Protein AF-0000000065926184 (afdb_homodimer)

Foldseek 3Di:
DPDDDPDDPPPPPPPPPPPPPPPPPPPPPPPPPDCPPVNVVVVVVVVVVVVVVVVVVVVVVVVVVVVVVVVVVVVVVVVVVVVLLVVVLVCQVVLVVLVVCLVPPDPVLVPDPVNVVVSVVSVVVSVVVVVVVVVQQKDWDDAAQDADDVQAADEPEEDADPPDDWRGFHAWPGIWMDRHPGTSGHTYTYTYD/DDDDPPDDPPPPPPPPPPPPPPPPPDPPVPPPPDCPPVNVVVVVVVVVVVVVVVVVVVVVVVVVVVVVVVVVVVVVVVVVVVVLLVVVLVCQVVLVVLVVCLVPPDPVLVPDPVNVVVSVVSVVVSVVVVVVVVVQQKDWDDAAQDADDVQAADEPEEDADPPDDWRGFHAWPGIWMDRHPGTSGHTYTYTYD

Secondary structure (DSSP, 8-state):
------------------------------------HHHHHHHHHHHHHHHHHHHHHHHHHHHHHHHHHHHHHHHHHHHHHHHHHHHHHHHHHHHHHHHHHHHT--HHHHH-GGGHHHHHHHHHHHHHHHHHHHHTTEEEPP-TTSBP-TTTEEEEEEE--TT--TTBEEEEEE--EEETTEEEEPEEEEEE-/------------------------------------HHHHHHHHHHHHHHHHHHHHHHHHHHHHHHHHHHHHHHHHHHHHHHHHHHHHHHHHHHHHHHHHHHHT--HHHHH-GGGHHHHHHHHHHHHHHHHHHHHTTEEEEP-TTSBP-TTTEEEEEEE--TT--TTBEEEEEE-EEEETTEEEEPEEEEEE-

Solvent-accessible surface area (backbone atoms only — not comparable to full-atom values): 22439 Å² total; per-residue (Å²): 136,90,69,77,83,76,77,83,80,77,79,79,78,76,80,76,79,77,74,78,73,79,72,77,76,71,81,72,74,72,72,70,73,68,77,46,75,66,56,54,52,52,53,48,50,52,44,52,51,50,40,51,54,35,51,49,47,39,50,49,51,52,49,51,43,52,51,49,51,55,51,50,53,51,48,50,60,48,47,49,52,50,50,50,49,55,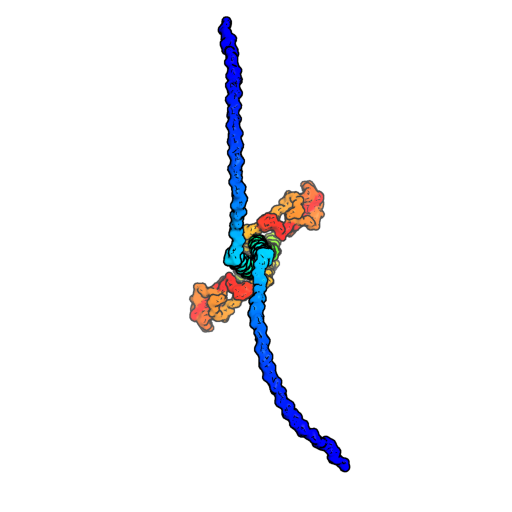53,49,57,70,46,45,62,57,56,50,50,49,51,51,52,67,73,62,60,49,69,72,48,73,71,31,76,80,38,44,65,58,55,51,49,52,52,49,52,47,51,50,50,50,50,53,44,38,76,7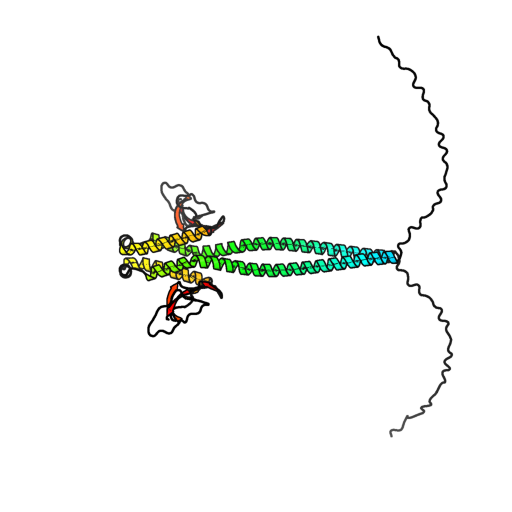4,41,40,39,78,52,87,51,70,74,33,69,74,41,76,88,53,35,39,75,78,48,72,43,87,44,85,99,43,62,65,40,24,22,75,38,72,78,37,87,11,33,26,50,72,93,37,73,74,37,58,17,31,28,30,23,24,80,135,89,82,75,90,70,82,85,84,81,78,81,78,78,80,76,80,77,78,78,74,81,73,81,75,72,79,73,75,73,71,70,75,68,75,48,74,65,56,54,52,50,52,48,52,52,44,52,50,52,40,52,53,36,52,51,48,38,51,49,51,53,51,51,45,53,51,48,52,54,51,50,54,52,50,50,61,49,46,50,53,50,51,51,49,54,54,50,56,70,45,45,61,55,55,49,50,49,51,52,51,66,74,62,60,49,71,72,49,74,70,30,76,80,38,43,64,57,54,50,49,52,52,50,52,49,50,50,50,51,49,54,42,39,75,74,40,39,40,79,52,88,50,70,74,33,68,74,41,78,85,52,36,40,75,77,50,71,43,89,43,86,98,44,61,65,40,24,22,77,38,71,79,37,85,10,32,23,51,71,92,38,72,75,37,57,16,31,26,31,22,22,80

Structure (mmCIF, N/CA/C/O backbone):
data_AF-0000000065926184-model_v1
#
loop_
_entity.id
_entity.type
_entity.pdbx_description
1 polymer 'Protein GrpE'
#
loop_
_atom_site.group_PDB
_atom_site.id
_atom_site.type_symbol
_atom_site.label_atom_id
_atom_site.label_alt_id
_atom_site.label_comp_id
_atom_site.label_asym_id
_atom_site.label_entity_id
_atom_site.label_seq_id
_atom_site.pdbx_PDB_ins_code
_atom_site.Cartn_x
_atom_site.Cartn_y
_atom_site.Cartn_z
_atom_site.occupancy
_atom_site.B_iso_or_equiv
_atom_site.auth_seq_id
_atom_site.auth_comp_id
_atom_site.auth_asym_id
_atom_site.auth_atom_id
_atom_site.pdbx_PDB_model_num
ATOM 1 N N . MET A 1 1 ? -38.688 32.719 99.688 1 26.2 1 MET A N 1
ATOM 2 C CA . MET A 1 1 ? -38.406 33.906 100.438 1 26.2 1 MET A CA 1
ATOM 3 C C . MET A 1 1 ? -38 35.062 99.562 1 26.2 1 MET A C 1
ATOM 5 O O . MET A 1 1 ? -37.094 35.844 99.875 1 26.2 1 MET A O 1
ATOM 9 N N . THR A 1 2 ? -38.438 35.031 98.188 1 29 2 THR A N 1
ATOM 10 C CA . THR A 1 2 ? -38 35.469 96.875 1 29 2 THR A CA 1
ATOM 11 C C . THR A 1 2 ? -38.281 36.969 96.688 1 29 2 THR A C 1
ATOM 13 O O . THR A 1 2 ? -39.312 37.312 96.062 1 29 2 THR A O 1
ATOM 16 N N . LYS A 1 3 ? -37.906 37.812 97.688 1 26.5 3 LYS A N 1
ATOM 17 C CA . LYS A 1 3 ? -38.531 39.125 97.875 1 26.5 3 LYS A CA 1
ATOM 18 C C . LYS A 1 3 ? -38.156 40.062 96.75 1 26.5 3 LYS A C 1
ATOM 20 O O . LYS A 1 3 ? -38.906 41 96.438 1 26.5 3 LYS A O 1
ATOM 25 N N . LYS A 1 4 ? -36.781 40.094 96.438 1 26.95 4 LYS A N 1
ATOM 26 C CA . LYS A 1 4 ? -36.312 41.469 96.562 1 26.95 4 LYS A CA 1
ATOM 27 C C . LYS A 1 4 ? -36.969 42.375 95.562 1 26.95 4 LYS A C 1
ATOM 29 O O . LYS A 1 4 ? -37.562 43.406 95.875 1 26.95 4 LYS A O 1
ATOM 34 N N . HIS A 1 5 ? -36.125 42.75 94.5 1 27.14 5 HIS A N 1
ATOM 35 C CA . HIS A 1 5 ? -35.438 43.969 94.188 1 27.14 5 HIS A CA 1
ATOM 36 C C . HIS A 1 5 ? -36.156 44.781 93.125 1 27.14 5 HIS A C 1
ATOM 38 O O . HIS A 1 5 ? -35.719 44.844 92 1 27.14 5 HIS A O 1
ATOM 44 N N . HIS A 1 6 ? -37.5 44.781 93.062 1 28.94 6 HIS A N 1
ATOM 45 C CA . HIS A 1 6 ? -38.156 45.281 91.875 1 28.94 6 HIS A CA 1
ATOM 46 C C . HIS A 1 6 ? -38.031 46.781 91.75 1 28.94 6 HIS A C 1
ATOM 48 O O . HIS A 1 6 ? -38.719 47.438 90.938 1 28.94 6 HIS A O 1
ATOM 54 N N . LYS A 1 7 ? -37 47.438 92.562 1 27.2 7 LYS A N 1
ATOM 55 C CA . LYS A 1 7 ? -37.375 48.844 92.75 1 27.2 7 LYS A CA 1
ATOM 56 C C . LYS A 1 7 ? -37.656 49.531 91.438 1 27.2 7 LYS A C 1
ATOM 58 O O . LYS A 1 7 ? -37.312 49.031 90.375 1 27.2 7 LYS A O 1
ATOM 63 N N . GLU A 1 8 ? -37.375 50.969 91.438 1 24.52 8 GLU A N 1
ATOM 64 C CA . GLU A 1 8 ? -37.906 52.312 91.25 1 24.52 8 GLU A CA 1
ATOM 65 C C . GLU A 1 8 ? -37.531 52.812 89.875 1 24.52 8 GLU A C 1
ATOM 67 O O . GLU A 1 8 ? -36.344 53 89.562 1 24.52 8 GLU A O 1
ATOM 72 N N . GLN A 1 9 ? -38.25 52.5 88.75 1 25.7 9 GLN A N 1
ATOM 73 C CA . GLN A 1 9 ? -38.188 52.844 87.312 1 25.7 9 GLN A CA 1
ATOM 74 C C . GLN A 1 9 ? -38.25 54.344 87.125 1 25.7 9 GLN A C 1
ATOM 76 O O . GLN A 1 9 ? -39.312 54.875 86.75 1 25.7 9 GLN A O 1
ATOM 81 N N . GLU A 1 10 ? -37.75 55.219 88.125 1 27.02 10 GLU A N 1
ATOM 82 C CA . GLU A 1 10 ? -38.094 56.625 87.875 1 27.02 10 GLU A CA 1
ATOM 83 C C . GLU A 1 10 ? -37.594 57.125 86.562 1 27.02 10 GLU A C 1
ATOM 85 O O . GLU A 1 10 ? -36.438 56.969 86.188 1 27.02 10 GLU A O 1
ATOM 90 N N . GLU A 1 11 ? -38.5 57.219 85.5 1 27.25 11 GLU A N 1
ATOM 91 C CA . GLU A 1 11 ? -38.5 57.594 84.062 1 27.25 11 GLU A CA 1
ATOM 92 C C . GLU A 1 11 ? -38.031 59.031 83.875 1 27.25 11 GLU A C 1
ATOM 94 O O . GLU A 1 11 ? -38.688 59.969 84.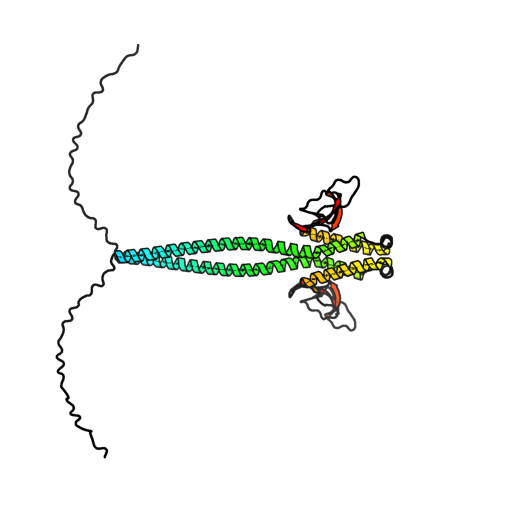312 1 27.25 11 GLU A O 1
ATOM 99 N N . ILE A 1 12 ? -36.656 59.375 84.125 1 26.7 12 ILE A N 1
ATOM 100 C CA . ILE A 1 12 ? -36.062 60.688 83.938 1 26.7 12 ILE A CA 1
ATOM 101 C C . ILE A 1 12 ? -36.25 61.156 82.5 1 26.7 12 ILE A C 1
ATOM 103 O O . ILE A 1 12 ? -35.719 60.562 81.562 1 26.7 12 ILE A O 1
ATOM 107 N N . GLN A 1 13 ? -37.469 61.562 82.062 1 27.95 13 GLN A N 1
ATOM 108 C CA . GLN A 1 13 ? -37.75 62.125 80.75 1 27.95 13 GLN A CA 1
ATOM 109 C C . GLN A 1 13 ? -36.938 63.375 80.438 1 27.95 13 GLN A C 1
ATOM 111 O O . GLN A 1 13 ? -37.281 64.438 81 1 27.95 13 GLN A O 1
ATOM 116 N N . GLU A 1 14 ? -35.594 63.375 80.625 1 28.03 14 GLU A N 1
ATOM 117 C CA . GLU A 1 14 ? -34.844 64.562 80.438 1 28.03 14 GLU A CA 1
ATOM 118 C C . GLU A 1 14 ? -35.094 65.125 79 1 28.03 14 GLU A C 1
ATOM 120 O O . GLU A 1 14 ? -35 64.375 78 1 28.03 14 GLU A O 1
ATOM 125 N N . THR A 1 15 ? -35.875 66.188 78.875 1 30.27 15 THR A N 1
ATOM 126 C CA . THR A 1 15 ? -36.219 67.062 77.75 1 30.27 15 THR A CA 1
ATOM 127 C C . THR A 1 15 ? -34.969 67.625 77.062 1 30.27 15 THR A C 1
ATOM 129 O O . THR A 1 15 ? -34.219 68.375 77.688 1 30.27 15 THR A O 1
ATOM 132 N N . ILE A 1 16 ? -34.219 66.75 76.375 1 29.77 16 ILE A N 1
ATOM 133 C CA . ILE A 1 16 ? -33.031 67.188 75.625 1 29.77 16 ILE A CA 1
ATOM 134 C C . ILE A 1 16 ? -33.438 68.312 74.625 1 29.77 16 ILE A C 1
ATOM 136 O O . ILE A 1 16 ? -34.25 68.062 73.688 1 29.77 16 ILE A O 1
ATOM 140 N N . LYS A 1 17 ? -33.531 69.562 75.062 1 29.3 17 LYS A N 1
ATOM 141 C CA . LYS A 1 17 ? -33.656 70.75 74.188 1 29.3 17 LYS A CA 1
ATOM 142 C C . LYS A 1 17 ? -32.562 70.75 73.125 1 29.3 17 LYS A C 1
ATOM 144 O O . LYS A 1 17 ? -31.375 70.75 73.438 1 29.3 17 LYS A O 1
ATOM 149 N N . THR A 1 18 ? -32.75 70.062 72 1 30.05 18 THR A N 1
ATOM 150 C CA . THR A 1 18 ? -31.969 70 70.75 1 30.05 18 THR A CA 1
ATOM 151 C C . THR A 1 18 ? -31.688 71.438 70.25 1 30.05 18 THR A C 1
ATOM 153 O O . THR A 1 18 ? -32.625 72.125 69.812 1 30.05 18 THR A O 1
ATOM 156 N N . GLU A 1 19 ? -30.844 72.188 70.938 1 28.72 19 GLU A N 1
ATOM 157 C CA . GLU A 1 19 ? -30.406 73.438 70.312 1 28.72 19 GLU A CA 1
ATOM 158 C C . GLU A 1 19 ? -29.812 73.25 68.938 1 28.72 19 GLU A C 1
ATOM 160 O O . GLU A 1 19 ? -28.906 72.438 68.75 1 28.72 19 GLU A O 1
ATOM 165 N N . ALA A 1 20 ? -30.562 73.5 67.875 1 31.39 20 ALA A N 1
ATOM 166 C CA . ALA A 1 20 ? -30.297 73.438 66.438 1 31.39 20 ALA A CA 1
ATOM 167 C C . ALA A 1 20 ? -29.141 74.438 66.062 1 31.39 20 ALA A C 1
ATOM 169 O O . ALA A 1 20 ? -29.281 75.625 66.188 1 31.39 20 ALA A O 1
ATOM 170 N N . ALA A 1 21 ? -27.969 74.188 66.625 1 32.66 21 ALA A N 1
ATOM 171 C CA . ALA A 1 21 ? -26.922 75.062 66.125 1 32.66 21 ALA A CA 1
ATOM 172 C C . ALA A 1 21 ? -26.812 74.938 64.562 1 32.66 21 ALA A C 1
ATOM 174 O O . ALA A 1 21 ? -26.75 73.812 64 1 32.66 21 ALA A O 1
ATOM 175 N N . GLU A 1 22 ? -27.312 75.875 63.812 1 32.12 22 GLU A N 1
ATOM 176 C CA . GLU A 1 22 ? -27.203 76.125 62.406 1 32.12 22 GLU A CA 1
ATOM 177 C C . GLU A 1 22 ? -25.734 76.25 61.969 1 32.12 22 GLU A C 1
ATOM 179 O O . GLU A 1 22 ? -25.016 77.188 62.344 1 32.12 22 GLU A O 1
ATOM 184 N N . GLU A 1 23 ? -24.953 75.125 62.156 1 33.31 23 GLU A N 1
ATOM 185 C CA . GLU A 1 23 ? -23.594 75.25 61.625 1 33.31 23 GLU A CA 1
ATOM 186 C C . GLU A 1 23 ? -23.609 75.625 60.125 1 33.31 23 GLU A C 1
ATOM 188 O O . GLU A 1 23 ? -24.375 75 59.375 1 33.31 23 GLU A O 1
ATOM 193 N N . ASN A 1 24 ? -23.25 76.812 59.812 1 37.47 24 ASN A N 1
ATOM 194 C CA . ASN A 1 24 ? -22.953 77.312 58.5 1 37.47 24 ASN A CA 1
ATOM 195 C C . ASN A 1 24 ? -21.969 76.438 57.75 1 37.47 24 ASN A C 1
ATOM 197 O O . ASN A 1 24 ? -20.812 76.312 58.156 1 37.47 24 ASN A O 1
ATOM 201 N N . VAL A 1 25 ? -22.391 75.312 57.25 1 38.59 25 VAL A N 1
ATOM 202 C CA . VAL A 1 25 ? -21.594 74.438 56.375 1 38.59 25 VAL A CA 1
ATOM 203 C C . VAL A 1 25 ? -21.047 75.312 55.219 1 38.59 25 VAL A C 1
ATOM 205 O O . VAL A 1 25 ? -21.828 75.875 54.406 1 38.59 25 VAL A O 1
ATOM 208 N N . GLY A 1 26 ? -20.031 76.125 55.531 1 36.94 26 GLY A N 1
ATOM 209 C CA . GLY A 1 26 ? -19.312 76.688 54.406 1 36.94 26 GLY A CA 1
ATOM 210 C C . GLY A 1 26 ? -18.969 75.688 53.312 1 36.94 26 GLY A C 1
ATOM 211 O O . GLY A 1 26 ? -18.672 74.562 53.625 1 36.94 26 GLY A O 1
ATOM 212 N N . ASP A 1 27 ? -19.578 75.812 52.125 1 39.91 27 ASP A N 1
ATOM 213 C CA . ASP A 1 27 ? -19.375 75.062 50.875 1 39.91 27 ASP A CA 1
ATOM 214 C C . ASP A 1 27 ? -17.891 74.938 50.531 1 39.91 27 ASP A C 1
ATOM 216 O O . ASP A 1 27 ? -17.281 75.938 50.125 1 39.91 27 ASP A O 1
ATOM 220 N N . GLU A 1 28 ? -17.031 74.438 51.438 1 41.66 28 GLU A N 1
ATOM 221 C CA . GLU A 1 28 ? -15.711 74.125 50.875 1 41.66 28 GLU A CA 1
ATOM 222 C C . GLU A 1 28 ? -15.812 73.312 49.594 1 41.66 28 GLU A C 1
ATOM 224 O O . GLU A 1 28 ? -16.234 72.188 49.625 1 41.66 28 GLU A O 1
ATOM 229 N N . THR A 1 29 ? -16.094 73.938 48.438 1 40.97 29 THR A N 1
ATOM 230 C CA . THR A 1 29 ? -15.836 73.312 47.156 1 40.97 29 THR A CA 1
ATOM 231 C C . THR A 1 29 ? -14.492 72.562 47.156 1 40.97 29 THR A C 1
ATOM 233 O O . THR A 1 29 ? -13.445 73.188 47.312 1 40.97 29 THR A O 1
ATOM 236 N N . VAL A 1 30 ? -14.359 71.438 47.75 1 44.91 30 VAL A N 1
ATOM 237 C CA . VAL A 1 30 ? -13.227 70.562 47.531 1 44.91 30 VAL A CA 1
ATOM 238 C C . VAL A 1 30 ? -12.859 70.562 46.062 1 44.91 30 VAL A C 1
ATOM 240 O O . VAL A 1 30 ? -13.656 70.125 45.219 1 44.91 30 VAL A O 1
ATOM 243 N N . ALA A 1 31 ? -12.094 71.5 45.562 1 45.84 31 ALA A N 1
ATOM 244 C CA . ALA A 1 31 ? -11.5 71.438 44.219 1 45.84 31 ALA A CA 1
ATOM 245 C C . ALA A 1 31 ? -10.992 70.062 43.906 1 45.84 31 ALA A C 1
ATOM 247 O O . ALA A 1 31 ? -10.195 69.5 44.656 1 45.84 31 ALA A O 1
ATOM 248 N N . ILE A 1 32 ? -11.812 69.125 43.406 1 49.41 32 ILE A N 1
ATOM 249 C CA . ILE A 1 32 ? -11.273 67.938 42.781 1 49.41 32 ILE A CA 1
ATOM 250 C C . ILE A 1 32 ? -9.938 68.25 42.125 1 49.41 32 ILE A C 1
ATOM 252 O O . ILE A 1 32 ? -9.859 69.125 41.281 1 49.41 32 ILE A O 1
ATOM 256 N N . PRO A 1 33 ? -8.883 68.062 42.75 1 50.38 33 PRO A N 1
ATOM 257 C CA . PRO A 1 33 ? -7.613 68.312 42.062 1 50.38 33 PRO A CA 1
ATOM 258 C C . PRO A 1 33 ? -7.637 67.938 40.594 1 50.38 33 PRO A C 1
ATOM 260 O O . PRO A 1 33 ? -8.016 66.875 40.219 1 50.38 33 PRO A O 1
ATOM 263 N N . ALA A 1 34 ? -7.832 68.875 39.688 1 56.03 34 ALA A N 1
ATOM 264 C CA . ALA A 1 34 ? -7.605 68.688 38.25 1 56.03 34 ALA A CA 1
ATOM 265 C C . ALA A 1 34 ? -6.461 67.688 37.969 1 56.03 34 ALA A C 1
ATOM 267 O O . ALA A 1 34 ? -5.406 67.812 38.625 1 56.03 34 ALA A O 1
ATOM 268 N N . ALA A 1 35 ? -6.758 66.562 37.625 1 61.22 35 ALA A N 1
ATOM 269 C CA . ALA A 1 35 ? -5.688 65.688 37.219 1 61.22 35 ALA A CA 1
ATOM 270 C C . ALA A 1 35 ? -4.52 66.438 36.625 1 61.22 35 ALA A C 1
ATOM 272 O O . ALA A 1 35 ? -4.711 67.25 35.688 1 61.22 35 ALA A O 1
ATOM 273 N N . THR A 1 36 ? -3.484 66.438 37.406 1 73 36 THR A N 1
ATOM 274 C CA . THR A 1 36 ? -2.303 67.188 36.969 1 73 36 THR A CA 1
ATOM 275 C C . THR A 1 36 ? -1.791 66.688 35.625 1 73 36 THR A C 1
ATOM 277 O O . THR A 1 36 ? -2.131 65.625 35.219 1 73 36 THR A O 1
ATOM 280 N N . GLU A 1 37 ? -1.38 67.625 34.812 1 76.25 37 GLU A N 1
ATOM 281 C CA . GLU A 1 37 ? -0.722 67.312 33.531 1 76.25 37 GLU A CA 1
ATOM 282 C C . GLU A 1 37 ? 0.158 66.062 33.625 1 76.25 37 GLU A C 1
ATOM 284 O O . GLU A 1 37 ? 0.228 65.25 32.688 1 76.25 37 GLU A O 1
ATOM 289 N N . SER A 1 38 ? 0.627 65.812 34.875 1 82.38 38 SER A N 1
ATOM 290 C CA . SER A 1 38 ? 1.518 64.688 35.094 1 82.38 38 SER A CA 1
ATOM 291 C C . SER A 1 38 ? 0.741 63.344 35.156 1 82.38 38 SER A C 1
ATOM 293 O O . SER A 1 38 ? 1.198 62.344 34.625 1 82.38 38 SER A O 1
ATOM 295 N N . ASP A 1 39 ? -0.452 63.375 35.688 1 84 39 ASP A N 1
ATOM 296 C CA . ASP A 1 39 ? -1.286 62.156 35.781 1 84 39 ASP A CA 1
ATOM 297 C C . ASP A 1 39 ? -1.796 61.75 34.406 1 84 39 ASP A C 1
ATOM 299 O O . ASP A 1 39 ? -1.849 60.562 34.094 1 84 39 ASP A O 1
ATOM 303 N N . ILE A 1 40 ? -2.061 62.719 33.625 1 84.56 40 ILE A N 1
ATOM 304 C CA . ILE A 1 40 ? -2.568 62.469 32.281 1 84.56 40 ILE A CA 1
ATOM 305 C C . ILE A 1 40 ? -1.467 61.875 31.391 1 84.56 40 ILE A C 1
ATOM 307 O O . ILE A 1 40 ? -1.71 60.938 30.641 1 84.56 40 ILE A O 1
ATOM 311 N N . GLU A 1 41 ? -0.282 62.375 31.562 1 86.44 41 GLU A N 1
ATOM 312 C CA . GLU A 1 41 ? 0.869 61.875 30.812 1 86.44 41 GLU A CA 1
ATOM 313 C C . GLU A 1 41 ? 1.172 60.406 31.188 1 86.44 41 GLU A C 1
ATOM 315 O O . GLU A 1 41 ? 1.497 59.594 30.328 1 86.44 41 GLU A O 1
ATOM 320 N N . ALA A 1 42 ? 1.012 60.094 32.438 1 89.94 42 ALA A N 1
ATOM 321 C CA . ALA A 1 42 ? 1.252 58.75 32.938 1 89.94 42 ALA A CA 1
ATOM 322 C C . ALA A 1 42 ? 0.212 57.781 32.375 1 89.94 42 ALA A C 1
ATOM 324 O O . ALA A 1 42 ? 0.542 56.656 32 1 89.94 42 ALA A O 1
ATOM 325 N N . GLU A 1 43 ? -1.023 58.219 32.281 1 90.56 43 GLU A N 1
ATOM 326 C CA . GLU A 1 43 ? -2.1 57.375 31.766 1 90.56 43 GLU A CA 1
ATOM 327 C C . GLU A 1 43 ? -1.905 57.094 30.266 1 90.56 43 GLU A C 1
ATOM 329 O O . GLU A 1 43 ? -2.123 55.969 29.797 1 90.56 43 GLU A O 1
ATOM 334 N N . ILE A 1 44 ? -1.478 58.062 29.562 1 91.5 44 ILE A N 1
ATOM 335 C CA . ILE A 1 44 ? -1.23 57.938 28.125 1 91.5 44 ILE A CA 1
ATOM 336 C C . ILE A 1 44 ? -0.057 57 27.891 1 91.5 44 ILE A C 1
ATOM 338 O O . ILE A 1 44 ? -0.12 56.125 27.016 1 91.5 44 ILE A O 1
ATOM 342 N N . ALA A 1 45 ? 0.94 57.125 28.734 1 92.25 45 ALA A N 1
ATOM 343 C CA . ALA A 1 45 ? 2.113 56.281 28.625 1 92.25 45 ALA A CA 1
ATOM 344 C C . ALA A 1 45 ? 1.75 54.812 28.891 1 92.25 45 ALA A C 1
ATOM 346 O O . ALA A 1 45 ? 2.252 53.906 28.219 1 92.25 45 ALA A O 1
ATOM 347 N N . ALA A 1 46 ? 0.866 54.594 29.828 1 94.12 46 ALA A N 1
ATOM 348 C CA . ALA A 1 46 ? 0.42 53.25 30.156 1 94.12 46 ALA A CA 1
ATOM 349 C C . ALA A 1 46 ? -0.345 52.625 29 1 94.12 46 ALA A C 1
ATOM 351 O O . ALA A 1 46 ? -0.155 51.438 28.688 1 94.12 46 ALA A O 1
ATOM 352 N N . ARG A 1 47 ? -1.143 53.344 28.344 1 94.31 47 ARG A N 1
ATOM 353 C CA . ARG A 1 47 ? -1.921 52.875 27.219 1 94.31 47 ARG A CA 1
ATOM 354 C C . ARG A 1 47 ? -1.024 52.594 26.016 1 94.31 47 ARG A C 1
ATOM 356 O O . ARG A 1 47 ? -1.21 51.594 25.312 1 94.31 47 ARG A O 1
ATOM 363 N N . ASP A 1 48 ? -0.021 53.469 25.812 1 94.81 48 ASP A N 1
ATOM 364 C CA . ASP A 1 48 ? 0.936 53.25 24.734 1 94.81 48 ASP A CA 1
ATOM 365 C C . ASP A 1 48 ? 1.725 51.938 24.953 1 94.81 48 ASP A C 1
ATOM 367 O O . ASP A 1 48 ? 1.971 51.188 24 1 94.81 48 ASP A O 1
ATOM 371 N N . ALA A 1 49 ? 2.064 51.688 26.188 1 95.88 49 ALA A N 1
ATOM 372 C CA . ALA A 1 49 ? 2.775 50.469 26.531 1 95.88 49 ALA A CA 1
ATOM 373 C C . ALA A 1 49 ? 1.91 49.25 26.266 1 95.88 49 ALA A C 1
ATOM 375 O O . ALA A 1 49 ? 2.395 48.25 25.75 1 95.88 49 ALA A O 1
ATOM 376 N N . GLU A 1 50 ? 0.649 49.312 26.594 1 96.38 50 GLU A N 1
ATOM 377 C CA . GLU A 1 50 ? -0.287 48.219 26.344 1 96.38 50 GLU A CA 1
ATOM 378 C C . GLU A 1 50 ? -0.486 48 24.859 1 96.38 50 GLU A C 1
ATOM 380 O O . GLU A 1 50 ? -0.551 46.844 24.406 1 96.38 50 GLU A O 1
ATOM 385 N N . ILE A 1 51 ? -0.553 49 24.094 1 96.5 51 ILE A N 1
ATOM 386 C CA . ILE A 1 51 ? -0.701 48.938 22.641 1 96.5 51 ILE A CA 1
ATOM 387 C C . ILE A 1 51 ? 0.507 48.219 22.047 1 96.5 51 ILE A C 1
ATOM 389 O O . ILE A 1 51 ? 0.355 47.312 21.203 1 96.5 51 ILE A O 1
ATOM 393 N N . GLN A 1 52 ? 1.681 48.594 22.547 1 96.31 52 GLN A N 1
ATOM 394 C CA . GLN A 1 52 ? 2.898 47.969 22.031 1 96.31 52 GLN A CA 1
ATOM 395 C C . GLN A 1 52 ? 2.951 46.5 22.375 1 96.31 52 GLN A C 1
ATOM 397 O O . GLN A 1 52 ? 3.316 45.656 21.547 1 96.31 52 GLN A O 1
ATOM 402 N N . LYS A 1 53 ? 2.562 46.219 23.578 1 96.69 53 LYS A N 1
ATOM 403 C CA . LYS A 1 53 ? 2.525 44.812 24.01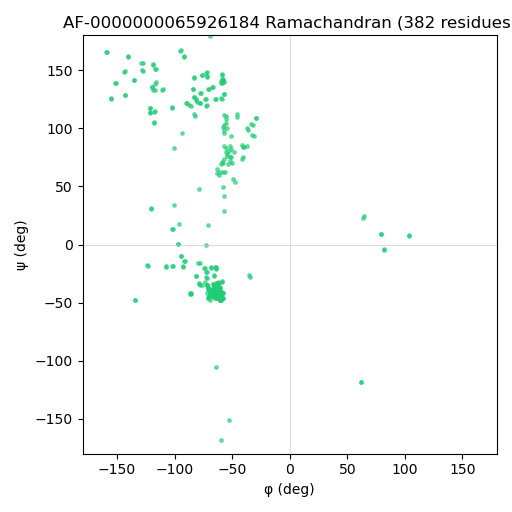6 1 96.69 53 LYS A CA 1
ATOM 404 C C . LYS A 1 53 ? 1.575 44 23.156 1 96.69 53 LYS A C 1
ATOM 406 O O . LYS A 1 53 ? 1.916 42.875 22.734 1 96.69 53 LYS A O 1
ATOM 411 N N . LEU A 1 54 ? 0.416 44.531 22.844 1 96.31 54 LEU A N 1
ATOM 412 C CA . LEU A 1 54 ? -0.595 43.844 22.062 1 96.31 54 LEU A CA 1
ATOM 413 C C . LEU A 1 54 ? -0.162 43.719 20.609 1 96.31 54 LEU A C 1
ATOM 415 O O . LEU A 1 54 ? -0.402 42.688 19.969 1 96.31 54 LEU A O 1
ATOM 419 N N . ARG A 1 55 ? 0.49 44.719 20.094 1 95.69 55 ARG A N 1
ATOM 420 C CA . ARG A 1 55 ? 1.02 44.656 18.734 1 95.69 55 ARG A CA 1
ATOM 421 C C . ARG A 1 55 ? 2.061 43.562 18.609 1 95.69 55 ARG A C 1
ATOM 423 O O . ARG A 1 55 ? 2.062 42.812 17.625 1 95.69 55 ARG A O 1
ATOM 430 N N . ASP A 1 56 ? 2.887 43.406 19.609 1 96.44 56 ASP A N 1
ATOM 431 C CA . ASP A 1 56 ? 3.896 42.375 19.641 1 96.44 56 ASP A CA 1
ATOM 432 C C . ASP A 1 56 ? 3.248 40.969 19.703 1 96.44 56 ASP A C 1
ATOM 434 O O . ASP A 1 56 ? 3.703 40.031 19.047 1 96.44 56 ASP A O 1
ATOM 438 N N . GLU A 1 57 ? 2.201 40.938 20.484 1 95.25 57 GLU A N 1
ATOM 439 C CA . GLU A 1 57 ? 1.49 39.656 20.625 1 95.25 57 GLU A CA 1
ATOM 440 C C . GLU A 1 57 ? 0.828 39.25 19.312 1 95.25 57 GLU A C 1
ATOM 442 O O . GLU A 1 57 ? 0.876 38.094 18.938 1 95.25 57 GLU A O 1
ATOM 447 N N . VAL A 1 58 ? 0.263 40.219 18.625 1 94.75 58 VAL A N 1
ATOM 448 C CA . VAL A 1 58 ? -0.367 39.938 17.328 1 94.75 58 VAL A CA 1
ATOM 449 C C . VAL A 1 58 ? 0.676 39.438 16.344 1 94.75 58 VAL A C 1
ATOM 451 O O . VAL A 1 58 ? 0.451 38.438 15.656 1 94.75 58 VAL A O 1
ATOM 454 N N . MET A 1 59 ? 1.806 40.125 16.391 1 94.62 59 MET A N 1
ATOM 455 C CA . MET A 1 59 ? 2.877 39.75 15.469 1 94.62 59 MET A CA 1
ATOM 456 C C . MET A 1 59 ? 3.418 38.344 15.812 1 94.62 59 MET A C 1
ATOM 458 O O . MET A 1 59 ? 3.684 37.562 14.914 1 94.62 59 MET A O 1
ATOM 462 N N . ARG A 1 60 ? 3.633 38.094 17.047 1 93.19 60 ARG A N 1
ATOM 463 C CA . ARG A 1 60 ? 4.133 36.812 17.5 1 93.19 60 ARG A CA 1
ATOM 464 C C . ARG A 1 60 ? 3.178 35.688 17.109 1 93.19 60 ARG A C 1
ATOM 466 O O . ARG A 1 60 ? 3.6 34.656 16.562 1 93.19 60 ARG A O 1
ATOM 473 N N . ARG A 1 61 ? 1.92 35.875 17.297 1 91.69 61 ARG A N 1
ATOM 474 C CA . ARG A 1 61 ? 0.915 34.875 16.984 1 91.69 61 ARG A CA 1
ATOM 475 C C . ARG A 1 61 ? 0.837 34.625 15.477 1 91.69 61 ARG A C 1
ATOM 477 O O . ARG A 1 61 ? 0.666 33.5 15.031 1 91.69 61 ARG A O 1
ATOM 484 N N . ALA A 1 62 ? 0.976 35.688 14.695 1 91.44 62 ALA A N 1
ATOM 485 C CA . ALA A 1 62 ? 0.967 35.562 13.234 1 91.44 62 ALA A CA 1
ATOM 486 C C . ALA A 1 62 ? 2.15 34.75 12.742 1 91.44 62 ALA A C 1
ATOM 488 O O . ALA A 1 62 ? 1.995 33.875 11.883 1 91.44 62 ALA A O 1
ATOM 489 N N . ALA A 1 63 ? 3.314 34.938 13.375 1 92.81 63 ALA A N 1
ATOM 490 C CA . ALA A 1 63 ? 4.52 34.188 13.016 1 92.81 63 ALA A CA 1
ATOM 491 C C . ALA A 1 63 ? 4.406 32.75 13.414 1 92.81 63 ALA A C 1
ATOM 493 O O . ALA A 1 63 ? 4.781 31.844 12.648 1 92.81 63 ALA A O 1
ATOM 494 N N . GLU A 1 64 ? 3.918 32.625 14.602 1 90.62 64 GLU A N 1
ATOM 495 C CA . GLU A 1 64 ? 3.725 31.266 15.094 1 90.62 64 GLU A CA 1
ATOM 496 C C . GLU A 1 64 ? 2.764 30.484 14.195 1 90.62 64 GLU A C 1
ATOM 498 O O . GLU A 1 64 ? 3.002 29.312 13.891 1 90.62 64 GLU A O 1
ATOM 503 N N . PHE A 1 65 ? 1.733 31.109 13.758 1 91.31 65 PHE A N 1
ATOM 504 C CA . PHE A 1 65 ? 0.752 30.484 12.883 1 91.31 65 PHE A CA 1
ATOM 505 C C . PHE A 1 65 ? 1.379 30.125 11.539 1 91.31 65 PHE A C 1
ATOM 507 O O . PHE A 1 65 ? 1.197 29.016 11.047 1 91.31 65 PHE A O 1
ATOM 514 N N . GLU A 1 66 ? 2.109 31 10.992 1 91.44 66 GLU A N 1
ATOM 515 C CA . GLU A 1 66 ? 2.75 30.75 9.703 1 91.44 66 GLU A CA 1
ATOM 516 C C . GLU A 1 66 ? 3.758 29.609 9.797 1 91.44 66 GLU A C 1
ATOM 518 O O . GLU A 1 66 ? 3.824 28.766 8.898 1 91.44 66 GLU A O 1
ATOM 523 N N . ASN A 1 67 ? 4.48 29.594 10.875 1 91.62 67 ASN A N 1
ATOM 524 C CA . ASN A 1 67 ? 5.449 28.531 11.102 1 91.62 67 ASN A CA 1
ATOM 525 C C . ASN A 1 67 ? 4.766 27.172 11.289 1 91.62 67 ASN A C 1
ATOM 527 O O . ASN A 1 67 ? 5.207 26.172 10.734 1 91.62 67 ASN A O 1
ATOM 531 N N . PHE A 1 68 ? 3.738 27.25 11.969 1 91.62 68 PHE A N 1
ATOM 532 C CA . PHE A 1 68 ? 2.955 26.047 12.203 1 91.62 68 PHE A CA 1
ATOM 533 C C . PHE A 1 68 ? 2.371 25.516 10.898 1 91.62 68 PHE A C 1
ATOM 535 O O . PHE A 1 68 ? 2.43 24.312 10.633 1 91.62 68 PHE A O 1
ATOM 542 N N . ARG A 1 69 ? 1.837 26.359 10.148 1 88.81 69 ARG A N 1
ATOM 543 C CA . ARG A 1 69 ? 1.266 26 8.852 1 88.81 69 ARG A CA 1
ATOM 544 C C . ARG A 1 69 ? 2.309 25.344 7.957 1 88.81 69 ARG A C 1
ATOM 546 O O . ARG A 1 69 ? 2.064 24.281 7.391 1 88.81 69 ARG A O 1
ATOM 553 N N . LYS A 1 70 ? 3.457 25.938 7.906 1 90.06 70 LYS A N 1
ATOM 554 C CA . LYS A 1 70 ? 4.531 25.391 7.074 1 90.06 70 LYS A CA 1
ATOM 555 C C . LYS A 1 70 ? 4.984 24.031 7.578 1 90.06 70 LYS A C 1
ATOM 557 O O . LYS A 1 70 ? 5.199 23.109 6.781 1 90.06 70 LYS A O 1
ATOM 562 N N . GLN A 1 71 ? 5.109 23.922 8.852 1 89 71 GLN A N 1
ATOM 563 C CA . GLN A 1 71 ? 5.512 22.672 9.477 1 89 71 GLN A CA 1
ATOM 564 C C . GLN A 1 71 ? 4.488 21.562 9.203 1 89 71 GLN A C 1
ATOM 566 O O . GLN A 1 71 ? 4.852 20.453 8.836 1 89 71 GLN A O 1
ATOM 571 N N . LYS A 1 72 ? 3.219 21.906 9.281 1 86.88 72 LYS A N 1
ATOM 572 C CA . LYS A 1 72 ? 2.166 20.906 9.102 1 86.88 72 LYS A CA 1
ATOM 573 C C . LYS A 1 72 ? 2.057 20.469 7.641 1 86.88 72 LYS A C 1
ATOM 575 O O . LYS A 1 72 ? 1.785 19.312 7.348 1 86.88 72 LYS A O 1
ATOM 580 N N . GLU A 1 73 ? 2.287 21.406 6.797 1 83.69 73 GLU A N 1
ATOM 581 C CA . GLU A 1 73 ? 2.291 21.094 5.371 1 83.69 73 GLU A CA 1
ATOM 582 C C . GLU A 1 73 ? 3.432 20.141 5.023 1 83.69 73 GLU A C 1
ATOM 584 O O . GLU A 1 73 ? 3.242 19.188 4.258 1 83.69 73 GLU A O 1
ATOM 589 N N . ARG A 1 74 ? 4.551 20.328 5.641 1 84.06 74 ARG A N 1
ATOM 590 C CA . ARG A 1 74 ? 5.699 19.453 5.438 1 84.06 74 ARG A CA 1
ATOM 591 C C . ARG A 1 74 ? 5.441 18.062 6.012 1 84.06 74 ARG A C 1
ATOM 593 O O . ARG A 1 74 ? 5.742 17.047 5.375 1 84.06 74 ARG A O 1
ATOM 600 N N . GLU A 1 75 ? 4.898 18.031 7.121 1 84.88 75 GLU A N 1
ATOM 601 C CA . GLU A 1 75 ? 4.594 16.781 7.793 1 84.88 75 GLU A CA 1
ATOM 602 C C . GLU A 1 75 ? 3.551 15.977 7.02 1 84.88 75 GLU A C 1
ATOM 604 O O . GLU A 1 75 ? 3.652 14.75 6.918 1 84.88 75 GLU A O 1
ATOM 609 N N . ALA A 1 76 ? 2.564 16.719 6.508 1 79.38 76 ALA A N 1
ATOM 610 C CA . ALA A 1 76 ? 1.518 16.062 5.719 1 79.38 76 ALA A CA 1
ATOM 611 C C . ALA A 1 76 ? 2.096 15.414 4.469 1 79.38 76 ALA A C 1
ATOM 613 O O . ALA A 1 76 ? 1.741 14.281 4.129 1 79.38 76 ALA A O 1
ATOM 614 N N . ALA A 1 77 ? 2.969 16.016 3.83 1 77.12 77 ALA A N 1
ATOM 615 C CA . ALA A 1 77 ? 3.602 15.484 2.629 1 77.12 77 ALA A CA 1
ATOM 616 C C . ALA A 1 77 ? 4.453 14.258 2.961 1 77.12 77 ALA A C 1
ATOM 618 O O . ALA A 1 77 ? 4.461 13.281 2.213 1 77.12 77 ALA A O 1
ATOM 619 N N . GLN A 1 78 ? 5.02 14.258 4.07 1 82.12 78 GLN A N 1
ATOM 620 C CA . GLN A 1 78 ? 5.914 13.18 4.484 1 82.12 78 GLN A CA 1
ATOM 621 C C . GLN A 1 78 ? 5.125 11.977 5.008 1 82.12 78 GLN A C 1
ATOM 623 O O . GLN A 1 78 ? 5.578 10.836 4.895 1 82.12 78 GLN A O 1
ATOM 628 N N . SER A 1 79 ? 3.988 12.234 5.508 1 81.69 79 SER A N 1
ATOM 629 C CA . SER A 1 79 ? 3.174 11.172 6.09 1 81.69 79 SER A CA 1
ATOM 630 C C . SER A 1 79 ? 2.707 10.18 5.027 1 81.69 79 SER A C 1
ATOM 632 O O . SER A 1 79 ? 2.807 8.969 5.215 1 81.69 79 SER A O 1
ATOM 634 N N . GLY A 1 80 ? 2.258 10.68 3.848 1 78.31 80 GLY A N 1
ATOM 635 C CA . GLY A 1 80 ? 1.849 9.82 2.746 1 78.31 80 GLY A CA 1
ATOM 636 C C . GLY A 1 80 ? 2.973 8.953 2.219 1 78.31 80 GLY A C 1
ATOM 637 O O . GLY A 1 80 ? 2.781 7.758 1.979 1 78.31 80 GLY A O 1
ATOM 638 N N . LYS A 1 81 ? 4.078 9.516 2.174 1 82.12 81 LYS A N 1
ATOM 639 C CA . LYS A 1 81 ? 5.246 8.789 1.683 1 82.12 81 LYS A CA 1
ATOM 640 C C . LYS A 1 81 ? 5.66 7.688 2.652 1 82.12 81 LYS A C 1
ATOM 642 O O . LYS A 1 81 ? 6.012 6.582 2.232 1 82.12 81 LYS A O 1
ATOM 647 N N . ARG A 1 82 ? 5.59 8.016 3.893 1 87.25 82 ARG A N 1
ATOM 648 C CA . ARG A 1 82 ? 5.961 7.047 4.918 1 87.25 82 ARG A CA 1
ATOM 649 C C . ARG A 1 82 ? 4.988 5.871 4.934 1 87.25 82 ARG A C 1
ATOM 651 O O . ARG A 1 82 ? 5.398 4.723 5.102 1 87.25 82 ARG A O 1
ATOM 658 N N . MET A 1 83 ? 3.742 6.199 4.77 1 85.5 83 MET A N 1
ATOM 659 C CA . MET A 1 83 ? 2.738 5.141 4.746 1 85.5 83 MET A CA 1
ATOM 660 C C . MET A 1 83 ? 2.938 4.227 3.541 1 85.5 83 MET A C 1
ATOM 662 O O . MET A 1 83 ? 2.867 3.002 3.666 1 85.5 83 MET A O 1
ATOM 666 N N . LEU A 1 84 ? 3.197 4.77 2.416 1 87.5 84 LEU A N 1
ATOM 667 C CA . LEU A 1 84 ? 3.473 3.984 1.218 1 87.5 84 LEU A CA 1
ATOM 668 C C . LEU A 1 84 ? 4.711 3.117 1.408 1 87.5 84 LEU A C 1
ATOM 670 O O . LEU A 1 84 ? 4.707 1.936 1.056 1 87.5 84 LEU A O 1
ATOM 674 N N . GLU A 1 85 ? 5.664 3.697 1.983 1 92 85 GLU A N 1
ATOM 675 C CA . GLU A 1 85 ? 6.902 2.973 2.242 1 92 85 GLU A CA 1
ATOM 676 C C . GLU A 1 85 ? 6.656 1.766 3.145 1 92 85 GLU A C 1
ATOM 678 O O . GLU A 1 85 ? 7.117 0.661 2.85 1 92 85 GLU A O 1
ATOM 683 N N . ASN A 1 86 ? 5.969 1.963 4.176 1 92.31 86 ASN A N 1
ATOM 684 C CA . ASN A 1 86 ? 5.668 0.876 5.102 1 92.31 86 ASN A CA 1
ATOM 685 C C . ASN A 1 86 ? 4.859 -0.228 4.43 1 92.31 86 ASN A C 1
ATOM 687 O O . ASN A 1 86 ? 5.137 -1.412 4.621 1 92.31 86 ASN A O 1
ATOM 691 N N . THR A 1 87 ? 3.895 0.162 3.641 1 91.69 87 THR A N 1
ATOM 692 C CA . THR A 1 87 ? 3.059 -0.805 2.936 1 91.69 87 THR A CA 1
ATOM 693 C C . THR A 1 87 ? 3.891 -1.618 1.947 1 91.69 87 THR A C 1
ATOM 695 O O . THR A 1 87 ? 3.789 -2.846 1.906 1 91.69 87 THR A O 1
ATOM 698 N N . VAL A 1 88 ? 4.703 -0.906 1.201 1 94.88 88 VAL A N 1
ATOM 699 C CA . VAL A 1 88 ? 5.539 -1.562 0.202 1 94.88 88 VAL A CA 1
ATOM 700 C C . VAL A 1 88 ? 6.492 -2.537 0.886 1 94.88 88 VAL A C 1
ATOM 702 O O . VAL A 1 88 ? 6.66 -3.674 0.433 1 94.88 88 VAL A O 1
ATOM 705 N N . ARG A 1 89 ? 7.059 -2.164 1.984 1 96.44 89 ARG A N 1
ATOM 706 C CA . ARG A 1 89 ? 7.973 -3.027 2.723 1 96.44 89 ARG A CA 1
ATOM 707 C C . ARG A 1 89 ? 7.285 -4.32 3.148 1 96.44 89 ARG A C 1
ATOM 709 O O . ARG A 1 89 ? 7.871 -5.398 3.057 1 96.44 89 ARG A O 1
ATOM 716 N N . ASP A 1 90 ? 6.098 -4.18 3.57 1 96.38 90 ASP A N 1
ATOM 717 C CA . ASP A 1 90 ? 5.328 -5.336 4.016 1 96.38 90 ASP A CA 1
ATOM 718 C C . ASP A 1 90 ? 4.98 -6.254 2.846 1 96.38 90 ASP A C 1
ATOM 720 O O . ASP A 1 90 ? 4.742 -7.449 3.033 1 96.38 90 ASP A O 1
ATOM 724 N N . LEU A 1 91 ? 5.039 -5.691 1.63 1 96.69 91 LEU A N 1
ATOM 725 C CA . LEU A 1 91 ? 4.637 -6.434 0.441 1 96.69 91 LEU A CA 1
ATOM 726 C C . LEU A 1 91 ? 5.836 -7.129 -0.195 1 96.69 91 LEU A C 1
ATOM 728 O O . LEU A 1 91 ? 5.672 -8.086 -0.952 1 96.69 91 LEU A O 1
ATOM 732 N N . LEU A 1 92 ? 7.004 -6.691 0.122 1 97.75 92 LEU A N 1
ATOM 733 C CA . LEU A 1 92 ? 8.203 -7.145 -0.564 1 97.75 92 LEU A CA 1
ATOM 734 C C . LEU A 1 92 ? 8.406 -8.648 -0.37 1 97.75 92 LEU A C 1
ATOM 736 O O . LEU A 1 92 ? 8.797 -9.352 -1.304 1 97.75 92 LEU A O 1
ATOM 740 N N . PRO A 1 93 ? 8.102 -9.195 0.822 1 96.88 93 PRO A N 1
ATOM 741 C CA . PRO A 1 93 ? 8.258 -10.641 0.991 1 96.88 93 PRO A CA 1
ATOM 742 C C . PRO A 1 93 ? 7.41 -11.445 0.002 1 96.88 93 PRO A C 1
ATOM 744 O O . PRO A 1 93 ? 7.816 -12.523 -0.431 1 96.88 93 PRO A O 1
ATOM 747 N N . LEU A 1 94 ? 6.293 -10.914 -0.364 1 96.75 94 LEU A N 1
ATOM 748 C CA . LEU A 1 94 ? 5.449 -11.586 -1.349 1 96.75 94 LEU A CA 1
ATOM 749 C C . LEU A 1 94 ? 6.145 -11.641 -2.705 1 96.75 94 LEU A C 1
ATOM 751 O O . LEU A 1 94 ? 6.102 -12.672 -3.383 1 96.75 94 LEU A O 1
ATOM 755 N N . LEU A 1 95 ? 6.719 -10.586 -3.107 1 96.5 95 LEU A N 1
ATOM 756 C CA . LEU A 1 95 ? 7.473 -10.555 -4.355 1 96.5 95 LEU A CA 1
ATOM 757 C C . LEU A 1 95 ? 8.648 -11.523 -4.309 1 96.5 95 LEU A C 1
ATOM 759 O O . LEU A 1 95 ? 8.93 -12.219 -5.289 1 96.5 95 LEU A O 1
ATOM 763 N N . ASP A 1 96 ? 9.242 -11.57 -3.154 1 96.75 96 ASP A N 1
ATOM 764 C CA . ASP A 1 96 ? 10.336 -12.516 -2.959 1 96.75 96 ASP A CA 1
ATOM 765 C C . ASP A 1 96 ? 9.852 -13.961 -3.129 1 96.75 96 ASP A C 1
ATOM 767 O O . ASP A 1 96 ? 10.523 -14.766 -3.775 1 96.75 96 ASP A O 1
ATOM 771 N N . ASP A 1 97 ? 8.781 -14.219 -2.525 1 96.75 97 ASP A N 1
ATOM 772 C CA . ASP A 1 97 ? 8.227 -15.57 -2.578 1 96.75 97 ASP A CA 1
ATOM 773 C C . ASP A 1 97 ? 7.852 -15.953 -4.008 1 96.75 97 ASP A C 1
ATOM 775 O O . ASP A 1 97 ? 8.102 -17.078 -4.438 1 96.75 97 ASP A O 1
ATOM 779 N N . LEU A 1 98 ? 7.301 -15.016 -4.746 1 97.19 98 LEU A N 1
ATOM 780 C CA . LEU A 1 98 ? 6.953 -15.266 -6.137 1 97.19 98 LEU A CA 1
ATOM 781 C C . LEU A 1 98 ? 8.203 -15.531 -6.973 1 97.19 98 LEU A C 1
ATOM 783 O O . LEU A 1 98 ? 8.219 -16.453 -7.797 1 97.19 98 LEU A O 1
ATOM 787 N N . LYS A 1 99 ? 9.18 -14.734 -6.746 1 95.25 99 LYS A N 1
ATOM 788 C CA . LYS A 1 99 ? 10.445 -14.914 -7.453 1 95.25 99 LYS A CA 1
ATOM 789 C C . LYS A 1 99 ? 11.047 -16.281 -7.16 1 95.25 99 LYS A C 1
ATOM 791 O O . LYS A 1 99 ? 11.438 -17.016 -8.078 1 95.25 99 LYS A O 1
ATOM 796 N N . ARG A 1 100 ? 11.078 -16.609 -5.891 1 94.75 100 ARG A N 1
ATOM 797 C CA . ARG A 1 100 ? 11.641 -17.891 -5.469 1 94.75 100 ARG A CA 1
ATOM 798 C C . ARG A 1 100 ? 10.852 -19.047 -6.062 1 94.75 100 ARG A C 1
ATOM 800 O O . ARG A 1 100 ? 11.438 -20.047 -6.504 1 94.75 100 ARG A O 1
ATOM 807 N N . LEU A 1 101 ? 9.57 -18.891 -6.02 1 95.25 101 LEU A N 1
ATOM 808 C CA . LEU A 1 101 ? 8.703 -19.922 -6.59 1 95.25 101 LEU A CA 1
ATOM 809 C C . LEU A 1 101 ? 9.016 -20.141 -8.07 1 95.25 101 LEU A C 1
ATOM 811 O O . LEU A 1 101 ? 9.141 -21.281 -8.516 1 95.25 101 LEU A O 1
ATOM 815 N N . MET A 1 102 ? 9.234 -19.109 -8.805 1 94 102 MET A N 1
ATOM 816 C CA . MET A 1 102 ? 9.492 -19.172 -10.242 1 94 102 MET A CA 1
ATOM 817 C C . MET A 1 102 ? 10.883 -19.734 -10.523 1 94 102 MET A C 1
ATOM 819 O O . MET A 1 102 ? 11.094 -20.406 -11.531 1 94 102 MET A O 1
ATOM 823 N N . GLU A 1 103 ? 11.766 -19.547 -9.625 1 91.69 103 GLU A N 1
ATOM 824 C CA . GLU A 1 103 ? 13.133 -20.016 -9.789 1 91.69 103 GLU A CA 1
ATOM 825 C C . GLU A 1 103 ? 13.242 -21.516 -9.492 1 91.69 103 GLU A C 1
ATOM 827 O O . GLU A 1 103 ? 14.211 -22.156 -9.875 1 91.69 103 GLU A O 1
ATOM 832 N N . HIS A 1 104 ? 12.211 -22.078 -8.836 1 90.38 104 HIS A N 1
ATOM 833 C CA . HIS A 1 104 ? 12.312 -23.469 -8.414 1 90.38 104 HIS A CA 1
ATOM 834 C C . HIS A 1 104 ? 11.203 -24.312 -9.031 1 90.38 104 HIS A C 1
ATOM 836 O O . HIS A 1 104 ? 10.727 -25.266 -8.414 1 90.38 104 HIS A O 1
ATOM 842 N N . ILE A 1 105 ? 10.797 -23.938 -10.188 1 90.88 105 ILE A N 1
ATOM 843 C CA . ILE A 1 105 ? 9.82 -24.766 -10.891 1 90.88 105 ILE A CA 1
ATOM 844 C C . ILE A 1 105 ? 10.43 -26.125 -11.227 1 90.88 105 ILE A C 1
ATOM 846 O O . ILE A 1 105 ? 11.5 -26.188 -11.844 1 90.88 105 ILE A O 1
ATOM 850 N N . PRO A 1 106 ? 9.781 -27.172 -10.82 1 86.88 106 PRO A N 1
ATOM 851 C CA . PRO A 1 106 ? 10.312 -28.5 -11.156 1 86.88 106 PRO A CA 1
ATOM 852 C C . PRO A 1 106 ? 10.445 -28.719 -12.656 1 86.88 106 PRO A C 1
ATOM 854 O O . PRO A 1 106 ? 9.602 -28.25 -13.43 1 86.88 106 PRO A O 1
ATOM 857 N N . ALA A 1 107 ? 11.453 -29.469 -13.078 1 85.69 107 ALA A N 1
ATOM 858 C CA . ALA A 1 107 ? 11.734 -29.734 -14.492 1 85.69 107 ALA A CA 1
ATOM 859 C C . ALA A 1 107 ? 10.562 -30.438 -15.164 1 85.69 107 ALA A C 1
ATOM 861 O O . ALA A 1 107 ? 10.219 -30.141 -16.312 1 85.69 107 ALA A O 1
ATOM 862 N N . GLU A 1 108 ? 9.93 -31.328 -14.43 1 84.38 108 GLU A N 1
ATOM 863 C CA . GLU A 1 108 ? 8.805 -32.094 -14.961 1 84.38 108 GLU A CA 1
ATOM 864 C C . GLU A 1 108 ? 7.637 -31.188 -15.328 1 84.38 108 GLU A C 1
ATOM 866 O O . GLU A 1 108 ? 6.941 -31.422 -16.312 1 84.38 108 GLU A O 1
ATOM 871 N N . LEU A 1 109 ? 7.512 -30.172 -14.57 1 85.75 109 LEU A N 1
ATOM 872 C CA . LEU A 1 109 ? 6.418 -29.234 -14.797 1 85.75 109 LEU A CA 1
ATOM 873 C C . LEU A 1 109 ? 6.711 -28.328 -15.992 1 85.75 109 LEU A C 1
ATOM 875 O O . LEU A 1 109 ? 5.805 -27.969 -16.75 1 85.75 109 LEU A O 1
ATOM 879 N N . GLN A 1 110 ? 7.914 -28 -16.156 1 85.69 110 GLN A N 1
ATOM 880 C CA . GLN A 1 110 ? 8.312 -27.125 -17.25 1 85.69 110 GLN A CA 1
ATOM 881 C C . GLN A 1 110 ? 8.094 -27.781 -18.609 1 85.69 110 GLN A C 1
ATOM 883 O O . GLN A 1 110 ? 7.828 -27.109 -19.609 1 85.69 110 GLN A O 1
ATOM 888 N N . GLU A 1 111 ? 8.133 -29.078 -18.609 1 84.94 111 GLU A N 1
ATOM 889 C CA . GLU A 1 111 ? 8.039 -29.828 -19.844 1 84.94 111 GLU A CA 1
ATOM 890 C C . GLU A 1 111 ? 6.602 -30.25 -20.141 1 84.94 111 GLU A C 1
ATOM 892 O O . GLU A 1 111 ? 6.277 -30.656 -21.25 1 84.94 111 GLU A O 1
ATOM 897 N N . MET A 1 112 ? 5.793 -30.062 -19.188 1 84.62 112 MET A N 1
ATOM 898 C CA . MET A 1 112 ? 4.406 -30.5 -19.344 1 84.62 112 MET A CA 1
ATOM 899 C C . MET A 1 112 ? 3.57 -29.422 -20 1 84.62 112 MET A C 1
ATOM 901 O O . MET A 1 112 ? 3.369 -28.344 -19.438 1 84.62 112 MET A O 1
ATOM 905 N N . ALA A 1 113 ? 3.008 -29.688 -21.094 1 86.06 113 ALA A N 1
ATOM 906 C CA . ALA A 1 113 ? 2.207 -28.734 -21.859 1 86.06 113 ALA A CA 1
ATOM 907 C C . ALA A 1 113 ? 0.987 -28.281 -21.062 1 86.06 113 ALA A C 1
ATOM 909 O O . ALA A 1 113 ? 0.597 -27.109 -21.141 1 86.06 113 ALA A O 1
ATOM 910 N N . GLU A 1 114 ? 0.475 -29.188 -20.25 1 85.19 114 GLU A N 1
ATOM 911 C CA . GLU A 1 114 ? -0.739 -28.891 -19.5 1 85.19 114 GLU A CA 1
ATOM 912 C C . GLU A 1 114 ? -0.455 -27.938 -18.344 1 85.19 114 GLU A C 1
ATOM 914 O O . GLU A 1 114 ? -1.367 -27.297 -17.828 1 85.19 114 GLU A O 1
ATOM 919 N N . ALA A 1 115 ? 0.846 -27.891 -17.969 1 88.19 115 ALA A N 1
ATOM 920 C CA . ALA A 1 115 ? 1.219 -27.062 -16.844 1 88.19 115 ALA A CA 1
ATOM 921 C C . ALA A 1 115 ? 1.593 -25.656 -17.281 1 88.19 115 ALA A C 1
ATOM 923 O O . ALA A 1 115 ? 1.668 -24.734 -16.469 1 88.19 115 ALA A O 1
ATOM 924 N N . LYS A 1 116 ? 1.801 -25.484 -18.5 1 90.5 116 LYS A N 1
ATOM 925 C CA . LYS A 1 116 ? 2.338 -24.234 -19.047 1 90.5 116 LYS A CA 1
ATOM 926 C C . LYS A 1 116 ? 1.424 -23.062 -18.734 1 90.5 116 LYS A C 1
ATOM 928 O O . LYS A 1 116 ? 1.889 -22.016 -18.266 1 90.5 116 LYS A O 1
ATOM 933 N N . PRO A 1 117 ? 0.058 -23.25 -18.922 1 91.25 117 PRO A N 1
ATOM 934 C CA . PRO A 1 117 ? -0.819 -22.109 -18.609 1 91.25 117 PRO A CA 1
ATOM 935 C C . PRO A 1 117 ? -0.769 -21.703 -17.141 1 91.25 117 PRO A C 1
ATOM 937 O O . PRO A 1 117 ? -0.861 -20.516 -16.828 1 91.25 117 PRO A O 1
ATOM 940 N N . PHE A 1 118 ? -0.597 -22.625 -16.312 1 93.19 118 PHE A N 1
ATOM 941 C CA . PHE A 1 118 ? -0.539 -22.344 -14.883 1 93.19 118 PHE A CA 1
ATOM 942 C C . PHE A 1 118 ? 0.755 -21.625 -14.531 1 93.19 118 PHE A C 1
ATOM 944 O O . PHE A 1 118 ? 0.734 -20.609 -13.828 1 93.19 118 PHE A O 1
ATOM 951 N N . VAL A 1 119 ? 1.836 -22.109 -15.031 1 93 119 VAL A N 1
ATOM 952 C CA . VAL A 1 119 ? 3.148 -21.516 -14.781 1 93 119 VAL A CA 1
ATOM 953 C C . VAL A 1 119 ? 3.205 -20.109 -15.367 1 93 119 VAL A C 1
ATOM 955 O O . VAL A 1 119 ? 3.67 -19.172 -14.711 1 93 119 VAL A O 1
ATOM 958 N N . GLU A 1 120 ? 2.697 -19.953 -16.531 1 94.38 120 GLU A N 1
ATOM 959 C CA . GLU A 1 120 ? 2.648 -18.656 -17.172 1 94.38 120 GLU A CA 1
ATOM 960 C C . GLU A 1 120 ? 1.749 -17.688 -16.406 1 94.38 120 GLU A C 1
ATOM 962 O O . GLU A 1 120 ? 2.021 -16.484 -16.344 1 94.38 120 GLU A O 1
ATOM 967 N N . GLY A 1 121 ? 0.647 -18.234 -15.852 1 95.38 121 GLY A N 1
ATOM 968 C CA . GLY A 1 121 ? -0.229 -17.422 -15.016 1 95.38 121 GLY A CA 1
ATOM 969 C C . GLY A 1 121 ? 0.469 -16.859 -13.797 1 95.38 121 GLY A C 1
ATOM 970 O O . GLY A 1 121 ? 0.293 -15.68 -13.469 1 95.38 121 GLY A O 1
ATOM 971 N N . VAL A 1 122 ? 1.299 -17.688 -13.203 1 95.81 122 VAL A N 1
ATOM 972 C CA . VAL A 1 122 ? 2.041 -17.234 -12.031 1 95.81 122 VAL A CA 1
ATOM 973 C C . VAL A 1 122 ? 3.053 -16.172 -12.43 1 95.81 122 VAL A C 1
ATOM 975 O O . VAL A 1 122 ? 3.199 -15.156 -11.75 1 95.81 122 VAL A O 1
ATOM 978 N N . GLU A 1 123 ? 3.717 -16.391 -13.523 1 96.25 123 GLU A N 1
ATOM 979 C CA . GLU A 1 123 ? 4.691 -15.414 -14.016 1 96.25 123 GLU A CA 1
ATOM 980 C C . GLU A 1 123 ? 4.023 -14.078 -14.344 1 96.25 123 GLU A C 1
ATOM 982 O O . GLU A 1 123 ? 4.578 -13.016 -14.062 1 96.25 123 GLU A O 1
ATOM 987 N N . LEU A 1 124 ? 2.873 -14.133 -14.906 1 96.81 124 LEU A N 1
ATOM 988 C CA . LEU A 1 124 ? 2.129 -12.922 -15.234 1 96.81 124 LEU A CA 1
ATOM 989 C C . LEU A 1 124 ? 1.762 -12.148 -13.969 1 96.81 124 LEU A C 1
ATOM 991 O O . LEU A 1 124 ? 1.878 -10.922 -13.93 1 96.81 124 LEU A O 1
ATOM 995 N N . ILE A 1 125 ? 1.327 -12.867 -12.969 1 97.56 125 ILE A N 1
ATOM 996 C CA . ILE A 1 125 ? 0.977 -12.242 -11.695 1 97.56 125 ILE A CA 1
ATOM 997 C C . ILE A 1 125 ? 2.209 -11.57 -11.094 1 97.56 125 ILE A C 1
ATOM 999 O O . ILE A 1 125 ? 2.131 -10.445 -10.602 1 97.56 125 ILE A O 1
ATOM 1003 N N . ARG A 1 126 ? 3.332 -12.25 -11.148 1 97.38 126 ARG A N 1
ATOM 1004 C CA . ARG A 1 126 ? 4.586 -11.688 -10.656 1 97.38 126 ARG A CA 1
ATOM 1005 C C . ARG A 1 126 ? 4.945 -10.414 -11.414 1 97.38 126 ARG A C 1
ATOM 1007 O O . ARG A 1 126 ? 5.273 -9.398 -10.797 1 97.38 126 ARG A O 1
ATOM 1014 N N . LYS A 1 127 ? 4.84 -10.422 -12.703 1 97.5 127 LYS A N 1
ATOM 1015 C CA . LYS A 1 127 ? 5.16 -9.273 -13.539 1 97.5 127 LYS A CA 1
ATOM 1016 C C . LYS A 1 127 ? 4.211 -8.109 -13.266 1 97.5 127 LYS A C 1
ATOM 1018 O O . LYS A 1 127 ? 4.641 -6.961 -13.172 1 97.5 127 LYS A O 1
ATOM 1023 N N . ASN A 1 128 ? 2.953 -8.453 -13.164 1 97.56 128 ASN A N 1
ATOM 1024 C CA . ASN A 1 128 ? 1.964 -7.422 -12.859 1 97.56 128 ASN A CA 1
ATOM 1025 C C . ASN A 1 128 ? 2.221 -6.777 -11.5 1 97.56 128 ASN A C 1
ATOM 1027 O O . ASN A 1 128 ? 2.082 -5.562 -11.352 1 97.56 128 ASN A O 1
ATOM 1031 N N . PHE A 1 129 ? 2.535 -7.621 -10.578 1 97.94 129 PHE A N 1
ATOM 1032 C CA . PHE A 1 12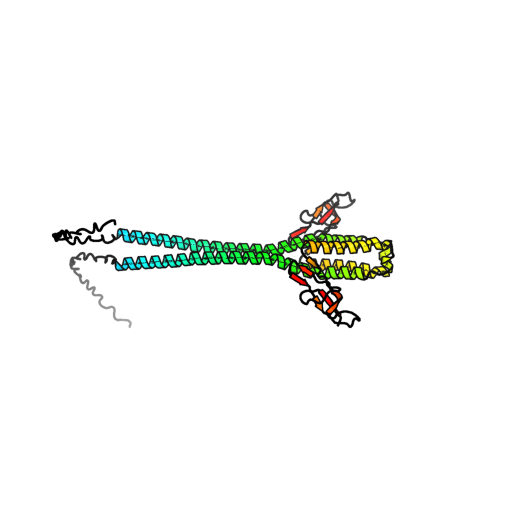9 ? 2.867 -7.133 -9.25 1 97.94 129 PHE A CA 1
ATOM 1033 C C . PHE A 1 129 ? 4.062 -6.188 -9.297 1 97.94 129 PHE A C 1
ATOM 1035 O O . PHE A 1 129 ? 4.008 -5.082 -8.758 1 97.94 129 PHE A O 1
ATOM 1042 N N . LYS A 1 130 ? 5.055 -6.602 -9.977 1 97.12 130 LYS A N 1
ATOM 1043 C CA . LYS A 1 130 ? 6.25 -5.777 -10.141 1 97.12 130 LYS A CA 1
ATOM 1044 C C . LYS A 1 130 ? 5.918 -4.457 -10.828 1 97.12 130 LYS A C 1
ATOM 1046 O O . LYS A 1 130 ? 6.34 -3.393 -10.375 1 97.12 130 LYS A O 1
ATOM 1051 N N . SER A 1 131 ? 5.168 -4.57 -11.836 1 97.44 131 SER A N 1
ATOM 1052 C CA . SER A 1 131 ? 4.781 -3.387 -12.602 1 97.44 131 SER A CA 1
ATOM 1053 C C . SER A 1 131 ? 3.977 -2.416 -11.742 1 97.44 131 SER A C 1
ATOM 1055 O O . SER A 1 131 ? 4.164 -1.201 -11.828 1 97.44 131 SER A O 1
ATOM 1057 N N . LEU A 1 132 ? 3.1 -2.967 -10.938 1 96.94 132 LEU A N 1
ATOM 1058 C CA . LEU A 1 132 ? 2.301 -2.137 -10.039 1 96.94 132 LEU A CA 1
ATOM 1059 C C . LEU A 1 132 ? 3.193 -1.38 -9.062 1 96.94 132 LEU A C 1
ATOM 1061 O O . LEU A 1 132 ? 3.035 -0.171 -8.883 1 96.94 132 LEU A O 1
ATOM 1065 N N . LEU A 1 133 ? 4.109 -2.02 -8.484 1 96.62 133 LEU A N 1
ATOM 1066 C CA . LEU A 1 133 ? 5.016 -1.379 -7.539 1 96.62 133 LEU A CA 1
ATOM 1067 C C . LEU A 1 133 ? 5.891 -0.344 -8.234 1 96.62 133 LEU A C 1
ATOM 1069 O O . LEU A 1 133 ? 6.164 0.721 -7.68 1 96.62 133 LEU A O 1
ATOM 1073 N N . GLU A 1 134 ? 6.27 -0.641 -9.445 1 96.94 134 GLU A N 1
ATOM 1074 C CA . GLU A 1 134 ? 7.051 0.312 -10.227 1 96.94 134 GLU A CA 1
ATOM 1075 C C . GLU A 1 134 ? 6.25 1.582 -10.508 1 96.94 134 GLU A C 1
ATOM 1077 O O . GLU A 1 134 ? 6.797 2.688 -10.461 1 96.94 134 GLU A O 1
ATOM 1082 N N . SER A 1 135 ? 5.004 1.375 -10.781 1 95.62 135 SER A N 1
ATOM 1083 C CA . SER A 1 135 ? 4.145 2.52 -11.047 1 95.62 135 SER A CA 1
ATOM 1084 C C . SER A 1 135 ? 4.004 3.412 -9.82 1 95.62 135 SER A C 1
ATOM 1086 O O . SER A 1 135 ? 3.664 4.59 -9.938 1 95.62 135 SER A O 1
ATOM 1088 N N . LYS A 1 136 ? 4.309 2.859 -8.688 1 93.25 136 LYS A N 1
ATOM 1089 C CA . LYS A 1 136 ? 4.238 3.617 -7.441 1 93.25 136 LYS A CA 1
ATOM 1090 C C . LYS A 1 136 ? 5.609 4.164 -7.051 1 93.25 136 LYS A C 1
ATOM 1092 O O . LYS A 1 136 ? 5.77 4.73 -5.969 1 93.25 136 LYS A O 1
ATOM 1097 N N . GLY A 1 137 ? 6.605 3.881 -7.887 1 95.19 137 GLY A N 1
ATOM 1098 C CA . GLY A 1 137 ? 7.922 4.469 -7.688 1 95.19 137 GLY A CA 1
ATOM 1099 C C . GLY A 1 137 ? 8.922 3.498 -7.086 1 95.19 137 GLY A C 1
ATOM 1100 O O . GLY A 1 137 ? 10.031 3.891 -6.711 1 95.19 137 GLY A O 1
ATOM 1101 N N . VAL A 1 138 ? 8.57 2.281 -6.973 1 97.25 138 VAL A N 1
ATOM 1102 C CA . VAL A 1 138 ? 9.461 1.26 -6.438 1 97.25 138 VAL A CA 1
ATOM 1103 C C . VAL A 1 138 ? 10.375 0.74 -7.547 1 97.25 138 VAL A C 1
ATOM 1105 O O . VAL A 1 138 ? 9.906 0.417 -8.641 1 97.25 138 VAL A O 1
ATOM 1108 N N . LYS A 1 139 ? 11.672 0.648 -7.211 1 97.5 139 LYS A N 1
ATOM 1109 C CA . LYS A 1 139 ? 12.625 0.155 -8.203 1 97.5 139 LYS A CA 1
ATOM 1110 C C . LYS A 1 139 ? 13.586 -0.853 -7.578 1 97.5 139 LYS A C 1
ATOM 1112 O O . LYS A 1 139 ? 14.031 -0.674 -6.445 1 97.5 139 LYS A O 1
ATOM 1117 N N . GLU A 1 140 ? 13.852 -1.851 -8.391 1 97.5 140 GLU A N 1
ATOM 1118 C CA . GLU A 1 140 ? 14.82 -2.848 -7.945 1 97.5 140 GLU A CA 1
ATOM 1119 C C . GLU A 1 140 ? 16.234 -2.283 -7.957 1 97.5 140 GLU A C 1
ATOM 1121 O O . GLU A 1 140 ? 16.594 -1.482 -8.828 1 97.5 140 GLU A O 1
ATOM 1126 N N . ILE A 1 141 ? 17.016 -2.709 -6.992 1 97.81 141 ILE A N 1
ATOM 1127 C CA . ILE A 1 141 ? 18.438 -2.363 -6.941 1 97.81 141 ILE A CA 1
ATOM 1128 C C . ILE A 1 141 ? 19.25 -3.412 -7.699 1 97.81 141 ILE A C 1
ATOM 1130 O O . ILE A 1 141 ? 19.188 -4.602 -7.383 1 97.81 141 ILE A O 1
ATOM 1134 N N . GLU A 1 142 ? 19.969 -3.035 -8.68 1 95.81 142 GLU A N 1
ATOM 1135 C CA . GLU A 1 142 ? 20.859 -3.947 -9.383 1 95.81 142 GLU A CA 1
ATOM 1136 C C . GLU A 1 142 ? 22.047 -4.332 -8.516 1 95.81 142 GLU A C 1
ATOM 1138 O O . GLU A 1 142 ? 22.703 -3.463 -7.93 1 95.81 142 GLU A O 1
ATOM 1143 N N . ALA A 1 143 ? 22.344 -5.68 -8.508 1 96.69 143 ALA A N 1
ATOM 1144 C CA . ALA A 1 143 ? 23.391 -6.098 -7.578 1 96.69 143 ALA A CA 1
ATOM 1145 C C . ALA A 1 143 ? 24.375 -7.047 -8.25 1 96.69 143 ALA A C 1
ATOM 1147 O O . ALA A 1 143 ? 25.594 -6.828 -8.211 1 96.69 143 ALA A O 1
ATOM 1148 N N . LEU A 1 144 ? 23.891 -8.039 -8.938 1 95.81 144 LEU A N 1
ATOM 1149 C CA . LEU A 1 144 ? 24.734 -9.102 -9.477 1 95.81 144 LEU A CA 1
ATOM 1150 C C . LEU A 1 144 ? 25.812 -8.523 -10.383 1 95.81 144 LEU A C 1
ATOM 1152 O O . LEU A 1 144 ? 25.516 -7.719 -11.273 1 95.81 144 LEU A O 1
ATOM 1156 N N . GLY A 1 145 ? 27.016 -8.914 -10.141 1 95.62 145 GLY A N 1
ATOM 1157 C CA . GLY A 1 145 ? 28.141 -8.508 -10.977 1 95.62 145 GLY A CA 1
ATOM 1158 C C . GLY A 1 145 ? 28.672 -7.133 -10.633 1 95.62 145 GLY A C 1
ATOM 1159 O O . GLY A 1 145 ? 29.719 -6.719 -11.141 1 95.62 145 GLY A O 1
ATOM 1160 N N . LYS A 1 146 ? 28.125 -6.441 -9.773 1 96.94 146 LYS A N 1
ATOM 1161 C CA . LYS A 1 146 ? 28.547 -5.109 -9.367 1 96.94 146 LYS A CA 1
ATOM 1162 C C . LYS A 1 146 ? 29.453 -5.18 -8.133 1 96.94 146 LYS A C 1
ATOM 1164 O O . LYS A 1 146 ? 29.516 -6.219 -7.469 1 96.94 146 LYS A O 1
ATOM 1169 N N . VAL A 1 147 ? 30.062 -4.02 -7.941 1 96.81 147 VAL A N 1
ATOM 1170 C CA . VAL A 1 147 ? 30.859 -3.898 -6.727 1 96.81 147 VAL A CA 1
ATOM 1171 C C . VAL A 1 147 ? 29.953 -3.537 -5.547 1 96.81 147 VAL A C 1
ATOM 1173 O O . VAL A 1 147 ? 29.062 -2.701 -5.676 1 96.81 147 VAL A O 1
ATOM 1176 N N . LEU A 1 148 ? 30.328 -4.113 -4.422 1 97.5 148 LEU A N 1
ATOM 1177 C CA . LEU A 1 148 ? 29.547 -3.896 -3.213 1 97.5 148 LEU A CA 1
ATOM 1178 C C . LEU A 1 148 ? 29.484 -2.412 -2.867 1 97.5 148 LEU A C 1
ATOM 1180 O O . LEU A 1 148 ? 30.5 -1.729 -2.84 1 97.5 148 LEU A O 1
ATOM 1184 N N . ASP A 1 149 ? 28.328 -1.939 -2.729 1 97.5 149 ASP A N 1
ATOM 1185 C CA . ASP A 1 149 ? 28.047 -0.593 -2.236 1 97.5 149 ASP A CA 1
ATOM 1186 C C . ASP A 1 149 ? 27.172 -0.636 -0.988 1 97.5 149 ASP A C 1
ATOM 1188 O O . ASP A 1 149 ? 26 -0.993 -1.062 1 97.5 149 ASP A O 1
ATOM 1192 N N . VAL A 1 150 ? 27.625 -0.249 0.123 1 96 150 VAL A N 1
ATOM 1193 C CA . VAL A 1 150 ? 26.969 -0.4 1.424 1 96 150 VAL A CA 1
ATOM 1194 C C . VAL A 1 150 ? 25.672 0.402 1.454 1 96 150 VAL A C 1
ATOM 1196 O O . VAL A 1 150 ? 24.812 0.153 2.291 1 96 150 VAL A O 1
ATOM 1199 N N . ASN A 1 151 ? 25.594 1.351 0.573 1 96.81 151 ASN A N 1
ATOM 1200 C CA . ASN A 1 151 ? 24.359 2.143 0.512 1 96.81 151 ASN A CA 1
ATOM 1201 C C . ASN A 1 151 ? 23.203 1.344 -0.086 1 96.81 151 ASN A C 1
ATOM 1203 O O . ASN A 1 151 ? 22.047 1.652 0.16 1 96.81 151 ASN A O 1
ATOM 1207 N N . PHE A 1 152 ? 23.516 0.346 -0.854 1 98.06 152 PHE A N 1
ATOM 1208 C CA . PHE A 1 152 ? 22.484 -0.357 -1.604 1 98.06 152 PHE A CA 1
ATOM 1209 C C . PHE A 1 152 ? 22.5 -1.847 -1.281 1 98.06 152 PHE A C 1
ATOM 1211 O O . PHE A 1 152 ? 21.516 -2.551 -1.528 1 98.06 152 PHE A O 1
ATOM 1218 N N . HIS A 1 153 ? 23.625 -2.279 -0.717 1 98.38 153 HIS A N 1
ATOM 1219 C CA . HIS A 1 153 ? 23.812 -3.717 -0.559 1 98.38 153 HIS A CA 1
ATOM 1220 C C . HIS A 1 153 ? 24.172 -4.07 0.88 1 98.38 153 HIS A C 1
ATOM 1222 O O . HIS A 1 153 ? 24.75 -3.256 1.6 1 98.38 153 HIS A O 1
ATOM 1228 N N . GLU A 1 154 ? 23.797 -5.191 1.303 1 98 154 GLU A N 1
ATOM 1229 C CA . GLU A 1 154 ? 24.203 -5.812 2.561 1 98 154 GLU A CA 1
ATOM 1230 C C . GLU A 1 154 ? 24.875 -7.164 2.32 1 98 154 GLU A C 1
ATOM 1232 O O . GLU A 1 154 ? 24.219 -8.109 1.869 1 98 154 GLU A O 1
ATOM 1237 N N . ALA A 1 155 ? 26.047 -7.316 2.652 1 97.62 155 ALA A N 1
ATOM 1238 C CA . ALA A 1 155 ? 26.781 -8.57 2.453 1 97.62 155 ALA A CA 1
ATOM 1239 C C . ALA A 1 155 ? 26.453 -9.57 3.561 1 97.62 155 ALA A C 1
ATOM 1241 O O . ALA A 1 155 ? 26.672 -9.281 4.742 1 97.62 155 ALA A O 1
ATOM 1242 N N . ILE A 1 156 ? 26.031 -10.672 3.209 1 97.12 156 ILE A N 1
ATOM 1243 C CA . ILE A 1 156 ? 25.688 -11.727 4.164 1 97.12 156 ILE A CA 1
ATOM 1244 C C . ILE A 1 156 ? 26.938 -12.531 4.508 1 97.12 156 ILE A C 1
ATOM 1246 O O . ILE A 1 156 ? 27.141 -12.93 5.656 1 97.12 156 ILE A O 1
ATOM 1250 N N . THR A 1 157 ? 27.703 -12.797 3.387 1 95.56 157 THR A N 1
ATOM 1251 C CA . THR A 1 157 ? 28.938 -13.57 3.553 1 95.56 157 THR A CA 1
ATOM 1252 C C . THR A 1 157 ? 29.875 -13.344 2.377 1 95.56 157 THR A C 1
ATOM 1254 O O . THR A 1 157 ? 29.5 -12.719 1.383 1 95.56 157 THR A O 1
ATOM 1257 N N . GLN A 1 158 ? 31.062 -13.758 2.605 1 95.94 158 GLN A N 1
ATOM 1258 C CA . GLN A 1 158 ? 32.062 -13.719 1.553 1 95.94 158 GLN A CA 1
ATOM 1259 C C . GLN A 1 158 ? 32.531 -15.125 1.189 1 95.94 158 GLN A C 1
ATOM 1261 O O . GLN A 1 158 ? 32.688 -15.977 2.062 1 95.94 158 GLN A O 1
ATOM 1266 N N . ILE A 1 159 ? 32.688 -15.281 -0.122 1 96.06 159 ILE A N 1
ATOM 1267 C CA . ILE A 1 159 ? 33.156 -16.578 -0.566 1 96.06 159 ILE A CA 1
ATOM 1268 C C . ILE A 1 159 ? 34.344 -16.391 -1.499 1 96.06 159 ILE A C 1
ATOM 1270 O O . ILE A 1 159 ? 34.531 -15.336 -2.109 1 96.06 159 ILE A O 1
ATOM 1274 N N . ASP A 1 160 ? 35.188 -17.5 -1.564 1 94.62 160 ASP A N 1
ATOM 1275 C CA . ASP A 1 160 ? 36.312 -17.484 -2.482 1 94.62 160 ASP A CA 1
ATOM 1276 C C . ASP A 1 160 ? 35.906 -17.859 -3.896 1 94.62 160 ASP A C 1
ATOM 1278 O O . ASP A 1 160 ? 35.406 -18.969 -4.121 1 94.62 160 ASP A O 1
ATOM 1282 N N . VAL A 1 161 ? 35.938 -16.891 -4.785 1 91.75 161 VAL A N 1
ATOM 1283 C CA . VAL A 1 161 ? 35.625 -17.141 -6.188 1 91.75 161 VAL A CA 1
ATOM 1284 C C . VAL A 1 161 ? 36.844 -16.844 -7.055 1 91.75 161 VAL A C 1
ATOM 1286 O O . VAL A 1 161 ? 37.312 -15.703 -7.152 1 91.75 161 VAL A O 1
ATOM 1289 N N . PRO A 1 162 ? 37.312 -17.891 -7.637 1 91.62 162 PRO A N 1
ATOM 1290 C CA . PRO A 1 162 ? 38.531 -17.688 -8.445 1 91.62 162 PRO A CA 1
ATOM 1291 C C . PRO A 1 162 ? 38.312 -16.656 -9.547 1 91.62 162 PRO A C 1
ATOM 1293 O O . PRO A 1 162 ? 37.25 -16.562 -10.109 1 91.62 162 PRO A O 1
ATOM 1296 N N . ASP A 1 163 ? 39.312 -15.844 -9.828 1 91.62 163 ASP A N 1
ATOM 1297 C CA . ASP A 1 163 ? 39.375 -14.922 -10.953 1 91.62 163 ASP A CA 1
ATOM 1298 C C . ASP A 1 163 ? 38.281 -13.852 -10.867 1 91.62 163 ASP A C 1
ATOM 1300 O O . ASP A 1 163 ? 37.781 -13.398 -11.891 1 91.62 163 ASP A O 1
ATOM 1304 N N . THR A 1 164 ? 37.812 -13.633 -9.664 1 91.94 164 THR A N 1
ATOM 1305 C CA . THR A 1 164 ? 36.812 -12.594 -9.469 1 91.94 164 THR A CA 1
ATOM 1306 C C . THR A 1 164 ? 37.344 -11.492 -8.555 1 91.94 164 THR A C 1
ATOM 1308 O O . THR A 1 164 ? 38 -11.781 -7.539 1 91.94 164 THR A O 1
ATOM 1311 N N . GLU A 1 165 ? 37.156 -10.266 -8.953 1 93.88 165 GLU A N 1
ATOM 1312 C CA . GLU A 1 165 ? 37.594 -9.117 -8.164 1 93.88 165 GLU A CA 1
ATOM 1313 C C . GLU A 1 165 ? 36.969 -9.117 -6.785 1 93.88 165 GLU A C 1
ATOM 1315 O O . GLU A 1 165 ? 35.781 -9.398 -6.648 1 93.88 165 GLU A O 1
ATOM 1320 N N . PRO A 1 166 ? 37.75 -8.734 -5.773 1 94.19 166 PRO A N 1
ATOM 1321 C CA . PRO A 1 166 ? 37.188 -8.641 -4.422 1 94.19 166 PRO A CA 1
ATOM 1322 C C . PRO A 1 166 ? 36.031 -7.668 -4.332 1 94.19 166 PRO A C 1
ATOM 1324 O O . PRO A 1 166 ? 36 -6.648 -5.027 1 94.19 166 PRO A O 1
ATOM 1327 N N . ASP A 1 167 ? 35 -8.102 -3.564 1 95.69 167 ASP A N 1
ATOM 1328 C CA . ASP A 1 167 ? 33.844 -7.277 -3.248 1 95.69 167 ASP A CA 1
ATOM 1329 C C . ASP A 1 167 ? 32.875 -7.25 -4.414 1 95.69 167 ASP A C 1
ATOM 1331 O O . ASP A 1 167 ? 31.906 -6.48 -4.402 1 95.69 167 ASP A O 1
ATOM 1335 N N . THR A 1 168 ? 33.156 -8.086 -5.363 1 97.25 168 THR A N 1
ATOM 1336 C CA . THR A 1 168 ? 32.188 -8.25 -6.445 1 97.25 168 THR A CA 1
ATOM 1337 C C . THR A 1 168 ? 31.016 -9.125 -6.004 1 97.25 168 THR A C 1
ATOM 1339 O O . THR A 1 168 ? 31.219 -10.18 -5.398 1 97.25 168 THR A O 1
ATOM 1342 N N . ILE A 1 169 ? 29.875 -8.648 -6.254 1 97.94 169 ILE A N 1
ATOM 1343 C CA . ILE A 1 169 ? 28.688 -9.391 -5.871 1 97.94 169 ILE A CA 1
ATOM 1344 C C . ILE A 1 169 ? 28.516 -10.602 -6.789 1 97.94 169 ILE A C 1
ATOM 1346 O O . ILE A 1 169 ? 28.312 -10.445 -7.996 1 97.94 169 ILE A O 1
ATOM 1350 N N . VAL A 1 170 ? 28.531 -11.82 -6.211 1 96.94 170 VAL A N 1
ATOM 1351 C CA . VAL A 1 170 ? 28.516 -13.023 -7.031 1 96.94 170 VAL A CA 1
ATOM 1352 C C . VAL A 1 170 ? 27.156 -13.703 -6.949 1 96.94 170 VAL A C 1
ATOM 1354 O O . VAL A 1 170 ? 26.812 -14.539 -7.797 1 96.94 170 VAL A O 1
ATOM 1357 N N . GLN A 1 171 ? 26.422 -13.352 -5.941 1 96.62 171 GLN A N 1
ATOM 1358 C CA . GLN A 1 171 ? 25.094 -13.906 -5.785 1 96.62 171 GLN A CA 1
ATOM 1359 C C . GLN A 1 171 ? 24.172 -12.93 -5.043 1 96.62 171 GLN A C 1
ATOM 1361 O O . GLN A 1 171 ? 24.594 -12.297 -4.078 1 96.62 171 GLN A O 1
ATOM 1366 N N . GLU A 1 172 ? 23.016 -12.891 -5.535 1 96.62 172 GLU A N 1
ATOM 1367 C CA . GLU A 1 172 ? 21.984 -12.117 -4.859 1 96.62 172 GLU A CA 1
ATOM 1368 C C . GLU A 1 172 ? 21.047 -13.023 -4.066 1 96.62 172 GLU A C 1
ATOM 1370 O O . GLU A 1 172 ? 20.359 -13.859 -4.645 1 96.62 172 GLU A O 1
ATOM 1375 N N . TYR A 1 173 ? 21.031 -12.836 -2.807 1 95.12 173 TYR A N 1
ATOM 1376 C CA . TYR A 1 173 ? 20.188 -13.648 -1.938 1 95.12 173 TYR A CA 1
ATOM 1377 C C . TYR A 1 173 ? 18.781 -13.062 -1.852 1 95.12 173 TYR A C 1
ATOM 1379 O O . TYR A 1 173 ? 17.797 -13.805 -1.852 1 95.12 173 TYR A O 1
ATOM 1387 N N . GLN A 1 174 ? 18.688 -11.734 -1.74 1 96.81 174 GLN A N 1
ATOM 1388 C CA . GLN A 1 174 ? 17.422 -11.008 -1.655 1 96.81 174 GLN A CA 1
ATOM 1389 C C . GLN A 1 174 ? 17.5 -9.68 -2.396 1 96.81 174 GLN A C 1
ATOM 1391 O O . GLN A 1 174 ? 18.438 -8.898 -2.186 1 96.81 174 GLN A O 1
ATOM 1396 N N . THR A 1 175 ? 16.516 -9.508 -3.254 1 97.56 175 THR A N 1
ATOM 1397 C CA . THR A 1 175 ? 16.5 -8.297 -4.059 1 97.56 175 THR A CA 1
ATOM 1398 C C . THR A 1 175 ? 16.266 -7.066 -3.186 1 97.56 175 THR A C 1
ATOM 1400 O O . THR A 1 175 ? 15.438 -7.098 -2.279 1 97.56 175 THR A O 1
ATOM 1403 N N . GLY A 1 176 ? 17.031 -5.984 -3.396 1 98.38 176 GLY A N 1
ATOM 1404 C CA . GLY A 1 176 ? 16.812 -4.699 -2.758 1 98.38 176 GLY A CA 1
ATOM 1405 C C . GLY A 1 176 ? 15.93 -3.773 -3.574 1 98.38 176 GLY A C 1
ATOM 1406 O O . GLY A 1 176 ? 15.766 -3.973 -4.781 1 98.38 176 GLY A O 1
ATOM 1407 N N . TYR A 1 177 ? 15.398 -2.746 -2.836 1 98.62 177 TYR A N 1
ATOM 1408 C CA . TYR A 1 177 ? 14.461 -1.854 -3.518 1 98.62 177 TYR A CA 1
ATOM 1409 C C . TYR A 1 177 ? 14.633 -0.419 -3.035 1 98.62 177 TYR A C 1
ATOM 1411 O O . TYR A 1 177 ? 14.992 -0.183 -1.88 1 98.62 177 TYR A O 1
ATOM 1419 N N . THR A 1 178 ? 14.359 0.433 -3.98 1 97.94 178 THR A N 1
ATOM 1420 C CA . THR A 1 178 ? 14.258 1.848 -3.637 1 97.94 178 THR A CA 1
ATOM 1421 C C . THR A 1 178 ? 12.844 2.363 -3.889 1 97.94 178 THR A C 1
ATOM 1423 O O . THR A 1 178 ? 12.102 1.788 -4.688 1 97.94 178 THR A O 1
ATOM 1426 N N . LEU A 1 179 ? 12.453 3.35 -3.137 1 96.12 179 LEU A N 1
ATOM 1427 C CA . LEU A 1 179 ? 11.266 4.164 -3.381 1 96.12 179 LEU A CA 1
ATOM 1428 C C . LEU A 1 179 ? 11.648 5.621 -3.613 1 96.12 179 LEU A C 1
ATOM 1430 O O . LEU A 1 179 ? 11.992 6.336 -2.67 1 96.12 179 LEU A O 1
ATOM 1434 N N . GLY A 1 180 ? 11.57 5.977 -4.848 1 90.94 180 GLY A N 1
ATOM 1435 C CA . GLY A 1 180 ? 12.195 7.25 -5.176 1 90.94 180 GLY A CA 1
ATOM 1436 C C . GLY A 1 180 ? 13.688 7.273 -4.91 1 90.94 180 GLY A C 1
ATOM 1437 O O . GLY A 1 180 ? 14.422 6.422 -5.41 1 90.94 180 GLY A O 1
ATOM 1438 N N . ASP A 1 181 ? 14.023 8.172 -4.004 1 90.75 181 ASP A N 1
ATOM 1439 C CA . ASP A 1 181 ? 15.453 8.336 -3.732 1 90.75 181 ASP A CA 1
ATOM 1440 C C . ASP A 1 181 ? 15.844 7.629 -2.436 1 90.75 181 ASP A C 1
ATOM 1442 O O . ASP A 1 181 ? 17 7.703 -2.01 1 90.75 181 ASP A O 1
ATOM 1446 N N . ARG A 1 182 ? 15.039 6.844 -1.951 1 93.88 182 ARG A N 1
ATOM 1447 C CA . ARG A 1 182 ? 15.297 6.215 -0.659 1 93.88 182 ARG A CA 1
ATOM 1448 C C . ARG A 1 182 ? 15.352 4.695 -0.788 1 93.88 182 ARG A C 1
ATOM 1450 O O . ARG A 1 182 ? 14.5 4.098 -1.456 1 93.88 182 ARG A O 1
ATOM 1457 N N . VAL A 1 183 ? 16.359 4.172 -0.118 1 97.62 183 VAL A N 1
ATOM 1458 C CA . VAL A 1 183 ? 16.438 2.717 -0.046 1 97.62 183 VAL A CA 1
ATOM 1459 C C . VAL A 1 183 ? 15.453 2.197 0.994 1 97.62 183 VAL A C 1
ATOM 1461 O O . VAL A 1 183 ? 15.492 2.609 2.156 1 97.62 183 VAL A O 1
ATOM 1464 N N . ILE A 1 184 ? 14.562 1.36 0.595 1 97.25 184 ILE A N 1
ATOM 1465 C CA . ILE A 1 184 ? 13.594 0.833 1.545 1 97.25 184 ILE A CA 1
ATOM 1466 C C . ILE A 1 184 ? 13.992 -0.58 1.964 1 97.25 184 ILE A C 1
ATOM 1468 O O . ILE A 1 184 ? 13.492 -1.104 2.963 1 97.25 184 ILE A O 1
ATOM 1472 N N . ARG A 1 185 ? 14.82 -1.207 1.21 1 98 185 ARG A N 1
ATOM 1473 C CA . ARG A 1 185 ? 15.43 -2.484 1.562 1 98 185 ARG A CA 1
ATOM 1474 C C . ARG A 1 185 ? 16.75 -2.682 0.822 1 98 185 ARG A C 1
ATOM 1476 O O . ARG A 1 185 ? 16.797 -2.602 -0.407 1 98 185 ARG A O 1
ATOM 1483 N N . HIS A 1 186 ? 17.75 -2.939 1.589 1 98.25 186 HIS A N 1
ATOM 1484 C CA . HIS A 1 186 ? 19.031 -3.242 0.95 1 98.25 186 HIS A CA 1
ATOM 1485 C C . HIS A 1 186 ? 19.016 -4.621 0.301 1 98.25 186 HIS A C 1
ATOM 1487 O O . HIS A 1 186 ? 18.344 -5.535 0.794 1 98.25 186 HIS A O 1
ATOM 1493 N N . ALA A 1 187 ? 19.766 -4.758 -0.817 1 98.44 187 ALA A N 1
ATOM 1494 C CA . ALA A 1 187 ? 19.938 -6.086 -1.399 1 98.44 187 ALA A CA 1
ATOM 1495 C C . ALA A 1 187 ? 20.875 -6.941 -0.55 1 98.44 187 ALA A C 1
ATOM 1497 O O . ALA A 1 187 ? 21.969 -6.5 -0.195 1 98.44 187 ALA A O 1
ATOM 1498 N N . LYS A 1 188 ? 20.422 -8.047 -0.171 1 98.31 188 LYS A N 1
ATOM 1499 C CA . LYS A 1 188 ? 21.312 -8.992 0.5 1 98.31 188 LYS A CA 1
ATOM 1500 C C . LYS A 1 188 ? 22.109 -9.805 -0.512 1 98.31 188 LYS A C 1
ATOM 1502 O O . LYS A 1 188 ? 21.547 -10.469 -1.376 1 98.31 188 LYS A O 1
ATOM 1507 N N . VAL A 1 189 ? 23.469 -9.789 -0.308 1 98.25 189 VAL A N 1
ATOM 1508 C CA . VAL A 1 189 ? 24.281 -10.32 -1.388 1 98.25 189 VAL A CA 1
ATOM 1509 C C . VAL A 1 189 ? 25.453 -11.125 -0.803 1 98.25 189 VAL A C 1
ATOM 1511 O O . VAL A 1 189 ? 25.719 -11.055 0.398 1 98.25 189 VAL A O 1
ATOM 1514 N N . ILE A 1 190 ? 26.016 -11.938 -1.69 1 97.75 190 ILE A N 1
ATOM 1515 C CA . ILE A 1 190 ? 27.25 -12.656 -1.416 1 97.75 190 ILE A CA 1
ATOM 1516 C C . ILE A 1 190 ? 28.375 -12.086 -2.277 1 97.75 190 ILE A C 1
ATOM 1518 O O . ILE A 1 190 ? 28.203 -11.898 -3.484 1 97.75 190 ILE A O 1
ATOM 1522 N N . VAL A 1 191 ? 29.469 -11.859 -1.617 1 97.44 191 VAL A N 1
ATOM 1523 C CA . VAL A 1 191 ? 30.531 -11.164 -2.336 1 97.44 191 VAL A CA 1
ATOM 1524 C C . VAL A 1 191 ? 31.766 -12.055 -2.412 1 97.44 191 VAL A C 1
ATOM 1526 O O . VAL A 1 191 ? 31.953 -12.945 -1.583 1 97.44 191 VAL A O 1
ATOM 1529 N N . ALA A 1 192 ? 32.562 -11.766 -3.453 1 96.69 192 ALA A N 1
ATOM 1530 C CA . ALA A 1 192 ? 33.844 -12.445 -3.604 1 96.69 192 ALA A CA 1
ATOM 1531 C C . ALA A 1 192 ? 34.875 -11.883 -2.637 1 96.69 192 ALA A C 1
ATOM 1533 O O . ALA A 1 192 ? 34.875 -10.68 -2.359 1 96.69 192 ALA A O 1
ATOM 1534 N N . LYS A 1 193 ? 35.719 -12.711 -2.189 1 93.06 193 LYS A N 1
ATOM 1535 C CA . LYS A 1 193 ? 36.844 -12.336 -1.312 1 93.06 193 LYS A CA 1
ATOM 1536 C C . LYS A 1 193 ? 38.062 -11.914 -2.119 1 93.06 193 LYS A C 1
ATOM 1538 O O . LYS A 1 193 ? 38.312 -12.438 -3.209 1 93.06 193 LYS A O 1
ATOM 1543 N N . MET B 1 1 ? 55.125 89.688 -29.094 1 21.94 1 MET B N 1
ATOM 1544 C CA . MET B 1 1 ? 55.031 91.125 -28.797 1 21.94 1 MET B CA 1
ATOM 1545 C C . MET B 1 1 ? 54.031 91.375 -27.672 1 21.94 1 MET B C 1
ATOM 1547 O O . MET B 1 1 ? 54.031 92.5 -27.078 1 21.94 1 MET B O 1
ATOM 1551 N N . THR B 1 2 ? 52.812 90.75 -27.656 1 25.86 2 THR B N 1
ATOM 1552 C CA . THR B 1 2 ? 51.562 91.438 -27.266 1 25.86 2 THR B CA 1
ATOM 1553 C C . THR B 1 2 ? 51.438 91.5 -25.734 1 25.86 2 THR B C 1
ATOM 1555 O O . THR B 1 2 ? 51.469 90.438 -25.062 1 25.86 2 THR B O 1
ATOM 1558 N N . LYS B 1 3 ? 51.312 92.812 -25.234 1 25.81 3 LYS B N 1
ATOM 1559 C CA . LYS B 1 3 ? 51.5 93.5 -23.984 1 25.81 3 LYS B CA 1
ATOM 1560 C C . LYS B 1 3 ? 50.469 93.125 -22.938 1 25.81 3 LYS B C 1
ATOM 1562 O O . LYS B 1 3 ? 49.406 92.562 -23.281 1 25.81 3 LYS B O 1
ATOM 1567 N N . LYS B 1 4 ? 50.656 93.812 -21.641 1 26.2 4 LYS B N 1
ATOM 1568 C CA . LYS B 1 4 ? 50.656 93.875 -20.172 1 26.2 4 LYS B CA 1
ATOM 1569 C C . LYS B 1 4 ? 49.344 94.438 -19.625 1 26.2 4 LYS B C 1
ATOM 1571 O O . LYS B 1 4 ? 49.344 95.312 -18.766 1 26.2 4 LYS B O 1
ATOM 1576 N N . HIS B 1 5 ? 48.219 94.438 -20.5 1 27.52 5 HIS B N 1
ATOM 1577 C CA . HIS B 1 5 ? 47.312 95.5 -20.031 1 27.52 5 HIS B CA 1
ATOM 1578 C C . HIS B 1 5 ? 46.812 95.188 -18.625 1 27.52 5 HIS B C 1
ATOM 1580 O O . HIS B 1 5 ? 45.875 94.375 -18.453 1 27.52 5 HIS B O 1
ATOM 1586 N N . HIS B 1 6 ? 47.688 95.125 -17.453 1 24.5 6 HIS B N 1
ATOM 1587 C CA . HIS B 1 6 ? 47.562 94.625 -16.078 1 24.5 6 HIS B CA 1
ATOM 1588 C C . HIS B 1 6 ? 46.656 95.562 -15.258 1 24.5 6 HIS B C 1
ATOM 1590 O O . HIS B 1 6 ? 46.562 95.438 -14.039 1 24.5 6 HIS B O 1
ATOM 1596 N N . LYS B 1 7 ? 46.062 96.75 -15.859 1 26.52 7 LYS B N 1
ATOM 1597 C CA . LYS B 1 7 ? 45.969 97.812 -14.82 1 26.52 7 LYS B CA 1
ATOM 1598 C C . LYS B 1 7 ? 45.094 97.312 -13.648 1 26.52 7 LYS B C 1
ATOM 1600 O O . LYS B 1 7 ? 44.344 96.312 -13.789 1 26.52 7 LYS B O 1
ATOM 1605 N N . GLU B 1 8 ? 44.719 98.375 -12.695 1 23.27 8 GLU B N 1
ATOM 1606 C CA . GLU B 1 8 ? 44.625 98.938 -11.336 1 23.27 8 GLU B CA 1
ATOM 1607 C C . GLU B 1 8 ? 43.25 98.625 -10.719 1 23.27 8 GLU B C 1
ATOM 1609 O O . GLU B 1 8 ? 42.219 99 -11.258 1 23.27 8 GLU B O 1
ATOM 1614 N N . GLN B 1 9 ? 43.062 97.562 -9.891 1 23.98 9 GLN B N 1
ATOM 1615 C CA . GLN B 1 9 ? 42.094 96.875 -9.055 1 23.98 9 GLN B CA 1
ATOM 1616 C C . GLN B 1 9 ? 41.531 97.812 -7.992 1 23.98 9 GLN B C 1
ATOM 1618 O O . GLN B 1 9 ? 42.094 97.875 -6.895 1 23.98 9 GLN B O 1
ATOM 1623 N N . GLU B 1 10 ? 41.188 99.125 -8.297 1 26.12 10 GLU B N 1
ATOM 1624 C CA . GLU B 1 10 ? 40.844 100.062 -7.199 1 26.12 10 GLU B CA 1
ATOM 1625 C C . GLU B 1 10 ? 39.688 99.5 -6.383 1 26.12 10 GLU B C 1
ATOM 1627 O O . GLU B 1 10 ? 38.656 99.125 -6.941 1 26.12 10 GLU B O 1
ATOM 1632 N N . GLU B 1 11 ? 39.906 99.062 -5.039 1 25.47 11 GLU B N 1
ATOM 1633 C CA . GLU B 1 11 ? 39.312 98.438 -3.893 1 25.47 11 GLU B CA 1
ATOM 1634 C C . GLU B 1 11 ? 38.156 99.25 -3.322 1 25.47 11 GLU B C 1
ATOM 1636 O O . GLU B 1 11 ? 38.406 100.312 -2.738 1 25.47 11 GLU B O 1
ATOM 1641 N N . ILE B 1 12 ? 36.969 99.562 -4.016 1 25.73 12 ILE B N 1
ATOM 1642 C CA . ILE B 1 12 ? 35.875 100.375 -3.525 1 25.73 12 ILE B CA 1
ATOM 1643 C C . ILE B 1 12 ? 35.312 99.75 -2.244 1 25.73 12 ILE B C 1
ATOM 1645 O O . ILE B 1 12 ? 34.75 98.625 -2.275 1 25.73 12 ILE B O 1
ATOM 1649 N N . GLN B 1 13 ? 36 99.75 -1.003 1 25.86 13 GLN B N 1
ATOM 1650 C CA . GLN B 1 13 ? 35.531 99.25 0.276 1 25.86 13 GLN B CA 1
ATOM 1651 C C . GLN B 1 13 ? 34.281 100 0.757 1 25.86 13 GLN B C 1
ATOM 1653 O O . GLN B 1 13 ? 34.406 101.188 1.149 1 25.86 13 GLN B O 1
ATOM 1658 N N . GLU B 1 14 ? 33.156 100 0.016 1 27.88 14 GLU B N 1
ATOM 1659 C CA . GLU B 1 14 ? 31.938 100.625 0.467 1 27.88 14 GLU B CA 1
ATOM 1660 C C . GLU B 1 14 ? 31.531 100.188 1.856 1 27.88 14 GLU B C 1
ATOM 1662 O O . GLU B 1 14 ? 31.375 98.938 2.082 1 27.88 14 GLU B O 1
ATOM 1667 N N . THR B 1 15 ? 31.891 100.875 2.975 1 28.72 15 THR B N 1
ATOM 1668 C CA . THR B 1 15 ? 31.594 100.75 4.398 1 28.72 15 THR B CA 1
ATOM 1669 C C . THR B 1 15 ? 30.078 100.75 4.633 1 28.72 15 THR B C 1
ATOM 1671 O O . THR B 1 15 ? 29.406 101.75 4.344 1 28.72 15 THR B O 1
ATOM 1674 N N . ILE B 1 16 ? 29.344 99.625 4.352 1 29.48 16 ILE B N 1
ATOM 1675 C CA . ILE B 1 16 ? 27.938 99.438 4.656 1 29.48 16 ILE B CA 1
ATOM 1676 C C . ILE B 1 16 ? 27.688 99.625 6.152 1 29.48 16 ILE B C 1
ATOM 1678 O O . ILE B 1 16 ? 28.266 98.938 6.98 1 29.48 16 ILE B O 1
ATOM 1682 N N . LYS B 1 17 ? 27.5 100.875 6.633 1 28.7 17 LYS B N 1
ATOM 1683 C CA . LYS B 1 17 ? 27.062 101.188 7.977 1 28.7 17 LYS B CA 1
ATOM 1684 C C . LYS B 1 17 ? 25.75 100.5 8.336 1 28.7 17 LYS B C 1
ATOM 1686 O O . LYS B 1 17 ? 24.719 100.75 7.707 1 28.7 17 LYS B O 1
ATOM 1691 N N . THR B 1 18 ? 25.75 99.188 8.711 1 29.72 18 THR B N 1
ATOM 1692 C CA . THR B 1 18 ? 24.641 98.375 9.234 1 29.72 18 THR B CA 1
ATOM 1693 C C . THR B 1 18 ? 24.031 99.062 10.469 1 29.72 18 THR B C 1
ATOM 1695 O O . THR B 1 18 ? 24.703 99.188 11.492 1 29.72 18 THR B O 1
ATOM 1698 N N . GLU B 1 19 ? 23.234 100.062 10.312 1 28.69 19 GLU B N 1
ATOM 1699 C CA . GLU B 1 19 ? 22.469 100.625 11.445 1 28.69 19 GLU B CA 1
ATOM 1700 C C . GLU B 1 19 ? 21.609 99.5 12.078 1 28.69 19 GLU B C 1
ATOM 1702 O O . GLU B 1 19 ? 20.797 98.875 11.398 1 28.69 19 GLU B O 1
ATOM 1707 N N . ALA B 1 20 ? 22.047 98.812 13.156 1 31.08 20 ALA B N 1
ATOM 1708 C CA . ALA B 1 20 ? 21.453 97.812 14.039 1 31.08 20 ALA B CA 1
ATOM 1709 C C . ALA B 1 20 ? 20.172 98.375 14.695 1 31.08 20 ALA B C 1
ATOM 1711 O O . ALA B 1 20 ? 20.234 99.312 15.492 1 31.08 20 ALA B O 1
ATOM 1712 N N . ALA B 1 21 ? 19.109 98.562 13.93 1 32.97 21 ALA B N 1
ATOM 1713 C CA . ALA B 1 21 ? 17.875 98.875 14.641 1 32.97 21 ALA B CA 1
ATOM 1714 C C . ALA B 1 21 ? 17.516 97.812 15.641 1 32.97 21 ALA B C 1
ATOM 1716 O O . ALA B 1 21 ? 17.484 96.625 15.297 1 32.97 21 ALA B O 1
ATOM 1717 N N . GLU B 1 22 ? 17.797 97.938 16.953 1 32.16 22 GLU B N 1
ATOM 1718 C CA . GLU B 1 22 ? 17.438 97.125 18.109 1 32.16 22 GLU B CA 1
ATOM 1719 C C . GLU B 1 22 ? 15.914 97 18.234 1 32.16 22 GLU B C 1
ATOM 1721 O O . GLU B 1 22 ? 15.211 97.938 18.484 1 32.16 22 GLU B O 1
ATOM 1726 N N . GLU B 1 23 ? 15.227 96.375 17.219 1 34.25 23 GLU B N 1
ATOM 1727 C CA . GLU B 1 23 ? 13.812 96.125 17.469 1 34.25 23 GLU B CA 1
ATOM 1728 C C . GLU B 1 23 ? 13.602 95.312 18.766 1 34.25 23 GLU B C 1
ATOM 1730 O O . GLU B 1 23 ? 14.312 94.375 19.047 1 34.25 23 GLU B O 1
ATOM 1735 N N . ASN B 1 24 ? 13.039 95.938 19.797 1 37.59 24 ASN B N 1
ATOM 1736 C CA . ASN B 1 24 ? 12.523 95.375 21.047 1 37.59 24 ASN B CA 1
ATOM 1737 C C . ASN B 1 24 ? 11.562 94.25 20.812 1 37.59 24 ASN B C 1
ATOM 1739 O O . ASN B 1 24 ? 10.477 94.438 20.266 1 37.59 24 ASN B O 1
ATOM 1743 N N . VAL B 1 25 ? 12 93.062 20.375 1 38.62 25 VAL B N 1
ATOM 1744 C CA . VAL B 1 25 ? 11.164 91.875 20.312 1 38.62 25 VAL B CA 1
ATOM 1745 C C . VAL B 1 25 ? 10.516 91.625 21.672 1 38.62 25 VAL B C 1
ATOM 1747 O O . VAL B 1 25 ? 11.203 91.438 22.672 1 38.62 25 VAL B O 1
ATOM 1750 N N . GLY B 1 26 ? 9.422 92.375 21.953 1 37.94 26 GLY B N 1
ATOM 1751 C CA . GLY B 1 26 ? 8.594 91.938 23.078 1 37.94 26 GLY B CA 1
ATOM 1752 C C . GLY B 1 26 ? 8.297 90.438 23.094 1 37.94 26 GLY B C 1
ATOM 1753 O O . GLY B 1 26 ? 8.086 89.875 22.047 1 37.94 26 GLY B O 1
ATOM 1754 N N . ASP B 1 27 ? 8.859 89.688 24.016 1 40.25 27 ASP B N 1
ATOM 1755 C CA . ASP B 1 27 ? 8.68 88.312 24.328 1 40.25 27 ASP B CA 1
ATOM 1756 C C . ASP B 1 27 ? 7.203 87.938 24.469 1 40.25 27 ASP B C 1
ATOM 1758 O O . ASP B 1 27 ? 6.562 88.25 25.453 1 40.25 27 ASP B O 1
ATOM 1762 N N . GLU B 1 28 ? 6.344 88.188 23.406 1 42.53 28 GLU B N 1
ATOM 1763 C CA . GLU B 1 28 ? 5.039 87.562 23.531 1 42.53 28 GLU B CA 1
ATOM 1764 C C . GLU B 1 28 ? 5.18 86.062 23.844 1 42.53 28 GLU B C 1
ATOM 1766 O O . GLU B 1 28 ? 5.684 85.312 23 1 42.53 28 GLU B O 1
ATOM 1771 N N . THR B 1 29 ? 5.387 85.625 25.062 1 41.03 29 THR B N 1
ATOM 1772 C CA . THR B 1 29 ? 5.199 84.25 25.5 1 41.03 29 THR B CA 1
ATOM 1773 C C . THR B 1 29 ? 3.928 83.688 24.891 1 41.03 29 THR B C 1
ATOM 1775 O O . THR B 1 29 ? 2.822 84.125 25.188 1 41.03 29 THR B O 1
ATOM 1778 N N . VAL B 1 30 ? 3.873 83.375 23.641 1 45.12 30 VAL B N 1
ATOM 1779 C CA . VAL B 1 30 ? 2.818 82.5 23.094 1 45.12 30 VAL B CA 1
ATOM 1780 C C . VAL B 1 30 ? 2.494 81.438 24.078 1 45.12 30 VAL B C 1
ATOM 1782 O O . VAL B 1 30 ? 3.348 80.562 24.359 1 45.12 30 VAL B O 1
ATOM 1785 N N . ALA B 1 31 ? 1.652 81.625 25.047 1 45.62 31 ALA B N 1
ATOM 1786 C CA . ALA B 1 31 ? 1.098 80.562 25.875 1 45.62 31 ALA B CA 1
ATOM 1787 C C . ALA B 1 31 ? 0.74 79.312 25.016 1 45.62 31 ALA B C 1
ATOM 1789 O O . ALA B 1 31 ? -0.034 79.438 24.062 1 45.62 31 ALA B O 1
ATOM 1790 N N . ILE B 1 32 ? 1.657 78.438 24.719 1 49.59 32 ILE B N 1
ATOM 1791 C CA . ILE B 1 32 ? 1.257 77.125 24.219 1 49.59 32 ILE B CA 1
ATOM 1792 C C . ILE B 1 32 ? -0.074 76.688 24.844 1 49.59 32 ILE B C 1
ATOM 1794 O O . ILE B 1 32 ? -0.202 76.688 26.062 1 49.59 32 ILE B O 1
ATOM 1798 N N . PRO B 1 33 ? -1.146 76.938 24.203 1 50.75 33 PRO B N 1
ATOM 1799 C CA . PRO B 1 33 ? -2.412 76.5 24.812 1 50.75 33 PRO B CA 1
ATOM 1800 C C . PRO B 1 33 ? -2.301 75.188 25.516 1 50.75 33 PRO B C 1
ATOM 1802 O O . PRO B 1 33 ? -1.792 74.188 24.938 1 50.75 33 PRO B O 1
ATOM 1805 N N . ALA B 1 34 ? -2.18 75.125 26.797 1 56.09 34 ALA B N 1
ATOM 1806 C CA . ALA B 1 34 ? -2.326 73.875 27.609 1 56.09 34 ALA B CA 1
ATOM 1807 C C . ALA B 1 34 ? -3.35 72.938 27.016 1 56.09 34 ALA B C 1
ATOM 1809 O O . ALA B 1 34 ? -4.43 73.375 26.594 1 56.09 34 ALA B O 1
ATOM 1810 N N . ALA B 1 35 ? -2.924 71.938 26.391 1 61.38 35 ALA B N 1
ATOM 1811 C CA . ALA B 1 35 ? -3.867 70.938 25.938 1 61.38 35 ALA B CA 1
ATOM 1812 C C . ALA B 1 35 ? -5.078 70.875 26.875 1 61.38 35 ALA B C 1
ATOM 1814 O O . ALA B 1 35 ? -4.926 70.75 28.078 1 61.38 35 ALA B O 1
ATOM 1815 N N . THR B 1 36 ? -6.172 71.375 26.312 1 72.88 36 THR B N 1
ATOM 1816 C CA . THR B 1 36 ? -7.406 71.375 27.094 1 72.88 36 THR B CA 1
ATOM 1817 C C . THR B 1 36 ? -7.789 70 27.562 1 72.88 36 THR B C 1
ATOM 1819 O O . THR B 1 36 ? -7.312 69 27.016 1 72.88 36 THR B O 1
ATOM 1822 N N . GLU B 1 37 ? -8.266 69.875 28.766 1 75.94 37 GLU B N 1
ATOM 1823 C CA . GLU B 1 37 ? -8.82 68.688 29.344 1 75.94 37 GLU B CA 1
ATOM 1824 C C . GLU B 1 37 ? -9.555 67.875 28.297 1 75.94 37 GLU B C 1
ATOM 1826 O O . GLU B 1 37 ? -9.484 66.625 28.312 1 75.94 37 GLU B O 1
ATOM 1831 N N . SER B 1 38 ? -10.07 68.562 27.281 1 82.19 38 SER B N 1
ATOM 1832 C CA . SER B 1 38 ? -10.836 67.875 26.234 1 82.19 38 SER B CA 1
ATOM 1833 C C . SER B 1 38 ? -9.914 67.188 25.25 1 82.19 38 SER B C 1
ATOM 1835 O O . SER B 1 38 ? -10.227 66.062 24.797 1 82.19 38 SER B O 1
ATOM 1837 N N . ASP B 1 39 ? -8.758 67.688 24.953 1 83.81 39 ASP B N 1
ATOM 1838 C CA . ASP B 1 39 ? -7.801 67.062 24.031 1 83.81 39 ASP B CA 1
ATOM 1839 C C . ASP B 1 39 ? -7.168 65.875 24.656 1 83.81 39 ASP B C 1
ATOM 1841 O O . ASP B 1 39 ? -6.965 64.812 23.953 1 83.81 39 ASP B O 1
ATOM 1845 N N . ILE B 1 40 ? -6.973 65.875 25.906 1 84.69 40 ILE B N 1
ATOM 1846 C CA . ILE B 1 40 ? -6.367 64.812 26.641 1 84.69 40 ILE B CA 1
ATOM 1847 C C . ILE B 1 40 ? -7.344 63.625 26.703 1 84.69 40 ILE B C 1
ATOM 1849 O O . ILE B 1 40 ? -6.953 62.469 26.5 1 84.69 40 ILE B O 1
ATOM 1853 N N . GLU B 1 41 ? -8.578 63.938 26.922 1 86.44 41 GLU B N 1
ATOM 1854 C CA . GLU B 1 41 ? -9.625 62.906 26.969 1 86.44 41 GLU B CA 1
ATOM 1855 C C . GLU B 1 41 ? -9.781 62.219 25.609 1 86.44 41 GLU B C 1
ATOM 1857 O O . GLU B 1 41 ? -9.961 61 25.547 1 86.44 41 GLU B O 1
ATOM 1862 N N . ALA B 1 42 ? -9.656 62.969 24.547 1 89.81 42 ALA B N 1
ATOM 1863 C CA . ALA B 1 42 ? -9.766 62.438 23.203 1 89.81 42 ALA B CA 1
ATOM 1864 C C . ALA B 1 42 ? -8.594 61.5 22.875 1 89.81 42 ALA B C 1
ATOM 1866 O O . ALA B 1 42 ? -8.773 60.469 22.25 1 89.81 42 ALA B O 1
ATOM 1867 N N . GLU B 1 43 ? -7.406 61.844 23.312 1 90.5 43 GLU B N 1
ATOM 1868 C CA . GLU B 1 43 ? -6.215 61.031 23.094 1 90.5 43 GLU B CA 1
ATOM 1869 C C . GLU B 1 43 ? -6.297 59.719 23.859 1 90.5 43 GLU B C 1
ATOM 1871 O O . GLU B 1 43 ? -5.93 58.688 23.328 1 90.5 43 GLU B O 1
ATOM 1876 N N . ILE B 1 44 ? -6.797 59.75 25.031 1 91.44 44 ILE B N 1
ATOM 1877 C CA . ILE B 1 44 ? -6.949 58.562 25.859 1 91.44 44 ILE B CA 1
ATOM 1878 C C . ILE B 1 44 ? -7.992 57.625 25.234 1 91.44 44 ILE B C 1
ATOM 1880 O O . ILE B 1 44 ? -7.777 56.438 25.141 1 91.44 44 ILE B O 1
ATOM 1884 N N . ALA B 1 45 ? -9.055 58.25 24.75 1 92.19 45 ALA B N 1
ATOM 1885 C CA . ALA B 1 45 ? -10.109 57.469 24.109 1 92.19 45 ALA B CA 1
ATOM 1886 C C . ALA B 1 45 ? -9.594 56.781 22.859 1 92.19 45 ALA B C 1
ATOM 1888 O O . ALA B 1 45 ? -9.953 55.625 22.594 1 92.19 45 ALA B O 1
ATOM 1889 N N . ALA B 1 46 ? -8.742 57.438 22.125 1 94.12 46 ALA B N 1
ATOM 1890 C CA . ALA B 1 46 ? -8.156 56.875 20.906 1 94.12 46 ALA B CA 1
ATOM 1891 C C . ALA B 1 46 ? -7.262 55.688 21.234 1 94.12 46 ALA B C 1
ATOM 1893 O O . ALA B 1 46 ? -7.297 54.688 20.531 1 94.12 46 ALA B O 1
ATOM 1894 N N . ARG B 1 47 ? -6.512 55.75 22.266 1 94.31 47 ARG B N 1
ATOM 1895 C CA . ARG B 1 47 ? -5.625 54.688 22.672 1 94.31 47 ARG B CA 1
ATOM 1896 C C . ARG B 1 47 ? -6.418 53.5 23.219 1 94.31 47 ARG B C 1
ATOM 1898 O O . ARG B 1 47 ? -6.082 52.344 22.938 1 94.31 47 ARG B O 1
ATOM 1905 N N . ASP B 1 48 ? -7.504 53.781 23.938 1 94.81 48 ASP B N 1
ATOM 1906 C CA . ASP B 1 48 ? -8.367 52.719 24.438 1 94.81 48 ASP B CA 1
ATOM 1907 C C . ASP B 1 48 ? -9.016 51.969 23.266 1 94.81 48 ASP B C 1
ATOM 1909 O O . ASP B 1 48 ? -9.117 50.719 23.312 1 94.81 48 ASP B O 1
ATOM 1913 N N . ALA B 1 49 ? -9.398 52.688 22.25 1 95.88 49 ALA B N 1
ATOM 1914 C CA . ALA B 1 49 ? -9.977 52.062 21.062 1 95.88 49 ALA B CA 1
ATOM 1915 C C . ALA B 1 49 ? -8.961 51.188 20.359 1 95.88 49 ALA B C 1
ATOM 1917 O O . ALA B 1 49 ? -9.297 50.094 19.906 1 95.88 49 ALA B O 1
ATOM 1918 N N . GLU B 1 50 ? -7.73 51.625 20.266 1 96.38 50 GLU B N 1
ATOM 1919 C CA . GLU B 1 50 ? -6.664 50.844 19.641 1 96.38 50 GLU B CA 1
ATOM 1920 C C . GLU B 1 50 ? -6.359 49.562 20.453 1 96.38 50 GLU B C 1
ATOM 1922 O O . GLU B 1 50 ? -6.137 48.5 19.875 1 96.38 50 GLU B O 1
ATOM 1927 N N . ILE B 1 51 ? -6.367 49.656 21.719 1 96.5 51 ILE B N 1
ATOM 1928 C CA . ILE B 1 51 ? -6.133 48.531 22.609 1 96.5 51 ILE B CA 1
ATOM 1929 C C . ILE B 1 51 ? -7.215 47.5 22.406 1 96.5 51 ILE B C 1
ATOM 1931 O O . ILE B 1 51 ? -6.914 46.281 22.281 1 96.5 51 ILE B O 1
ATOM 1935 N N . GLN B 1 52 ? -8.453 47.969 22.297 1 96.31 52 GLN B N 1
ATOM 1936 C CA . GLN B 1 52 ? -9.562 47.031 22.094 1 96.31 52 GLN B CA 1
ATOM 1937 C C . GLN B 1 52 ? -9.461 46.344 20.75 1 96.31 52 GLN B C 1
ATOM 1939 O O . GLN B 1 52 ? -9.68 45.125 20.641 1 96.31 52 GLN B O 1
ATOM 1944 N N . LYS B 1 53 ? -9.109 47.125 19.781 1 96.75 53 LYS B N 1
ATOM 1945 C CA . LYS B 1 53 ? -8.938 46.562 18.438 1 96.75 53 LYS B CA 1
ATOM 1946 C C . LYS B 1 53 ? -7.855 45.5 18.438 1 96.75 53 LYS B C 1
ATOM 1948 O O . LYS B 1 53 ? -8.039 44.406 17.859 1 96.75 53 LYS B O 1
ATOM 1953 N N . LEU B 1 54 ? -6.742 45.75 19.109 1 96.25 54 LEU B N 1
ATOM 1954 C CA . LEU B 1 54 ? -5.617 44.812 19.141 1 96.25 54 LEU B CA 1
ATOM 1955 C C . LEU B 1 54 ? -5.953 43.594 19.969 1 96.25 54 LEU B C 1
ATOM 1957 O O . LEU B 1 54 ? -5.562 42.469 19.609 1 96.25 54 LEU B O 1
ATOM 1961 N N . ARG B 1 55 ? -6.688 43.781 21.031 1 95.75 55 ARG B N 1
ATOM 1962 C CA . ARG B 1 55 ? -7.133 42.625 21.844 1 95.75 55 ARG B CA 1
ATOM 1963 C C . ARG B 1 55 ? -8.031 41.719 21.047 1 95.75 55 ARG B C 1
ATOM 1965 O O . ARG B 1 55 ? -7.891 40.469 21.109 1 95.75 55 ARG B O 1
ATOM 1972 N N . ASP B 1 56 ? -8.891 42.281 20.234 1 96.44 56 ASP B N 1
ATOM 1973 C CA . ASP B 1 56 ? -9.773 41.5 19.359 1 96.44 56 ASP B CA 1
ATOM 1974 C C . ASP B 1 56 ? -8.969 40.75 18.312 1 96.44 56 ASP B C 1
ATOM 1976 O O . ASP B 1 56 ? -9.273 39.594 18.016 1 96.44 56 ASP B O 1
ATOM 1980 N N . GLU B 1 57 ? -7.969 41.406 17.812 1 95.19 57 GLU B N 1
ATOM 1981 C CA . GLU B 1 57 ? -7.121 40.781 16.797 1 95.19 57 GLU B CA 1
ATOM 1982 C C . GLU B 1 57 ? -6.344 39.625 17.391 1 95.19 57 GLU B C 1
ATOM 1984 O O . GLU B 1 57 ? -6.23 38.562 16.75 1 95.19 57 GLU B O 1
ATOM 1989 N N . VAL B 1 58 ? -5.867 39.781 18.594 1 94.81 58 VAL B N 1
ATOM 1990 C CA . VAL B 1 58 ? -5.141 38.719 19.281 1 94.81 58 VAL B CA 1
ATOM 1991 C C . VAL B 1 58 ? -6.062 37.5 19.484 1 94.81 58 VAL B C 1
ATOM 1993 O O . VAL B 1 58 ? -5.684 36.375 19.188 1 94.81 58 VAL B O 1
ATOM 1996 N N . MET B 1 59 ? -7.262 37.844 19.906 1 94.62 59 MET B N 1
ATOM 1997 C CA . MET B 1 59 ? -8.227 36.781 20.156 1 94.62 59 MET B CA 1
ATOM 1998 C C . MET B 1 59 ? -8.617 36.062 18.875 1 94.62 59 MET B C 1
ATOM 2000 O O . MET B 1 59 ? -8.734 34.844 18.828 1 94.62 59 MET B O 1
ATOM 2004 N N . ARG B 1 60 ? -8.859 36.812 17.844 1 93.19 60 ARG B N 1
ATOM 2005 C CA . ARG B 1 60 ? -9.227 36.25 16.547 1 93.19 60 ARG B CA 1
ATOM 2006 C C . ARG B 1 60 ? -8.125 35.344 16.016 1 93.19 60 ARG B C 1
ATOM 2008 O O . ARG B 1 60 ? -8.391 34.219 15.586 1 93.19 60 ARG B O 1
ATOM 2015 N N . ARG B 1 61 ? -6.918 35.781 16.109 1 91.62 61 ARG B N 1
ATOM 2016 C CA . ARG B 1 61 ? -5.785 35 15.609 1 91.62 61 ARG B CA 1
ATOM 2017 C C . ARG B 1 61 ? -5.598 33.719 16.422 1 91.62 61 ARG B C 1
ATOM 2019 O O . ARG B 1 61 ? -5.266 32.688 15.859 1 91.62 61 ARG B O 1
ATOM 2026 N N . ALA B 1 62 ? -5.82 33.812 17.719 1 91.44 62 ALA B N 1
ATOM 2027 C CA . ALA B 1 62 ? -5.719 32.625 18.594 1 91.44 62 ALA B CA 1
ATOM 2028 C C . ALA B 1 62 ? -6.77 31.594 18.219 1 91.44 62 ALA B C 1
ATOM 2030 O O . ALA B 1 62 ? -6.465 30.391 18.141 1 91.44 62 ALA B O 1
ATOM 2031 N N . ALA B 1 63 ? -7.969 32.062 17.891 1 92.75 63 ALA B N 1
ATOM 2032 C CA . ALA B 1 63 ? -9.055 31.156 17.5 1 92.75 63 ALA B CA 1
ATOM 2033 C C . ALA B 1 63 ? -8.789 30.531 16.141 1 92.75 63 ALA B C 1
ATOM 2035 O O . ALA B 1 63 ? -9.016 29.328 15.945 1 92.75 63 ALA B O 1
ATOM 2036 N N . GLU B 1 64 ? -8.359 31.406 15.297 1 90.44 64 GLU B N 1
ATOM 2037 C CA . GLU B 1 64 ? -8.031 30.922 13.953 1 90.44 64 GLU B CA 1
ATOM 2038 C C . GLU B 1 64 ? -6.941 29.859 14.008 1 90.44 64 GLU B C 1
ATOM 2040 O O . GLU B 1 64 ? -7.023 28.844 13.312 1 90.44 64 GLU B O 1
ATOM 2045 N N . PHE B 1 65 ? -5.965 30.062 14.836 1 91.19 65 PHE B N 1
ATOM 2046 C CA . PHE B 1 65 ? -4.871 29.109 14.992 1 91.19 65 PHE B CA 1
ATOM 2047 C C . PHE B 1 65 ? -5.379 27.781 15.562 1 91.19 65 PHE B C 1
ATOM 2049 O O . PHE B 1 65 ? -5.039 26.719 15.055 1 91.19 65 PHE B O 1
ATOM 2056 N N . GLU B 1 66 ? -6.184 27.844 16.531 1 91.38 66 GLU B N 1
ATOM 2057 C CA . GLU B 1 66 ? -6.719 26.625 17.156 1 91.38 66 GLU B CA 1
ATOM 2058 C C . GLU B 1 66 ? -7.586 25.844 16.172 1 91.38 66 GLU B C 1
ATOM 2060 O O . GLU B 1 66 ? -7.504 24.609 16.109 1 91.38 66 GLU B O 1
ATOM 2065 N N . ASN B 1 67 ? -8.367 26.562 15.414 1 91.56 67 ASN B N 1
ATOM 2066 C CA . ASN B 1 67 ? -9.211 25.922 14.406 1 91.56 67 ASN B CA 1
ATOM 2067 C C . ASN B 1 67 ? -8.383 25.281 13.305 1 91.56 67 ASN B C 1
ATOM 2069 O O . ASN B 1 67 ? -8.672 24.156 12.883 1 91.56 67 ASN B O 1
ATOM 2073 N N . PHE B 1 68 ? -7.402 25.969 12.969 1 91.56 68 PHE B N 1
ATOM 2074 C CA . PHE B 1 68 ? -6.496 25.469 11.945 1 91.56 68 PHE B CA 1
ATOM 2075 C C . PHE B 1 68 ? -5.785 24.203 12.43 1 91.56 68 PHE B C 1
ATOM 2077 O O . PHE B 1 68 ? -5.684 23.219 11.695 1 91.56 68 PHE B O 1
ATOM 2084 N N . ARG B 1 69 ? -5.324 24.234 13.594 1 88.56 69 ARG B N 1
ATOM 2085 C CA . ARG B 1 69 ? -4.645 23.094 14.203 1 88.56 69 ARG B CA 1
ATOM 2086 C C . ARG B 1 69 ? -5.551 21.875 14.227 1 88.56 69 ARG B C 1
ATOM 2088 O O . ARG B 1 69 ? -5.152 20.797 13.805 1 88.56 69 ARG B O 1
ATOM 2095 N N . LYS B 1 70 ? -6.758 22.078 14.633 1 90.06 70 LYS B N 1
ATOM 2096 C CA . LYS B 1 70 ? -7.715 20.969 14.711 1 90.06 70 LYS B CA 1
ATOM 2097 C C . LYS B 1 70 ? -8.031 20.422 13.328 1 90.06 70 LYS B C 1
ATOM 2099 O O . LYS B 1 70 ? -8.086 19.203 13.133 1 90.06 70 LYS B O 1
ATOM 2104 N N . GLN B 1 71 ? -8.211 21.297 12.406 1 89 71 GLN B N 1
ATOM 2105 C CA . GLN B 1 71 ? -8.492 20.906 11.023 1 89 71 GLN B CA 1
ATOM 2106 C C . GLN B 1 71 ? -7.336 20.125 10.43 1 89 71 GLN B C 1
ATOM 2108 O O . GLN B 1 71 ? -7.547 19.078 9.797 1 89 71 GLN B O 1
ATOM 2113 N N . LYS B 1 72 ? -6.117 20.547 10.695 1 86.81 72 LYS B N 1
ATOM 2114 C CA . LYS B 1 72 ? -4.945 19.891 10.117 1 86.81 72 LYS B CA 1
ATOM 2115 C C . LYS B 1 72 ? -4.707 18.531 10.75 1 86.81 72 LYS B C 1
ATOM 2117 O O . LYS B 1 72 ? -4.281 17.594 10.078 1 86.81 72 LYS B O 1
ATOM 2122 N N . GLU B 1 73 ? -5 18.453 11.992 1 83.62 73 GLU B N 1
ATOM 2123 C CA . GLU B 1 73 ? -4.891 17.172 12.68 1 83.62 73 GLU B CA 1
ATOM 2124 C C . GLU B 1 73 ? -5.887 16.156 12.125 1 83.62 73 GLU B C 1
ATOM 2126 O O . GLU B 1 73 ? -5.547 14.992 11.914 1 83.62 73 GLU B O 1
ATOM 2131 N N . ARG B 1 74 ? -7.051 16.625 11.805 1 83.94 74 ARG B N 1
ATOM 2132 C CA . ARG B 1 74 ? -8.078 15.766 11.211 1 83.94 74 ARG B CA 1
ATOM 2133 C C . ARG B 1 74 ? -7.688 15.344 9.797 1 83.94 74 ARG B C 1
ATOM 2135 O O . ARG B 1 74 ? -7.828 14.172 9.438 1 83.94 74 ARG B O 1
ATOM 2142 N N . GLU B 1 75 ? -7.207 16.234 9.086 1 84.81 75 GLU B N 1
ATOM 2143 C CA . GLU B 1 75 ? -6.793 15.969 7.715 1 84.81 75 GLU B CA 1
ATOM 2144 C C . GLU B 1 75 ? -5.621 14.992 7.664 1 84.81 75 GLU B C 1
ATOM 2146 O O . GLU B 1 75 ? -5.57 14.117 6.797 1 84.81 75 GLU B O 1
ATOM 2151 N N . ALA B 1 76 ? -4.707 15.195 8.617 1 79.38 76 ALA B N 1
ATOM 2152 C CA . ALA B 1 76 ? -3.547 14.305 8.695 1 79.38 76 ALA B CA 1
ATOM 2153 C C . ALA B 1 76 ? -3.973 12.867 8.984 1 79.38 76 ALA B C 1
ATOM 2155 O O . ALA B 1 76 ? -3.467 11.93 8.359 1 79.38 76 ALA B O 1
ATOM 2156 N N . ALA B 1 77 ? -4.875 12.68 9.805 1 77 77 ALA B N 1
ATOM 2157 C CA . ALA B 1 77 ? -5.371 11.352 10.141 1 77 77 ALA B CA 1
ATOM 2158 C C . ALA B 1 77 ? -6.086 10.711 8.945 1 77 77 ALA B C 1
ATOM 2160 O O . ALA B 1 77 ? -5.934 9.516 8.688 1 77 77 ALA B O 1
ATOM 2161 N N . GLN B 1 78 ? -6.703 11.477 8.195 1 82 78 GLN B N 1
ATOM 2162 C CA . GLN B 1 78 ? -7.48 10.992 7.062 1 82 78 GLN B CA 1
ATOM 2163 C C . GLN B 1 78 ? -6.586 10.719 5.859 1 82 78 GLN B C 1
ATOM 2165 O O . GLN B 1 78 ? -6.883 9.844 5.043 1 82 78 GLN B O 1
ATOM 2170 N N . SER B 1 79 ? -5.516 11.391 5.781 1 81.62 79 SER B N 1
ATOM 2171 C CA . SER B 1 79 ? -4.609 11.258 4.645 1 81.62 79 SER B CA 1
ATOM 2172 C C . SER B 1 79 ? -3.963 9.875 4.617 1 81.62 79 SER B C 1
ATOM 2174 O O . SER B 1 79 ? -3.918 9.227 3.572 1 81.62 79 SER B O 1
ATOM 2176 N N . GLY B 1 80 ? -3.516 9.359 5.773 1 78.31 80 GLY B N 1
ATOM 2177 C CA . GLY B 1 80 ? -2.941 8.031 5.867 1 78.31 80 GLY B CA 1
ATOM 2178 C C . GLY B 1 80 ? -3.916 6.93 5.488 1 78.31 80 GLY B C 1
ATOM 2179 O O . GLY B 1 80 ? -3.562 6.008 4.754 1 78.31 80 GLY B O 1
ATOM 2180 N N . LYS B 1 81 ? -5.07 7.117 5.887 1 82.12 81 LYS B N 1
ATOM 2181 C CA . LYS B 1 81 ? -6.113 6.137 5.598 1 82.12 81 LYS B CA 1
ATOM 2182 C C . LYS B 1 81 ? -6.441 6.109 4.105 1 82.12 81 LYS B C 1
ATOM 2184 O O . LYS B 1 81 ? -6.625 5.039 3.525 1 82.12 81 LYS B O 1
ATOM 2189 N N . ARG B 1 82 ? -6.48 7.27 3.553 1 87.19 82 ARG B N 1
ATOM 2190 C CA . ARG B 1 82 ? -6.785 7.375 2.131 1 87.19 82 ARG B CA 1
ATOM 2191 C C . ARG B 1 82 ? -5.676 6.758 1.285 1 87.19 82 ARG B C 1
ATOM 2193 O O . ARG B 1 82 ? -5.949 6.098 0.281 1 87.19 82 ARG B O 1
ATOM 2200 N N . MET B 1 83 ? -4.477 6.992 1.713 1 85.44 83 MET B N 1
ATOM 2201 C CA . MET B 1 83 ? -3.346 6.422 0.984 1 85.44 83 MET B CA 1
ATOM 2202 C C . MET B 1 83 ? -3.361 4.898 1.063 1 85.44 83 MET B C 1
ATOM 2204 O O . MET B 1 83 ? -3.145 4.219 0.059 1 85.44 83 MET B O 1
ATOM 2208 N N . LEU B 1 84 ? -3.625 4.371 2.193 1 87.5 84 LEU B N 1
ATOM 2209 C CA . LEU B 1 84 ? -3.73 2.926 2.361 1 87.5 84 LEU B CA 1
ATOM 2210 C C . LEU B 1 84 ? -4.859 2.359 1.509 1 87.5 84 LEU B C 1
ATOM 2212 O O . LEU B 1 84 ? -4.691 1.335 0.844 1 87.5 84 LEU B O 1
ATOM 2216 N N . GLU B 1 85 ? -5.91 3.043 1.522 1 92 85 GLU B N 1
ATOM 2217 C CA . GLU B 1 85 ? -7.062 2.621 0.732 1 92 85 GLU B CA 1
ATOM 2218 C C . GLU B 1 85 ? -6.719 2.559 -0.754 1 92 85 GLU B C 1
ATOM 2220 O O . GLU B 1 85 ? -7.023 1.57 -1.426 1 92 85 GLU B O 1
ATOM 2225 N N . ASN B 1 86 ? -6.121 3.551 -1.243 1 92.31 86 ASN B N 1
ATOM 2226 C CA . ASN B 1 86 ? -5.742 3.594 -2.65 1 92.31 86 ASN B CA 1
ATOM 2227 C C . ASN B 1 86 ? -4.766 2.475 -3.002 1 92.31 86 ASN B C 1
ATOM 2229 O O . ASN B 1 86 ? -4.906 1.824 -4.039 1 92.31 86 ASN B O 1
ATOM 2233 N N . THR B 1 87 ? -3.812 2.246 -2.135 1 91.69 87 THR B N 1
ATOM 2234 C CA . THR B 1 87 ? -2.826 1.194 -2.359 1 91.69 87 THR B CA 1
ATOM 2235 C C . THR B 1 87 ? -3.494 -0.178 -2.379 1 91.69 87 THR B C 1
ATOM 2237 O O . THR B 1 87 ? -3.24 -0.985 -3.275 1 91.69 87 THR B O 1
ATOM 2240 N N . VAL B 1 88 ? -4.344 -0.381 -1.407 1 94.88 88 VAL B N 1
ATOM 2241 C CA . VAL B 1 88 ? -5.035 -1.662 -1.299 1 94.88 88 VAL B CA 1
ATOM 2242 C C . VAL B 1 88 ? -5.898 -1.889 -2.537 1 94.88 88 VAL B C 1
ATOM 2244 O O . VAL B 1 88 ? -5.895 -2.98 -3.111 1 94.88 88 VAL B O 1
ATOM 2247 N N . ARG B 1 89 ? -6.566 -0.892 -2.998 1 96.44 89 ARG B N 1
ATOM 2248 C CA . ARG B 1 89 ? -7.406 -1.002 -4.184 1 96.44 89 ARG B CA 1
ATOM 2249 C C . ARG B 1 89 ? -6.59 -1.423 -5.398 1 96.44 89 ARG B C 1
ATOM 2251 O O . ARG B 1 89 ? -7.031 -2.26 -6.191 1 96.44 89 ARG B O 1
ATOM 2258 N N . ASP B 1 90 ? -5.453 -0.868 -5.504 1 96.38 90 ASP B N 1
ATOM 2259 C CA . ASP B 1 90 ? -4.574 -1.178 -6.629 1 96.38 90 ASP B CA 1
ATOM 2260 C C . ASP B 1 90 ? -4.051 -2.609 -6.539 1 96.38 90 ASP B C 1
ATOM 2262 O O . ASP B 1 90 ? -3.68 -3.205 -7.551 1 96.38 90 ASP B O 1
ATOM 2266 N N . LEU B 1 91 ? -4.117 -3.176 -5.324 1 96.69 91 LEU B N 1
ATOM 2267 C CA . LEU B 1 91 ? -3.559 -4.504 -5.09 1 96.69 91 LEU B CA 1
ATOM 2268 C C . LEU B 1 91 ? -4.625 -5.578 -5.27 1 96.69 91 LEU B C 1
ATOM 2270 O O . LEU B 1 91 ? -4.301 -6.75 -5.492 1 96.69 91 LEU B O 1
ATOM 2274 N N . LEU B 1 92 ? -5.848 -5.199 -5.223 1 97.75 92 LEU B N 1
ATOM 2275 C CA . LEU B 1 92 ? -6.941 -6.16 -5.195 1 97.75 92 LEU B CA 1
ATOM 2276 C C . LEU B 1 92 ? -6.965 -7 -6.469 1 97.75 92 LEU B C 1
ATOM 2278 O O . LEU B 1 92 ? -7.211 -8.203 -6.414 1 97.75 92 LEU B O 1
ATOM 2282 N N . PRO B 1 93 ? -6.66 -6.406 -7.641 1 96.88 93 PRO B N 1
ATOM 2283 C CA . PRO B 1 93 ? -6.637 -7.223 -8.852 1 96.88 93 PRO B CA 1
ATOM 2284 C C . PRO B 1 93 ? -5.645 -8.383 -8.766 1 96.88 93 PRO B C 1
ATOM 2286 O O . PRO B 1 93 ? -5.891 -9.453 -9.328 1 96.88 93 PRO B O 1
ATOM 2289 N N . LEU B 1 94 ? -4.582 -8.18 -8.062 1 96.75 94 LEU B N 1
ATOM 2290 C CA . LEU B 1 94 ? -3.611 -9.258 -7.879 1 96.75 94 LEU B CA 1
ATOM 2291 C C . LEU B 1 94 ? -4.215 -10.406 -7.082 1 96.75 94 LEU B C 1
ATOM 2293 O O . LEU B 1 94 ? -4.008 -11.57 -7.418 1 96.75 94 LEU B O 1
ATOM 2297 N N . LEU B 1 95 ? -4.902 -10.102 -6.055 1 96.44 95 LEU B N 1
ATOM 2298 C CA . LEU B 1 95 ? -5.586 -11.117 -5.262 1 96.44 95 LEU B CA 1
ATOM 2299 C C . LEU B 1 95 ? -6.629 -11.852 -6.098 1 96.44 95 LEU B C 1
ATOM 2301 O O . LEU B 1 95 ? -6.758 -13.078 -6.004 1 96.44 95 LEU B O 1
ATOM 2305 N N . ASP B 1 96 ? -7.27 -11.094 -6.922 1 96.75 96 ASP B N 1
ATOM 2306 C CA . ASP B 1 96 ? -8.25 -11.688 -7.828 1 96.75 96 ASP B CA 1
ATOM 2307 C C . ASP B 1 96 ? -7.582 -12.68 -8.773 1 96.75 96 ASP B C 1
ATOM 2309 O O . ASP B 1 96 ? -8.102 -13.773 -9.008 1 96.75 96 ASP B O 1
ATOM 2313 N N . ASP B 1 97 ? -6.52 -12.25 -9.297 1 96.75 97 ASP B N 1
ATOM 2314 C CA . ASP B 1 97 ? -5.805 -13.094 -10.25 1 96.75 97 ASP B CA 1
ATOM 2315 C C . ASP B 1 97 ? -5.305 -14.375 -9.594 1 96.75 97 ASP B C 1
ATOM 2317 O O . ASP B 1 97 ? -5.387 -15.453 -10.18 1 96.75 97 ASP B O 1
ATOM 2321 N N . LEU B 1 98 ? -4.82 -14.266 -8.375 1 97.19 98 LEU B N 1
ATOM 2322 C CA . LEU B 1 98 ? -4.363 -15.438 -7.641 1 97.19 98 LEU B CA 1
ATOM 2323 C C . LEU B 1 98 ? -5.523 -16.391 -7.363 1 97.19 98 LEU B C 1
ATOM 2325 O O . LEU B 1 98 ? -5.383 -17.609 -7.52 1 97.19 98 LEU B O 1
ATOM 2329 N N . LYS B 1 99 ? -6.613 -15.828 -6.969 1 95.25 99 LYS B N 1
ATOM 2330 C CA . LYS B 1 99 ? -7.805 -16.641 -6.715 1 95.25 99 LYS B CA 1
ATOM 2331 C C . LYS B 1 99 ? -8.25 -17.375 -7.98 1 95.25 99 LYS B C 1
ATOM 2333 O O . LYS B 1 99 ? -8.492 -18.578 -7.949 1 95.25 99 LYS B O 1
ATOM 2338 N N . ARG B 1 100 ? -8.32 -16.625 -9.047 1 94.75 100 ARG B N 1
ATOM 2339 C CA . ARG B 1 100 ? -8.734 -17.188 -10.32 1 94.75 100 ARG B CA 1
ATOM 2340 C C . ARG B 1 100 ? -7.773 -18.297 -10.766 1 94.75 100 ARG B C 1
ATOM 2342 O O . ARG B 1 100 ? -8.203 -19.328 -11.266 1 94.75 100 ARG B O 1
ATOM 2349 N N . LEU B 1 101 ? -6.512 -18 -10.602 1 95.25 101 LEU B N 1
ATOM 2350 C CA . LEU B 1 101 ? -5.496 -18.984 -10.961 1 95.25 101 LEU B CA 1
ATOM 2351 C C . LEU B 1 101 ? -5.695 -20.281 -10.18 1 95.25 101 LEU B C 1
ATOM 2353 O O . LEU B 1 101 ? -5.652 -21.375 -10.758 1 95.25 101 LEU B O 1
ATOM 2357 N N . MET B 1 102 ? -6.004 -20.203 -8.922 1 94 102 MET B N 1
ATOM 2358 C CA . MET B 1 102 ? -6.172 -21.359 -8.055 1 94 102 MET B CA 1
ATOM 2359 C C . MET B 1 102 ? -7.461 -22.109 -8.383 1 94 102 MET B C 1
ATOM 2361 O O . MET B 1 102 ? -7.527 -23.328 -8.242 1 94 102 MET B O 1
ATOM 2365 N N . GLU B 1 103 ? -8.414 -21.406 -8.859 1 91.75 103 GLU B N 1
ATOM 2366 C CA . GLU B 1 103 ? -9.703 -22.016 -9.188 1 91.75 103 GLU B CA 1
ATOM 2367 C C . GLU B 1 103 ? -9.633 -22.766 -10.516 1 91.75 103 GLU B C 1
ATOM 2369 O O . GLU B 1 103 ? -10.5 -23.594 -10.812 1 91.75 103 GLU B O 1
ATOM 2374 N N . HIS B 1 104 ? -8.586 -22.5 -11.312 1 90.44 104 HIS B N 1
ATOM 2375 C CA . HIS B 1 104 ? -8.539 -23.094 -12.648 1 90.44 104 HIS B CA 1
ATOM 2376 C C . HIS B 1 104 ? -7.305 -23.969 -12.828 1 90.44 104 HIS B C 1
ATOM 2378 O O . HIS B 1 104 ? -6.75 -24.047 -13.922 1 90.44 104 HIS B O 1
ATOM 2384 N N . ILE B 1 105 ? -6.875 -24.547 -11.766 1 90.81 105 ILE B N 1
ATOM 2385 C CA . ILE B 1 105 ? -5.762 -25.484 -11.875 1 90.81 105 ILE B CA 1
ATOM 2386 C C . ILE B 1 105 ? -6.184 -26.688 -12.719 1 90.81 105 ILE B C 1
ATOM 2388 O O . ILE B 1 105 ? -7.188 -27.344 -12.43 1 90.81 105 ILE B O 1
ATOM 2392 N N . PRO B 1 106 ? -5.434 -26.984 -13.758 1 86.75 106 PRO B N 1
ATOM 2393 C CA . PRO B 1 106 ? -5.781 -28.141 -14.578 1 86.75 106 PRO B CA 1
ATOM 2394 C C . PRO B 1 106 ? -5.793 -29.453 -13.773 1 86.75 106 PRO B C 1
ATOM 2396 O O . PRO B 1 106 ? -4.977 -29.625 -12.867 1 86.75 106 PRO B O 1
ATOM 2399 N N . ALA B 1 107 ? -6.68 -30.375 -14.117 1 85.69 107 ALA B N 1
ATOM 2400 C CA . ALA B 1 107 ? -6.844 -31.641 -13.406 1 85.69 107 ALA B CA 1
ATOM 2401 C C . ALA B 1 107 ? -5.559 -32.469 -13.445 1 85.69 107 ALA B C 1
ATOM 2403 O O . ALA B 1 107 ? -5.188 -33.094 -12.453 1 85.69 107 ALA B O 1
ATOM 2404 N N . GLU B 1 108 ? -4.855 -32.406 -14.555 1 84.31 108 GLU B N 1
ATOM 2405 C CA . GLU B 1 108 ? -3.617 -33.156 -14.727 1 84.31 108 GLU B CA 1
ATOM 2406 C C . GLU B 1 108 ? -2.549 -32.688 -13.734 1 84.31 108 GLU B C 1
ATOM 2408 O O . GLU B 1 108 ? -1.774 -33.531 -13.234 1 84.31 108 GLU B O 1
ATOM 2413 N N . LEU B 1 109 ? -2.604 -31.469 -13.445 1 85.62 109 LEU B N 1
ATOM 2414 C CA . LEU B 1 109 ? -1.617 -30.906 -12.531 1 85.62 109 LEU B CA 1
ATOM 2415 C C . LEU B 1 109 ? -1.951 -31.266 -11.086 1 85.62 109 LEU B C 1
ATOM 2417 O O . LEU B 1 109 ? -1.052 -31.484 -10.273 1 85.62 109 LEU B O 1
ATOM 2421 N N . GLN B 1 110 ? -3.174 -31.328 -10.797 1 85.62 110 GLN B N 1
ATOM 2422 C CA . GLN B 1 110 ? -3.613 -31.641 -9.438 1 85.62 110 GLN B CA 1
ATOM 2423 C C . GLN B 1 110 ? -3.236 -33.062 -9.047 1 85.62 110 GLN B C 1
ATOM 2425 O O . GLN B 1 110 ? -3 -33.344 -7.871 1 85.62 110 GLN B O 1
ATOM 2430 N N . GLU B 1 111 ? -3.115 -33.906 -10.016 1 84.81 111 GLU B N 1
ATOM 2431 C CA . GLU B 1 111 ? -2.855 -35.312 -9.766 1 84.81 111 GLU B CA 1
ATOM 2432 C C . GLU B 1 111 ? -1.361 -35.625 -9.82 1 84.81 111 GLU B C 1
ATOM 2434 O O . GLU B 1 111 ? -0.924 -36.688 -9.391 1 84.81 111 GLU B O 1
ATOM 2439 N N . MET B 1 112 ? -0.634 -34.656 -10.266 1 84.62 112 MET B N 1
ATOM 2440 C CA . MET B 1 112 ? 0.801 -34.875 -10.414 1 84.62 112 MET B CA 1
ATOM 2441 C C . MET B 1 112 ? 1.536 -34.594 -9.117 1 84.62 112 MET B C 1
ATOM 2443 O O . MET B 1 112 ? 1.568 -33.438 -8.664 1 84.62 112 MET B O 1
ATOM 2447 N N . ALA B 1 113 ? 2.18 -35.531 -8.586 1 86 113 ALA B N 1
ATOM 2448 C CA . ALA B 1 113 ? 2.9 -35.406 -7.324 1 86 113 ALA B CA 1
ATOM 2449 C C . ALA B 1 113 ? 4.008 -34.344 -7.422 1 86 113 ALA B C 1
ATOM 2451 O O . ALA B 1 113 ? 4.254 -33.625 -6.473 1 86 113 ALA B O 1
ATOM 2452 N N . GLU B 1 114 ? 4.582 -34.25 -8.602 1 85.12 114 GLU B N 1
ATOM 2453 C CA . GLU B 1 114 ? 5.703 -33.344 -8.812 1 85.12 114 GLU B CA 1
ATOM 2454 C C . GLU B 1 114 ? 5.238 -31.875 -8.859 1 85.12 114 GLU B C 1
ATOM 2456 O O . GLU B 1 114 ? 6.031 -30.953 -8.648 1 85.12 114 GLU B O 1
ATOM 2461 N N . ALA B 1 115 ? 3.922 -31.75 -9.125 1 88.25 115 ALA B N 1
ATOM 2462 C CA . ALA B 1 115 ? 3.381 -30.391 -9.258 1 88.25 115 ALA B CA 1
ATOM 2463 C C . ALA B 1 115 ? 2.863 -29.875 -7.918 1 88.25 115 ALA B C 1
ATOM 2465 O O . ALA B 1 115 ? 2.627 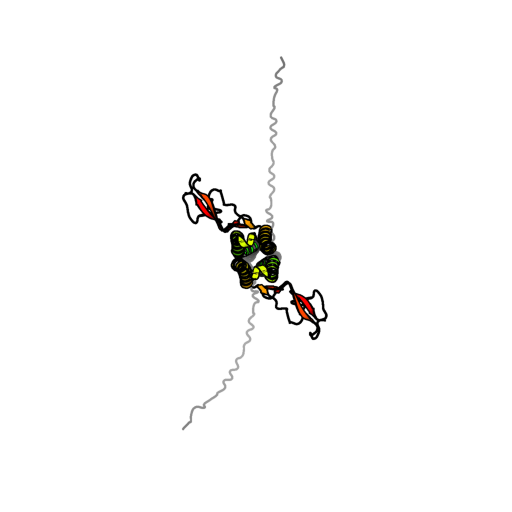-28.688 -7.758 1 88.25 115 ALA B O 1
ATOM 2466 N N . LYS B 1 116 ? 2.709 -30.703 -7.02 1 90.62 116 LYS B N 1
ATOM 2467 C CA . LYS B 1 116 ? 2.059 -30.391 -5.75 1 90.62 116 LYS B CA 1
ATOM 2468 C C . LYS B 1 116 ? 2.801 -29.281 -5.008 1 90.62 116 LYS B C 1
ATOM 2470 O O . LYS B 1 116 ? 2.186 -28.328 -4.543 1 90.62 116 LYS B O 1
ATOM 2475 N N . PRO B 1 117 ? 4.18 -29.375 -4.949 1 91.31 117 PRO B N 1
ATOM 2476 C CA . PRO B 1 117 ? 4.891 -28.312 -4.238 1 91.31 117 PRO B CA 1
ATOM 2477 C C . PRO B 1 117 ? 4.707 -26.938 -4.887 1 91.31 117 PRO B C 1
ATOM 2479 O O . PRO B 1 117 ? 4.637 -25.922 -4.188 1 91.31 117 PRO B O 1
ATOM 2482 N N . PHE B 1 118 ? 4.609 -26.938 -6.145 1 93.25 118 PHE B N 1
ATOM 2483 C CA . PHE B 1 118 ? 4.438 -25.672 -6.863 1 93.25 118 PHE B CA 1
ATOM 2484 C C . PHE B 1 118 ? 3.045 -25.109 -6.621 1 93.25 118 PHE B C 1
ATOM 2486 O O . PHE B 1 118 ? 2.902 -23.922 -6.312 1 93.25 118 PHE B O 1
ATOM 2493 N N . VAL B 1 119 ? 2.059 -25.922 -6.723 1 93.06 119 VAL B N 1
ATOM 2494 C CA . VAL B 1 119 ? 0.671 -25.516 -6.516 1 93.06 119 VAL B CA 1
ATOM 2495 C C . VAL B 1 119 ? 0.474 -25.062 -5.07 1 93.06 119 VAL B C 1
ATOM 2497 O O . VAL B 1 119 ? -0.139 -24.031 -4.816 1 93.06 119 VAL B O 1
ATOM 2500 N N . GLU B 1 120 ? 1.022 -25.781 -4.172 1 94.44 120 GLU B N 1
ATOM 2501 C CA . GLU B 1 120 ? 0.948 -25.422 -2.758 1 94.44 120 GLU B CA 1
ATOM 2502 C C . GLU B 1 120 ? 1.676 -24.109 -2.482 1 94.44 120 GLU B C 1
ATOM 2504 O O . GLU B 1 120 ? 1.254 -23.328 -1.628 1 94.44 120 GLU B O 1
ATOM 2509 N N . GLY B 1 121 ? 2.801 -23.922 -3.197 1 95.44 121 GLY B N 1
ATOM 2510 C CA . GLY B 1 121 ? 3.52 -22.656 -3.078 1 95.44 121 GLY B CA 1
ATOM 2511 C C . GLY B 1 121 ? 2.688 -21.453 -3.479 1 95.44 121 GLY B C 1
ATOM 2512 O O . GLY B 1 121 ? 2.699 -20.422 -2.795 1 95.44 121 GLY B O 1
ATOM 2513 N N . VAL B 1 122 ? 1.94 -21.625 -4.539 1 95.81 122 VAL B N 1
ATOM 2514 C CA . VAL B 1 122 ? 1.08 -20.547 -5.012 1 95.81 122 VAL B CA 1
ATOM 2515 C C . VAL B 1 122 ? -0.032 -20.297 -3.996 1 95.81 122 VAL B C 1
ATOM 2517 O O . VAL B 1 122 ? -0.34 -19.141 -3.678 1 95.81 122 VAL B O 1
ATOM 2520 N N . GLU B 1 123 ? -0.605 -21.344 -3.492 1 96.25 123 GLU B N 1
ATOM 2521 C CA . GLU B 1 123 ? -1.663 -21.219 -2.494 1 96.25 123 GLU B CA 1
ATOM 2522 C C . GLU B 1 123 ? -1.151 -20.531 -1.232 1 96.25 123 GLU B C 1
ATOM 2524 O O . GLU B 1 123 ? -1.85 -19.703 -0.643 1 96.25 123 GLU B O 1
ATOM 2529 N N . LEU B 1 124 ? 0.032 -20.844 -0.837 1 96.88 124 LEU B N 1
ATOM 2530 C CA . LEU B 1 124 ? 0.636 -20.219 0.336 1 96.88 124 LEU B CA 1
ATOM 2531 C C . LEU B 1 124 ? 0.831 -18.719 0.121 1 96.88 124 LEU B C 1
ATOM 2533 O O . LEU B 1 124 ? 0.56 -17.922 1.019 1 96.88 124 LEU B O 1
ATOM 2537 N N . ILE B 1 125 ? 1.295 -18.375 -1.053 1 97.56 125 ILE B N 1
ATOM 2538 C CA . ILE B 1 125 ? 1.491 -16.953 -1.382 1 97.56 125 ILE B CA 1
ATOM 2539 C C . ILE B 1 125 ? 0.153 -16.234 -1.337 1 97.56 125 ILE B C 1
ATOM 2541 O O . ILE B 1 125 ? 0.062 -15.117 -0.804 1 97.56 125 ILE B O 1
ATOM 2545 N N . ARG B 1 126 ? -0.869 -16.844 -1.879 1 97.38 126 ARG B N 1
ATOM 2546 C CA . ARG B 1 126 ? -2.209 -16.266 -1.845 1 97.38 126 ARG B CA 1
ATOM 2547 C C . ARG B 1 126 ? -2.682 -16.062 -0.409 1 97.38 126 ARG B C 1
ATOM 2549 O O . ARG B 1 126 ? -3.17 -14.984 -0.056 1 97.38 126 ARG B O 1
ATOM 2556 N N . LYS B 1 127 ? -2.506 -17.031 0.421 1 97.5 127 LYS B N 1
ATOM 2557 C CA . LYS B 1 127 ? -2.918 -16.969 1.819 1 97.5 127 LYS B CA 1
ATOM 2558 C C . LYS B 1 127 ? -2.139 -15.898 2.576 1 97.5 127 LYS B C 1
ATOM 2560 O O . LYS B 1 127 ? -2.713 -15.148 3.365 1 97.5 127 LYS B O 1
ATOM 2565 N N . ASN B 1 128 ? -0.854 -15.875 2.33 1 97.56 128 ASN B N 1
ATOM 2566 C CA . ASN B 1 128 ? -0.019 -14.867 2.973 1 97.56 128 ASN B CA 1
ATOM 2567 C C . ASN B 1 128 ? -0.429 -13.461 2.562 1 97.56 128 ASN B C 1
ATOM 2569 O O . ASN B 1 128 ? -0.451 -12.547 3.393 1 97.56 128 ASN B O 1
ATOM 2573 N N . PHE B 1 129 ? -0.687 -13.336 1.302 1 97.88 129 PHE B N 1
ATOM 2574 C CA . PHE B 1 129 ? -1.149 -12.055 0.786 1 97.88 129 PHE B CA 1
ATOM 2575 C C . PHE B 1 129 ? -2.447 -11.633 1.465 1 97.88 129 PHE B C 1
ATOM 2577 O O . PHE B 1 129 ? -2.564 -10.508 1.95 1 97.88 129 PHE B O 1
ATOM 2584 N N . LYS B 1 130 ? -3.348 -12.547 1.524 1 97.12 130 LYS B N 1
ATOM 2585 C CA . LYS B 1 130 ? -4.625 -12.289 2.188 1 97.12 130 LYS B CA 1
ATOM 2586 C C . LYS B 1 130 ? -4.418 -11.922 3.654 1 97.12 130 LYS B C 1
ATOM 2588 O O . LYS B 1 130 ? -4.996 -10.945 4.145 1 97.12 130 LYS B O 1
ATOM 2593 N N . SER B 1 131 ? -3.607 -12.664 4.27 1 97.44 131 SER B N 1
ATOM 2594 C CA . SER B 1 131 ? -3.326 -12.438 5.684 1 97.44 131 SER B CA 1
ATOM 2595 C C . SER B 1 131 ? -2.695 -11.062 5.906 1 97.44 131 SER B C 1
ATOM 2597 O O . SER B 1 131 ? -3.025 -10.375 6.871 1 97.44 131 SER B O 1
ATOM 2599 N N . LEU B 1 132 ? -1.803 -10.703 5.023 1 96.88 132 LEU B N 1
ATOM 2600 C CA . LEU B 1 132 ? -1.165 -9.398 5.113 1 96.88 132 LEU B CA 1
ATOM 2601 C C . LEU B 1 132 ? -2.197 -8.281 5 1 96.88 132 LEU B C 1
ATOM 2603 O O . LEU B 1 132 ? -2.199 -7.348 5.801 1 96.88 132 LEU B O 1
ATOM 2607 N N . LEU B 1 133 ? -3.068 -8.359 4.094 1 96.56 133 LEU B N 1
ATOM 2608 C CA . LEU B 1 133 ? -4.098 -7.344 3.912 1 96.56 133 LEU B CA 1
ATOM 2609 C C . LEU B 1 133 ? -5.055 -7.32 5.102 1 96.56 133 LEU B C 1
ATOM 2611 O O . LEU B 1 133 ? -5.492 -6.25 5.531 1 96.56 133 LEU B O 1
ATOM 2615 N N . GLU B 1 134 ? -5.324 -8.477 5.633 1 96.94 134 GLU B N 1
ATOM 2616 C CA . GLU B 1 134 ? -6.172 -8.555 6.82 1 96.94 134 GLU B CA 1
ATOM 2617 C C . GLU B 1 134 ? -5.523 -7.855 8.008 1 96.94 134 GLU B C 1
ATOM 2619 O O . GLU B 1 134 ? -6.203 -7.184 8.789 1 96.94 134 GLU B O 1
ATOM 2624 N N . SER B 1 135 ? -4.25 -8.031 8.102 1 95.69 135 SER B N 1
ATOM 2625 C CA . SER B 1 135 ? -3.523 -7.398 9.195 1 95.69 135 SER B CA 1
ATOM 2626 C C . SER B 1 135 ? -3.568 -5.879 9.078 1 95.69 135 SER B C 1
ATOM 2628 O O . SER B 1 135 ? -3.369 -5.168 10.062 1 95.69 135 SER B O 1
ATOM 2630 N N . LYS B 1 136 ? -3.865 -5.422 7.906 1 93.25 136 LYS B N 1
ATOM 2631 C CA . LYS B 1 136 ? -3.961 -3.982 7.676 1 93.25 136 LYS B CA 1
ATOM 2632 C C . LYS B 1 136 ? -5.41 -3.508 7.754 1 93.25 136 LYS B C 1
ATOM 2634 O O . LYS B 1 136 ? -5.707 -2.346 7.465 1 93.25 136 LYS B O 1
ATOM 2639 N N . GLY B 1 137 ? -6.316 -4.434 8.016 1 95.12 137 GLY B N 1
ATOM 2640 C CA . GLY B 1 137 ? -7.703 -4.074 8.25 1 95.12 137 GLY B CA 1
ATOM 2641 C C . GLY B 1 137 ? -8.609 -4.363 7.07 1 95.12 137 GLY B C 1
ATOM 2642 O O . GLY B 1 137 ? -9.781 -3.971 7.062 1 95.12 137 GLY B O 1
ATOM 2643 N N . VAL B 1 138 ? -8.102 -5.008 6.09 1 97.25 138 VAL B N 1
ATOM 2644 C CA . VAL B 1 138 ? -8.898 -5.371 4.922 1 97.25 138 VAL B CA 1
ATOM 2645 C C . VAL B 1 138 ? -9.664 -6.66 5.195 1 97.25 138 VAL B C 1
ATOM 2647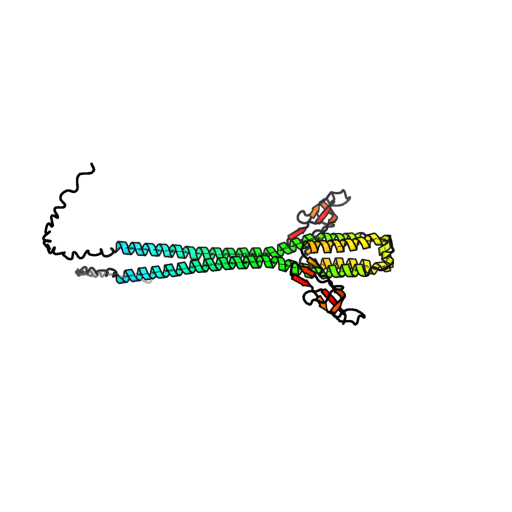 O O . VAL B 1 138 ? -9.094 -7.641 5.684 1 97.25 138 VAL B O 1
ATOM 2650 N N . LYS B 1 139 ? -10.953 -6.629 4.836 1 97.5 139 LYS B N 1
ATOM 2651 C CA . LYS B 1 139 ? -11.781 -7.816 5.047 1 97.5 139 LYS B CA 1
ATOM 2652 C C . LYS B 1 139 ? -12.648 -8.109 3.826 1 97.5 139 LYS B C 1
ATOM 2654 O O . LYS B 1 139 ? -13.18 -7.195 3.199 1 97.5 139 LYS B O 1
ATOM 2659 N N . GLU B 1 140 ? -12.742 -9.398 3.584 1 97.5 140 GLU B N 1
ATOM 2660 C CA . GLU B 1 140 ? -13.602 -9.82 2.484 1 97.5 140 GLU B CA 1
ATOM 2661 C C . GLU B 1 140 ? -15.078 -9.641 2.838 1 97.5 140 GLU B C 1
ATOM 2663 O O . GLU B 1 140 ? -15.469 -9.828 3.992 1 97.5 140 GLU B O 1
ATOM 2668 N N . ILE B 1 141 ? -15.844 -9.281 1.846 1 97.88 141 ILE B N 1
ATOM 2669 C CA . ILE B 1 141 ? -17.297 -9.203 1.995 1 97.88 141 ILE B CA 1
ATOM 2670 C C . ILE B 1 141 ? -17.922 -10.547 1.648 1 97.88 141 ILE B C 1
ATOM 2672 O O . ILE B 1 141 ? -17.734 -11.062 0.544 1 97.88 141 ILE B O 1
ATOM 2676 N N . GLU B 1 142 ? -18.625 -11.125 2.523 1 95.94 142 GLU B N 1
ATOM 2677 C CA . GLU B 1 142 ? -19.359 -12.359 2.246 1 95.94 142 GLU B CA 1
ATOM 2678 C C . GLU B 1 142 ? -20.547 -12.094 1.32 1 95.94 142 GLU B C 1
ATOM 2680 O O . GLU B 1 142 ? -21.328 -11.172 1.554 1 95.94 142 GLU B O 1
ATOM 2685 N N . ALA B 1 143 ? -20.672 -12.992 0.286 1 96.75 143 ALA B N 1
ATOM 2686 C CA . ALA B 1 143 ? -21.703 -12.688 -0.694 1 96.75 143 ALA B CA 1
ATOM 2687 C C . ALA B 1 143 ? -22.531 -13.93 -1.028 1 96.75 143 ALA B C 1
ATOM 2689 O O . ALA B 1 143 ? -23.766 -13.906 -0.958 1 96.75 143 ALA B O 1
ATOM 2690 N N . LEU B 1 144 ? -21.891 -15.031 -1.3 1 95.88 144 LEU B N 1
ATOM 2691 C CA . LEU B 1 144 ? -22.562 -16.219 -1.8 1 95.88 144 LEU B CA 1
ATOM 2692 C C . LEU B 1 144 ? -23.656 -16.672 -0.833 1 95.88 144 LEU B C 1
ATOM 2694 O O . LEU B 1 144 ? -23.406 -16.797 0.37 1 95.88 144 LEU B O 1
ATOM 2698 N N . GLY B 1 145 ? -24.812 -16.891 -1.361 1 95.69 145 GLY B N 1
ATOM 2699 C CA . GLY B 1 145 ? -25.922 -17.406 -0.575 1 95.69 145 GLY B CA 1
ATOM 2700 C C . GLY B 1 145 ? -26.641 -16.328 0.206 1 95.69 145 GLY B C 1
ATOM 2701 O O . GLY B 1 145 ? -27.703 -16.578 0.784 1 95.69 145 GLY B O 1
ATOM 2702 N N . LYS B 1 146 ? -26.234 -15.164 0.212 1 97 146 LYS B N 1
ATOM 2703 C CA . LYS B 1 146 ? -26.844 -14.055 0.927 1 97 146 LYS B CA 1
ATOM 2704 C C . LYS B 1 146 ? -27.797 -13.281 0.02 1 97 146 LYS B C 1
ATOM 2706 O O . LYS B 1 146 ? -27.781 -13.453 -1.201 1 97 146 LYS B O 1
ATOM 2711 N N . VAL B 1 147 ? -28.547 -12.461 0.734 1 96.81 147 VAL B N 1
ATOM 2712 C CA . VAL B 1 147 ? -29.422 -11.562 -0.011 1 96.81 147 VAL B CA 1
ATOM 2713 C C . VAL B 1 147 ? -28.641 -10.328 -0.451 1 96.81 147 VAL B C 1
ATOM 2715 O O . VAL B 1 147 ? -27.844 -9.781 0.319 1 96.81 147 VAL B O 1
ATOM 2718 N N . LEU B 1 148 ? -29.016 -9.891 -1.631 1 97.56 148 LEU B N 1
ATOM 2719 C CA . LEU B 1 148 ? -28.328 -8.734 -2.205 1 97.56 148 LEU B CA 1
ATOM 2720 C C . LEU B 1 148 ? -28.469 -7.516 -1.298 1 97.56 148 LEU B C 1
ATOM 2722 O O . LEU B 1 148 ? -29.562 -7.184 -0.86 1 97.56 148 LEU B O 1
ATOM 2726 N N . ASP B 1 149 ? -27.406 -6.961 -0.969 1 97.5 149 ASP B N 1
ATOM 2727 C CA . ASP B 1 149 ? -27.312 -5.691 -0.254 1 97.5 149 ASP B CA 1
ATOM 2728 C C . ASP B 1 149 ? -26.516 -4.664 -1.049 1 97.5 149 ASP B C 1
ATOM 2730 O O . ASP B 1 149 ? -25.297 -4.805 -1.203 1 97.5 149 ASP B O 1
ATOM 2734 N N . VAL B 1 150 ? -27.062 -3.641 -1.505 1 96.12 150 VAL B N 1
ATOM 2735 C CA . VAL B 1 150 ? -26.484 -2.676 -2.432 1 96.12 150 VAL B CA 1
ATOM 2736 C C . VAL B 1 150 ? -25.297 -1.974 -1.77 1 96.12 150 VAL B C 1
ATOM 2738 O O . VAL B 1 150 ? -24.453 -1.39 -2.453 1 96.12 150 VAL B O 1
ATOM 2741 N N . ASN B 1 151 ? -25.281 -2.01 -0.469 1 96.88 151 ASN B N 1
ATOM 2742 C CA . ASN B 1 151 ? -24.156 -1.396 0.238 1 96.88 151 ASN B CA 1
ATOM 2743 C C . ASN B 1 151 ? -22.875 -2.217 0.088 1 96.88 151 ASN B C 1
ATOM 2745 O O . ASN B 1 151 ? -21.781 -1.686 0.225 1 96.88 151 ASN B O 1
ATOM 2749 N N . PHE B 1 152 ? -23.031 -3.479 -0.182 1 98.12 152 PHE B N 1
ATOM 2750 C CA . PHE B 1 152 ? -21.875 -4.367 -0.166 1 98.12 152 PHE B CA 1
ATOM 2751 C C . PHE B 1 152 ? -21.719 -5.082 -1.503 1 98.12 152 PHE B C 1
ATOM 2753 O O . PHE B 1 152 ? -20.641 -5.598 -1.817 1 98.12 152 PHE B O 1
ATOM 2760 N N . HIS B 1 153 ? -22.812 -5.078 -2.262 1 98.38 153 HIS B N 1
ATOM 2761 C CA . HIS B 1 153 ? -22.812 -5.902 -3.465 1 98.38 153 HIS B CA 1
ATOM 2762 C C . HIS B 1 153 ? -23.219 -5.082 -4.691 1 98.38 153 HIS B C 1
ATOM 2764 O O . HIS B 1 153 ? -23.922 -4.082 -4.574 1 98.38 153 HIS B O 1
ATOM 2770 N N . GLU B 1 154 ? -22.734 -5.441 -5.797 1 98.06 154 GLU B N 1
ATOM 2771 C CA . GLU B 1 154 ? -23.125 -4.941 -7.109 1 98.06 154 GLU B CA 1
ATOM 2772 C C . GLU B 1 154 ? -23.609 -6.07 -8.016 1 98.06 154 GLU B C 1
ATOM 2774 O O . GLU B 1 154 ? -22.828 -6.938 -8.398 1 98.06 154 GLU B O 1
ATOM 2779 N N . ALA B 1 155 ? -24.781 -6.055 -8.414 1 97.62 155 ALA B N 1
ATOM 2780 C CA . ALA B 1 155 ? -25.328 -7.102 -9.273 1 97.62 155 ALA B CA 1
ATOM 2781 C C . ALA B 1 155 ? -24.953 -6.863 -10.734 1 97.62 155 ALA B C 1
ATOM 2783 O O . ALA B 1 155 ? -25.266 -5.812 -11.297 1 97.62 155 ALA B O 1
ATOM 2784 N N . ILE B 1 156 ? -24.375 -7.789 -11.32 1 97.12 156 ILE B N 1
ATOM 2785 C CA . ILE B 1 156 ? -23.969 -7.695 -12.719 1 97.12 156 ILE B CA 1
ATOM 2786 C C . ILE B 1 156 ? -25.125 -8.109 -13.617 1 97.12 156 ILE B C 1
ATOM 2788 O O . ILE B 1 156 ? -25.328 -7.516 -14.68 1 97.12 156 ILE B O 1
ATOM 2792 N N . THR B 1 157 ? -25.781 -9.234 -13.148 1 95.62 157 THR B N 1
ATOM 2793 C CA . THR B 1 157 ? -26.906 -9.758 -13.914 1 95.62 157 THR B CA 1
ATOM 2794 C C . THR B 1 157 ? -27.812 -10.617 -13.023 1 95.62 157 THR B C 1
ATOM 2796 O O . THR B 1 157 ? -27.453 -10.922 -11.891 1 95.62 157 THR B O 1
ATOM 2799 N N . GLN B 1 158 ? -28.953 -10.867 -13.555 1 96 158 GLN B N 1
ATOM 2800 C CA . GLN B 1 158 ? -29.891 -11.758 -12.891 1 96 158 GLN B CA 1
ATOM 2801 C C . GLN B 1 158 ? -30.172 -12.992 -13.742 1 96 158 GLN B C 1
ATOM 2803 O O . GLN B 1 158 ? -30.266 -12.906 -14.969 1 96 158 GLN B O 1
ATOM 2808 N N . ILE B 1 159 ? -30.203 -14.086 -13.023 1 96.12 159 ILE B N 1
ATOM 2809 C CA . ILE B 1 159 ? -30.484 -15.32 -13.742 1 96.12 159 ILE B CA 1
ATOM 2810 C C . ILE B 1 159 ? -31.641 -16.047 -13.07 1 96.12 159 ILE B C 1
ATOM 2812 O O . ILE B 1 159 ? -31.906 -15.852 -11.875 1 96.12 159 ILE B O 1
ATOM 2816 N N . ASP B 1 160 ? -32.344 -16.922 -13.906 1 94.56 160 ASP B N 1
ATOM 2817 C CA . ASP B 1 160 ? -33.406 -17.734 -13.352 1 94.56 160 ASP B CA 1
ATOM 2818 C C . ASP B 1 160 ? -32.844 -19 -12.703 1 94.56 160 ASP B C 1
ATOM 2820 O O . ASP B 1 160 ? -32.219 -19.828 -13.375 1 94.56 160 ASP B O 1
ATOM 2824 N N . VAL B 1 161 ? -32.969 -19.062 -11.391 1 91.88 161 VAL B N 1
ATOM 2825 C CA . VAL B 1 161 ? -32.562 -20.25 -10.648 1 91.88 161 VAL B CA 1
ATOM 2826 C C . VAL B 1 161 ? -33.75 -20.875 -9.938 1 91.88 161 VAL B C 1
ATOM 2828 O O . VAL B 1 161 ? -34.312 -20.266 -9.023 1 91.88 161 VAL B O 1
ATOM 2831 N N . PRO B 1 162 ? -34.062 -22.031 -10.383 1 91.69 162 PRO B N 1
ATOM 2832 C CA . PRO B 1 162 ? -35.25 -22.656 -9.766 1 91.69 162 PRO B CA 1
ATOM 2833 C C . PRO B 1 162 ? -35.094 -22.812 -8.25 1 91.69 162 PRO B C 1
ATOM 2835 O O . PRO B 1 162 ? -34 -23.031 -7.746 1 91.69 162 PRO B O 1
ATOM 2838 N N . ASP B 1 163 ? -36.125 -22.625 -7.52 1 91.69 163 ASP B N 1
ATOM 2839 C CA . ASP B 1 163 ? -36.25 -22.891 -6.09 1 91.69 163 ASP B CA 1
ATOM 2840 C C . ASP B 1 163 ? -35.312 -22 -5.277 1 91.69 163 ASP B C 1
ATOM 2842 O O . ASP B 1 163 ? -34.812 -22.422 -4.238 1 91.69 163 ASP B O 1
ATOM 2846 N N . THR B 1 164 ? -34.969 -20.891 -5.859 1 92.06 164 THR B N 1
ATOM 2847 C CA . THR B 1 164 ? -34.094 -19.953 -5.141 1 92.06 164 THR B CA 1
ATOM 2848 C C . THR B 1 164 ? -34.812 -18.625 -4.934 1 92.06 164 THR B C 1
ATOM 2850 O O . THR B 1 164 ? -35.469 -18.109 -5.848 1 92.06 164 THR B O 1
ATOM 2853 N N . GLU B 1 165 ? -34.75 -18.109 -3.732 1 93.94 165 GLU B N 1
ATOM 2854 C CA . GLU B 1 165 ? -35.375 -16.828 -3.404 1 93.94 165 GLU B CA 1
ATOM 2855 C C . GLU B 1 165 ? -34.812 -15.711 -4.266 1 93.94 165 GLU B C 1
ATOM 2857 O O . GLU B 1 165 ? -33.594 -15.641 -4.5 1 93.94 165 GLU B O 1
ATOM 2862 N N . PRO B 1 166 ? -35.719 -14.797 -4.684 1 94.31 166 PRO B N 1
ATOM 2863 C CA . PRO B 1 166 ? -35.25 -13.648 -5.461 1 94.31 166 PRO B CA 1
ATOM 2864 C C . PRO B 1 166 ? -34.219 -12.812 -4.715 1 94.31 166 PRO B C 1
ATOM 2866 O O . PRO B 1 166 ? -34.281 -12.688 -3.49 1 94.31 166 PRO B O 1
ATOM 2869 N N . ASP B 1 167 ? -33.188 -12.375 -5.484 1 95.75 167 ASP B N 1
ATOM 2870 C CA . ASP B 1 167 ? -32.156 -11.469 -4.996 1 95.75 167 ASP B CA 1
ATOM 2871 C C . ASP B 1 167 ? -31.125 -12.211 -4.16 1 95.75 167 ASP B C 1
ATOM 2873 O O . ASP B 1 167 ? -30.266 -11.594 -3.535 1 95.75 167 ASP B O 1
ATOM 2877 N N . THR B 1 168 ? -31.25 -13.508 -4.188 1 97.31 168 THR B N 1
ATOM 2878 C CA . THR B 1 168 ? -30.219 -14.312 -3.551 1 97.31 168 THR B CA 1
ATOM 2879 C C . THR B 1 168 ? -28.969 -14.398 -4.434 1 97.31 168 THR B C 1
ATOM 2881 O O . THR B 1 168 ? -29.078 -14.641 -5.637 1 97.31 168 THR B O 1
ATOM 2884 N N . ILE B 1 169 ? -27.891 -14.133 -3.848 1 98 169 ILE B N 1
ATOM 2885 C CA . ILE B 1 169 ? -26.641 -14.172 -4.594 1 98 169 ILE B CA 1
ATOM 2886 C C . ILE B 1 169 ? -26.266 -15.625 -4.902 1 98 169 ILE B C 1
ATOM 2888 O O . ILE B 1 169 ? -26.016 -16.406 -3.986 1 98 169 ILE B O 1
ATOM 2892 N N . VAL B 1 170 ? -26.156 -15.969 -6.191 1 96.94 170 VAL B N 1
ATOM 2893 C CA . VAL B 1 170 ? -25.969 -17.359 -6.574 1 96.94 170 VAL B CA 1
ATOM 2894 C C . VAL B 1 170 ? -24.531 -17.562 -7.059 1 96.94 170 VAL B C 1
ATOM 2896 O O . VAL B 1 170 ? -24.047 -18.703 -7.117 1 96.94 170 VAL B O 1
ATOM 2899 N N . GLN B 1 171 ? -23.906 -16.484 -7.418 1 96.62 171 GLN B N 1
ATOM 2900 C CA . GLN B 1 171 ? -22.516 -16.547 -7.859 1 96.62 171 GLN B CA 1
ATOM 2901 C C . GLN B 1 171 ? -21.781 -15.25 -7.559 1 96.62 171 GLN B C 1
ATOM 2903 O O . GLN B 1 171 ? -22.328 -14.164 -7.734 1 96.62 171 GLN B O 1
ATOM 2908 N N . GLU B 1 172 ? -20.609 -15.461 -7.137 1 96.62 172 GLU B N 1
ATOM 2909 C CA . GLU B 1 172 ? -19.734 -14.32 -6.93 1 96.62 172 GLU B CA 1
ATOM 2910 C C . GLU B 1 172 ? -18.734 -14.18 -8.078 1 96.62 172 GLU B C 1
ATOM 2912 O O . GLU B 1 172 ? -17.906 -15.07 -8.297 1 96.62 172 GLU B O 1
ATOM 2917 N N . TYR B 1 173 ? -18.797 -13.109 -8.758 1 95.25 173 TYR B N 1
ATOM 2918 C CA . TYR B 1 173 ? -17.906 -12.867 -9.883 1 95.25 173 TYR B CA 1
ATOM 2919 C C . TYR B 1 173 ? -16.594 -12.25 -9.43 1 95.25 173 TYR B C 1
ATOM 2921 O O . TYR B 1 173 ? -15.523 -12.594 -9.93 1 95.25 173 TYR B O 1
ATOM 2929 N N . GLN B 1 174 ? -16.672 -11.297 -8.492 1 96.81 174 GLN B N 1
ATOM 2930 C CA . GLN B 1 174 ? -15.516 -10.609 -7.93 1 96.81 174 GLN B CA 1
ATOM 2931 C C . GLN B 1 174 ? -15.719 -10.328 -6.441 1 96.81 174 GLN B C 1
ATOM 2933 O O . GLN B 1 174 ? -16.75 -9.789 -6.039 1 96.81 174 GLN B O 1
ATOM 2938 N N . THR B 1 175 ? -14.719 -10.742 -5.703 1 97.56 175 THR B N 1
ATOM 2939 C CA . THR B 1 175 ? -14.812 -10.578 -4.258 1 97.56 175 THR B CA 1
ATOM 2940 C C . THR B 1 175 ? -14.781 -9.094 -3.881 1 97.56 175 THR B C 1
ATOM 2942 O O . THR B 1 175 ? -14.008 -8.32 -4.449 1 97.56 175 THR B O 1
ATOM 2945 N N . GLY B 1 176 ? -15.664 -8.664 -2.965 1 98.38 176 GLY B N 1
ATOM 2946 C CA . GLY B 1 176 ? -15.641 -7.324 -2.393 1 98.38 176 GLY B CA 1
ATOM 2947 C C . GLY B 1 176 ? -14.836 -7.242 -1.109 1 98.38 176 GLY B C 1
ATOM 2948 O O . GLY B 1 176 ? -14.57 -8.258 -0.469 1 98.38 176 GLY B O 1
ATOM 2949 N N . TYR B 1 177 ? -14.477 -5.957 -0.789 1 98.62 177 TYR B N 1
ATOM 2950 C CA . TYR B 1 177 ? -13.625 -5.781 0.383 1 98.62 177 TYR B CA 1
ATOM 2951 C C . TYR B 1 177 ? -14 -4.52 1.146 1 98.62 177 TYR B C 1
ATOM 2953 O O . TYR B 1 177 ? -14.453 -3.539 0.553 1 98.62 177 TYR B O 1
ATOM 2961 N N . THR B 1 178 ? -13.773 -4.656 2.424 1 97.94 178 THR B N 1
ATOM 2962 C CA . THR B 1 178 ? -13.867 -3.477 3.277 1 97.94 178 THR B CA 1
ATOM 2963 C C . THR B 1 178 ? -12.516 -3.158 3.914 1 97.94 178 THR B C 1
ATOM 2965 O O . THR B 1 178 ? -11.664 -4.035 4.039 1 97.94 178 THR B O 1
ATOM 2968 N N . LEU B 1 179 ? -12.297 -1.905 4.191 1 96.12 179 LEU B N 1
ATOM 2969 C CA . LEU B 1 179 ? -11.211 -1.419 5.035 1 96.12 179 LEU B CA 1
ATOM 2970 C C . LEU B 1 179 ? -11.758 -0.711 6.273 1 96.12 179 LEU B C 1
ATOM 2972 O O 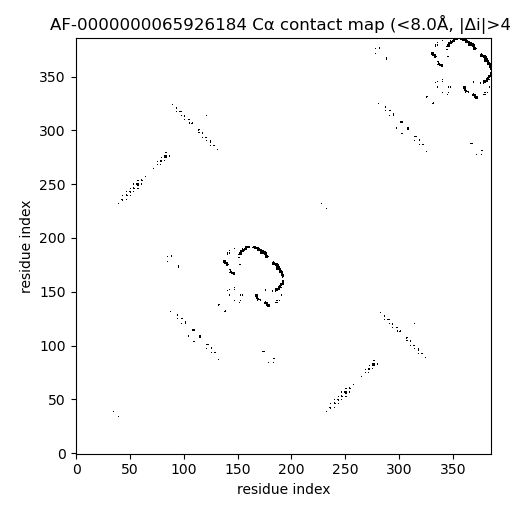. LEU B 1 179 ? -12.242 0.42 6.184 1 96.12 179 LEU B O 1
ATOM 2976 N N . GLY B 1 180 ? -11.664 -1.42 7.344 1 91 180 GLY B N 1
ATOM 2977 C CA . GLY B 1 180 ? -12.422 -0.936 8.484 1 91 180 GLY B CA 1
ATOM 2978 C C . GLY B 1 180 ? -13.914 -0.902 8.242 1 91 180 GLY B C 1
ATOM 2979 O O . GLY B 1 180 ? -14.516 -1.917 7.875 1 91 180 GLY B O 1
ATOM 2980 N N . ASP B 1 181 ? -14.414 0.319 8.32 1 90.81 181 ASP B N 1
ATOM 2981 C CA . ASP B 1 181 ? -15.867 0.455 8.18 1 90.81 181 ASP B CA 1
ATOM 2982 C C . ASP B 1 181 ? -16.234 0.936 6.777 1 90.81 181 ASP B C 1
ATOM 2984 O O . ASP B 1 181 ? -17.406 1.161 6.488 1 90.81 181 ASP B O 1
ATOM 2988 N N . ARG B 1 182 ? -15.367 0.897 5.918 1 93.88 182 ARG B N 1
ATOM 2989 C CA . ARG B 1 182 ? -15.617 1.443 4.59 1 93.88 182 ARG B CA 1
ATOM 2990 C C . ARG B 1 182 ? -15.469 0.365 3.52 1 93.88 182 ARG B C 1
ATOM 2992 O O . ARG B 1 182 ? -14.523 -0.421 3.547 1 93.88 182 ARG B O 1
ATOM 2999 N N . VAL B 1 183 ? -16.453 0.409 2.633 1 97.62 183 VAL B N 1
ATOM 3000 C CA . VAL B 1 183 ? -16.359 -0.478 1.478 1 97.62 183 VAL B CA 1
ATOM 3001 C C . VAL B 1 183 ? -15.375 0.102 0.463 1 97.62 183 VAL B C 1
ATOM 3003 O O . VAL B 1 183 ? -15.531 1.24 0.016 1 97.62 183 VAL B O 1
ATOM 3006 N N . ILE B 1 184 ? -14.367 -0.621 0.142 1 97.25 184 ILE B N 1
ATOM 3007 C CA . ILE B 1 184 ? -13.398 -0.117 -0.819 1 97.25 184 ILE B CA 1
ATOM 3008 C C . ILE B 1 184 ? -13.641 -0.754 -2.186 1 97.25 184 ILE B C 1
ATOM 3010 O O . ILE B 1 184 ? -13.133 -0.272 -3.201 1 97.25 184 ILE B O 1
ATOM 3014 N N . ARG B 1 185 ? -14.344 -1.842 -2.23 1 97.94 185 ARG B N 1
ATOM 3015 C CA . ARG B 1 185 ? -14.812 -2.471 -3.461 1 97.94 185 ARG B CA 1
ATOM 3016 C C . ARG B 1 185 ? -16.047 -3.324 -3.203 1 97.94 185 ARG B C 1
ATOM 3018 O O . ARG B 1 185 ? -16.031 -4.207 -2.344 1 97.94 185 ARG B O 1
ATOM 3025 N N . HIS B 1 186 ? -17.047 -3.031 -3.947 1 98.25 186 HIS B N 1
ATOM 3026 C CA . HIS B 1 186 ? -18.234 -3.871 -3.832 1 98.25 186 HIS B CA 1
ATOM 3027 C C . HIS B 1 186 ? -18 -5.242 -4.453 1 98.25 186 HIS B C 1
ATOM 3029 O O . HIS B 1 186 ? -17.266 -5.367 -5.43 1 98.25 186 HIS B O 1
ATOM 3035 N N . ALA B 1 187 ? -18.672 -6.27 -3.869 1 98.44 187 ALA B N 1
ATOM 3036 C CA . ALA B 1 187 ? -18.641 -7.582 -4.508 1 98.44 187 ALA B CA 1
ATOM 3037 C C . ALA B 1 187 ? -19.516 -7.602 -5.758 1 98.44 187 ALA B C 1
ATOM 3039 O O . ALA B 1 187 ? -20.672 -7.191 -5.719 1 98.44 187 ALA B O 1
ATOM 3040 N N . LYS B 1 188 ? -18.953 -7.969 -6.812 1 98.38 188 LYS B N 1
ATOM 3041 C CA . LYS B 1 188 ? -19.75 -8.18 -8.016 1 98.38 188 LYS B CA 1
ATOM 3042 C C . LYS B 1 188 ? -20.391 -9.562 -8.023 1 98.38 188 LYS B C 1
ATOM 3044 O O . LYS B 1 188 ? -19.688 -10.578 -7.93 1 98.38 188 LYS B O 1
ATOM 3049 N N . VAL B 1 189 ? -21.734 -9.57 -8.219 1 98.25 189 VAL B N 1
ATOM 3050 C CA . VAL B 1 189 ? -22.438 -10.828 -7.965 1 98.25 189 VAL B CA 1
ATOM 3051 C C . VAL B 1 189 ? -23.516 -11.047 -9.023 1 98.25 189 VAL B C 1
ATOM 3053 O O . VAL B 1 189 ? -23.859 -10.125 -9.758 1 98.25 189 VAL B O 1
ATOM 3056 N N . ILE B 1 190 ? -23.922 -12.312 -9.094 1 97.75 190 ILE B N 1
ATOM 3057 C CA . ILE B 1 190 ? -25.078 -12.719 -9.883 1 97.75 190 ILE B CA 1
ATOM 3058 C C . ILE B 1 190 ? -26.203 -13.141 -8.953 1 97.75 190 ILE B C 1
ATOM 3060 O O . ILE B 1 190 ? -26 -13.914 -8.016 1 97.75 190 ILE B O 1
ATOM 3064 N N . VAL B 1 191 ? -27.359 -12.641 -9.266 1 97.44 191 VAL B N 1
ATOM 3065 C CA . VAL B 1 191 ? -28.453 -12.867 -8.336 1 97.44 191 VAL B CA 1
ATOM 3066 C C . VAL B 1 191 ? -29.562 -13.648 -9.031 1 97.44 191 VAL B C 1
ATOM 3068 O O . VAL B 1 191 ? -29.688 -13.617 -10.258 1 97.44 191 VAL B O 1
ATOM 3071 N N . ALA B 1 192 ? -30.312 -14.359 -8.18 1 96.75 192 ALA B N 1
ATOM 3072 C CA . ALA B 1 192 ? -31.484 -15.07 -8.672 1 96.75 192 ALA B CA 1
ATOM 3073 C C . ALA B 1 192 ? -32.656 -14.102 -8.93 1 96.75 192 ALA B C 1
ATOM 3075 O O . ALA B 1 192 ? -32.812 -13.125 -8.203 1 96.75 192 ALA B O 1
ATOM 3076 N N . LYS B 1 193 ? -33.406 -14.398 -9.906 1 93.06 193 LYS B N 1
ATOM 3077 C CA . LYS B 1 193 ? -34.625 -13.625 -10.242 1 93.06 193 LYS B CA 1
ATOM 3078 C C . LYS B 1 193 ? -35.844 -14.141 -9.492 1 93.06 193 LYS B C 1
ATOM 3080 O O . LYS B 1 193 ? -35.938 -15.336 -9.203 1 93.06 193 LYS B O 1
#

InterPro domains:
  IPR000740 GrpE nucleotide exchange factor [MF_01151] (7-193)
  IPR000740 GrpE nucleotide exchange factor [PF01025] (31-193)
  IPR000740 GrpE nucleotide exchange factor [PR00773] (59-75)
  IPR000740 GrpE nucleotide exchange factor [PR00773] (87-102)
  IPR000740 GrpE nucleotide exchange factor [PR00773] (145-160)
  IPR000740 GrpE nucleotide exchange factor [PR00773] (172-191)
  IPR000740 GrpE nucleotide exchange factor [PS01071] (148-191)
  IPR000740 GrpE nucleotide exchange factor [PTHR21237] (4-193)
  IPR000740 GrpE nucleotide exchange factor [cd00446] (52-191)
  IPR009012 GrpE nucleotide exchange factor, head [G3DSA:2.30.22.10] (137-193)
  IPR009012 GrpE nucleotide exchange factor, head [SSF51064] (138-193)
  IPR013805 GrpE nucleotide exchange factor, coiled-coil [G3DSA:3.90.20.20] (2-135)
  IPR013805 GrpE nucleotide exchange factor, coiled-coil [SSF58014] (39-137)

Organism: Chlorobaculum parvum (strain DSM 263 / NCIMB 8327) (NCBI:txid517417)

Radius of gyration: 48.9 Å; Cα contacts (8 Å, |Δi|>4): 399; chains: 2; bounding box: 94×137×129 Å

pLDDT: mean 82.35, std 23.62, range [21.94, 98.62]

Sequence (386 aa):
MTKKHHKEQEEIQETIKTEAAEENVGDETVAIPAATESDIEAEIAARDAEIQKLRDEVMRRAAEFENFRKQKEREAAQSGKRMLENTVRDLLPLLDDLKRLMEHIPAELQEMAEAKPFVEGVELIRKNFKSLLESKGVKEIEALGKVLDVNFHEAITQIDVPDTEPDTIVQEYQTGYTLGDRVIRHAKVIVAKMTKKHHKEQEEIQETIKTEAAEENVGDETVAIPAATESDIEAEIAARDAEIQKLRDEVMRRAAEFENFRKQKEREAAQSGKRMLENTVRDLLPLLDDLKRLMEHIPAELQEMAEAKPFVEGVELIRKNFKSLLESKGVKEIEALGKVLDVNFHEAITQIDVPDTEPDTIVQEYQTGYTLGDRVIRHAKVIVAK

Nearest PDB structures (foldseek):
  1dkg-assembly1_A  TM=8.005E-01  e=1.130E-10  Escherichia coli
  1dkg-assembly1_B  TM=6.912E-01  e=1.655E-11  Escherichia coli
  4ani-assembly1_B  TM=7.037E-01  e=2.543E-09  Geobacillus kaustophilus HTA426
  8gb3-assembly1_E  TM=7.009E-01  e=5.815E-07  Mycobacterium tuberculosis
  3a6m-assembly1_B  TM=5.533E-01  e=3.368E-08  Thermus thermophilus HB8